Protein AF-0000000068388740 (afdb_homodimer)

Solvent-accessible surface area (backbone atoms only — not comparable to full-atom values): 28288 Å² total; per-residue (Å²): 113,33,34,36,55,26,28,52,68,48,54,61,87,77,36,82,84,41,82,67,51,73,91,46,62,78,59,51,57,69,38,50,70,80,73,47,48,64,58,30,60,75,70,59,42,63,29,29,24,39,40,64,88,53,96,37,62,64,54,31,52,52,52,53,52,47,38,76,74,31,79,42,44,47,26,30,31,24,34,70,60,47,69,45,94,55,24,47,60,51,50,55,58,48,54,69,41,86,42,48,26,30,35,40,61,77,51,52,85,42,87,59,54,50,65,70,54,42,79,67,39,49,58,31,52,52,40,31,44,74,68,71,29,32,37,42,40,39,39,35,62,83,28,42,68,30,49,41,53,35,50,65,73,38,61,78,42,44,32,32,30,39,25,61,25,53,54,46,44,46,68,15,60,40,60,68,56,49,54,49,49,44,61,38,36,71,37,89,37,43,34,34,26,58,19,51,47,69,60,36,21,68,87,41,51,74,35,56,43,37,47,56,55,46,44,50,43,68,54,45,29,50,74,28,28,24,33,21,57,33,37,57,64,32,49,76,58,47,52,71,65,61,51,52,52,53,49,56,69,69,48,54,76,90,32,43,63,30,22,35,14,49,27,44,36,62,70,52,62,47,57,93,112,114,32,34,35,54,27,27,52,69,50,54,60,86,77,37,81,84,42,84,66,52,73,90,45,61,75,59,52,57,68,39,50,68,80,72,49,47,64,57,30,61,75,70,58,42,64,30,30,25,40,38,64,89,53,95,36,61,63,54,31,52,54,52,53,53,47,37,75,74,31,79,40,44,46,27,29,31,24,35,70,61,47,70,44,93,56,23,47,60,51,49,56,58,50,54,68,41,86,41,50,28,31,35,39,62,77,52,51,86,43,88,59,56,50,67,71,54,43,78,66,39,51,58,31,51,52,40,32,43,74,68,73,27,32,38,41,41,38,38,35,62,84,26,41,68,29,48,40,53,35,49,65,74,38,61,79,42,44,33,31,31,38,26,60,26,52,53,46,43,47,68,16,59,40,60,68,56,51,54,49,49,43,60,37,37,70,36,88,35,42,33,33,28,58,20,51,47,68,60,37,21,67,86,42,51,76,35,56,43,38,48,57,54,46,45,50,43,67,54,45,30,49,73,29,28,25,32,21,56,33,34,58,63,33,50,76,59,47,51,71,66,60,52,52,53,52,48,56,70,70,48,55,75,92,31,44,62,29,22,34,13,49,28,45,35,63,70,52,62,48,58,93,112

Foldseek 3Di:
DFEAAEAEFDALVPCVCPPDDVVLVLPNHGDAPVNCVVVCVVQVHQAYEYEFDDQDPVRQVVVLVSCVVPQRHQAYAAHDPLLDPCLLVVLVVQLVRNRYQAYEDQLAPDPPLLVLQDCSNVSNLVSCLVSNHAYEYQAALSNLVNVLNNCVVRLSHQYEYECLNLDQLCVLDDVSSLVSLLSQLVRLSYAYENE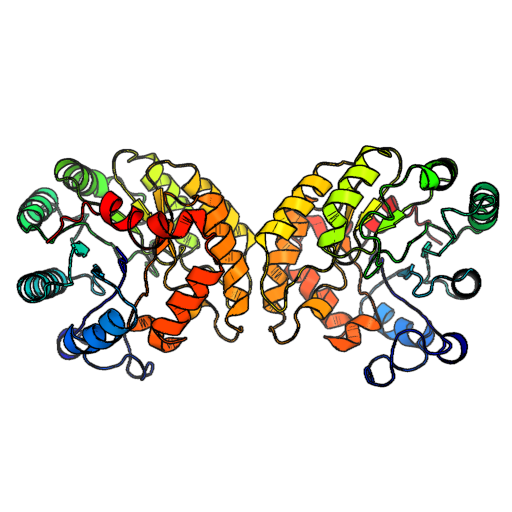DQQVNNVPDDSVSSLVSLLSNCVRNNLQRYAYHYHPPSVSSRDDRVVSVVVNVVNDDPVSCCRHRPVNSCVRRVGDSD/DFEAAEAEFDALVPQVCPPDDVVLVLPNHGDACVNCVVVCVVQVHQAYEYEFDDQDPVRQVVVLVSCVVPQRHQAYAAHDPLLDPCLLVVLVVQLVRNRYQAYEDQLAPDPPLLVLQDCSNVSNLVSCLVSNHAYEYQAALSNLVNVLNNCVVRLSHQYEYECLNLDQLCVLDDVSSLVSLLSQLVRLSYAYENEDQQVNNVPDDSVSSLVSLLSNCVRNNLQRYAYHYHPPSVSSRDDRNVSVVVNVVNDDPVSCCRHRPVNSCVRRVGDSD

InterPro domains:
  IPR006680 Amidohydrolase-related [PF04909] (3-269)
  IPR032466 Metal-dependent hydrolase [SSF51556] (3-270)
  IPR052350 Metallo-dependent Lactonases [PTHR43569] (1-272)

pLDDT: mean 97.32, std 4.22, range [48.12, 98.94]

Secondary structure (DSSP, 8-state):
-EEEEEE--B-GGGSTTPSSPTT-GGG-S-B-HHHHHHHHHHHTEEEEEEE--SSSHHHHHHHHHHHHT-TTEEEEEE---TTSTTHHHHHHHHHTSTTEEEE--B-TT-S-TTTTS-GGGHHHHHHHHHTT-EEEEB--GGGHHHHHHHHHH-TTS-EEEGGGG---TTTT--HHHHHHHHHHHTSTTEEEEE-STGGGGTTS-GGGGHHHHHHHHHHH-TTSEEE---BTGGGGT--HHHHHHHHHHHS-GGGHHIIIIIHHHHHHT----/-EEEEEE--B-GGGSTTPSSPTT-GGG-S-B-HHHHHHHHHHHTEEEEEEE--SSSHHHHHHHHHHHHT-TTEEEEEE---TTSTTHHHHHHHHTTSTTEEEE--B-TT-S-TTTTS-GGGHHHHHHHHHTT-EEEEB--GGGHHHHHHHHHH-TTS-EEEGGGG---TTTT--HHHHHHHHHHHTSTTEEEEE-STGGGGTTS-GGGGHHHHHHHHHHH-TTSEEE---BTGGGGT--HHHHHHHHHHHS-GGGHHIIIIIHHHHHHT----

Organism: Agrobacterium fabrum (strain C58 / ATCC 33970) (NCBI:txid176299)

Nearest PDB structures (foldseek):
  4do7-assembly2_B  TM=9.399E-01  e=1.261E-23  Burkholderia multivorans ATCC 17616
  4dnm-assembly1_A  TM=9.361E-01  e=1.071E-23  Burkholderia multivorans ATCC 17616
  6uvz-assembly3_C  TM=8.032E-01  e=1.734E-14  Bifidobacterium longum subsp. infantis ATCC 15697 = JCM 1222 = DSM 20088
  4i6k-assembly1_A  TM=8.625E-01  e=1.761E-11  Acinetobacter baumannii AB0057
  3nq8-assembly1_A  TM=4.799E-01  e=4.984E-03  Escherichia coli

Radius of gyration: 27.88 Å; Cα contacts (8 Å, |Δi|>4): 1087; chains: 2; bounding box: 43×85×58 Å

Structure (mmCIF, N/CA/C/O backbone):
data_AF-0000000068388740-model_v1
#
loop_
_entity.id
_entity.type
_entity.pdbx_description
1 polymer 'Amidohydrolase-related domain-containing protein'
#
loop_
_atom_site.group_PDB
_atom_site.id
_atom_site.type_symbol
_atom_site.label_atom_id
_atom_site.label_alt_id
_atom_site.label_comp_id
_atom_site.label_asym_id
_atom_site.label_entity_id
_atom_site.label_seq_id
_atom_site.pdbx_PDB_ins_code
_atom_site.Cartn_x
_atom_site.Cartn_y
_atom_site.Cartn_z
_atom_site.occupancy
_atom_site.B_iso_or_equiv
_atom_site.auth_seq_id
_atom_site.auth_comp_id
_atom_site.auth_asym_id
_atom_site.auth_atom_id
_atom_site.pdbx_PDB_model_num
ATOM 1 N N . MET A 1 1 ? 1.721 11.664 27.25 1 90.56 1 MET A N 1
ATOM 2 C CA . MET A 1 1 ? 0.863 12.758 26.812 1 90.56 1 MET A CA 1
ATOM 3 C C . MET A 1 1 ? 0.441 12.586 25.359 1 90.56 1 MET A C 1
ATOM 5 O O . MET A 1 1 ? 1.28 12.344 24.5 1 90.56 1 MET A O 1
ATOM 9 N N . LEU A 1 2 ? -0.846 12.547 25.078 1 97.12 2 LEU A N 1
ATOM 10 C CA . LEU A 1 2 ? -1.393 12.43 23.734 1 97.12 2 LEU A CA 1
ATOM 11 C C . LEU A 1 2 ? -1.67 13.805 23.141 1 97.12 2 LEU A C 1
ATOM 13 O O . LEU A 1 2 ? -2.301 14.648 23.781 1 97.12 2 LEU A O 1
ATOM 17 N N . ILE A 1 3 ? -1.077 14.062 21.953 1 98.56 3 ILE A N 1
ATOM 18 C CA . ILE A 1 3 ? -1.225 15.352 21.281 1 98.56 3 ILE A CA 1
ATOM 19 C C . ILE A 1 3 ? -1.833 15.141 19.906 1 98.56 3 ILE A C 1
ATOM 21 O O . ILE A 1 3 ? -1.372 14.289 19.141 1 98.56 3 ILE A O 1
ATOM 25 N N . ASP A 1 4 ? -2.918 15.773 19.578 1 98.88 4 ASP A N 1
ATOM 26 C CA . ASP A 1 4 ? -3.398 15.914 18.219 1 98.88 4 ASP A CA 1
ATOM 27 C C . ASP A 1 4 ? -2.695 17.062 17.5 1 98.88 4 ASP A C 1
ATOM 29 O O . ASP A 1 4 ? -3.053 18.234 17.688 1 98.88 4 ASP A O 1
ATOM 33 N N . ALA A 1 5 ? -1.795 16.703 16.609 1 98.88 5 ALA A N 1
ATOM 34 C CA . ALA A 1 5 ? -0.875 17.703 16.078 1 98.88 5 ALA A CA 1
ATOM 35 C C . ALA A 1 5 ? -1.463 18.391 14.859 1 98.88 5 ALA A C 1
ATOM 37 O O . ALA A 1 5 ? -0.77 19.156 14.172 1 98.88 5 ALA A O 1
ATOM 38 N N . HIS A 1 6 ? -2.75 18.109 14.555 1 98.94 6 HIS A N 1
ATOM 39 C CA . HIS A 1 6 ? -3.344 18.734 13.383 1 98.94 6 HIS A CA 1
ATOM 40 C C . HIS A 1 6 ? -4.863 18.781 13.492 1 98.94 6 HIS A C 1
ATOM 42 O O . HIS A 1 6 ? -5.539 17.781 13.25 1 98.94 6 HIS A O 1
ATOM 48 N N . GLN A 1 7 ? -5.387 19.875 13.789 1 98.88 7 GLN A N 1
ATOM 49 C CA . GLN A 1 7 ? -6.828 20.109 13.773 1 98.88 7 GLN A CA 1
ATOM 50 C C . GLN A 1 7 ? -7.148 21.547 13.375 1 98.88 7 GLN A C 1
ATOM 52 O O . GLN A 1 7 ? -6.242 22.375 13.242 1 98.88 7 GLN A O 1
ATOM 57 N N . HIS A 1 8 ? -8.438 21.844 13.141 1 98.81 8 HIS A N 1
ATOM 58 C CA . HIS A 1 8 ? -8.852 23.156 12.648 1 98.81 8 HIS A CA 1
ATOM 59 C C . HIS A 1 8 ? -10.047 23.688 13.438 1 98.81 8 HIS A C 1
ATOM 61 O O . HIS A 1 8 ? -10.836 22.906 13.977 1 98.81 8 HIS A O 1
ATOM 67 N N . PHE A 1 9 ? -10.219 25.031 13.492 1 98.69 9 PHE A N 1
ATOM 68 C CA . PHE A 1 9 ? -11.406 25.781 13.875 1 98.69 9 PHE A CA 1
ATOM 69 C C . PHE A 1 9 ? -11.703 26.875 12.852 1 98.69 9 PHE A C 1
ATOM 71 O O . PHE A 1 9 ? -10.773 27.484 12.305 1 98.69 9 PHE A O 1
ATOM 78 N N . TRP A 1 10 ? -12.969 27.047 12.562 1 98.12 10 TRP A N 1
ATOM 79 C CA . TRP A 1 10 ? -13.312 28.141 11.656 1 98.12 10 TRP A CA 1
ATOM 80 C C . TRP A 1 10 ? -14.719 28.656 11.922 1 98.12 10 TRP A C 1
ATOM 82 O O . TRP A 1 10 ? -15.539 27.953 12.516 1 98.12 10 TRP A O 1
ATOM 92 N N . LEU A 1 11 ? -14.93 29.875 11.57 1 97.31 11 LEU A N 1
ATOM 93 C CA . LEU A 1 11 ? -16.234 30.5 11.484 1 97.31 11 LEU A CA 1
ATOM 94 C C . LEU A 1 11 ? -16.672 30.672 10.031 1 97.31 11 LEU A C 1
ATOM 96 O O . LEU A 1 11 ? -15.945 31.281 9.234 1 97.31 11 LEU A O 1
ATOM 100 N N . MET A 1 12 ? -17.844 30.234 9.766 1 96.31 12 MET A N 1
ATOM 101 C CA . MET A 1 12 ? -18.312 30.281 8.383 1 96.31 12 MET A CA 1
ATOM 102 C C . MET A 1 12 ? -18.438 31.719 7.898 1 96.31 12 MET A C 1
ATOM 104 O O . MET A 1 12 ? -18.156 32 6.734 1 96.31 12 MET A O 1
ATOM 108 N N . LYS A 1 13 ? -18.75 32.625 8.68 1 94.75 13 LYS A N 1
ATOM 109 C CA . LYS A 1 13 ? -18.953 34 8.328 1 94.75 13 LYS A CA 1
ATOM 110 C C . LYS A 1 13 ? -17.672 34.625 7.801 1 94.75 13 LYS A C 1
ATOM 112 O O . LYS A 1 13 ? -17.703 35.594 7.012 1 94.75 13 LYS A O 1
ATOM 117 N N . ASP A 1 14 ? -16.578 34.062 8.18 1 93.56 14 ASP A N 1
ATOM 118 C CA . ASP A 1 14 ? -15.289 34.656 7.844 1 93.56 14 ASP A CA 1
ATOM 119 C C . ASP A 1 14 ? -14.703 34.031 6.59 1 93.56 14 ASP A C 1
ATOM 121 O O . ASP A 1 14 ? -13.625 34.438 6.133 1 93.56 14 ASP A O 1
ATOM 125 N N . ARG A 1 15 ? -15.336 33.031 5.949 1 91.81 15 ARG A N 1
ATOM 126 C CA . ARG A 1 15 ? -14.711 32.25 4.891 1 91.81 15 ARG A CA 1
ATOM 127 C C . ARG A 1 15 ? -15.102 32.781 3.514 1 91.81 15 ARG A C 1
ATOM 129 O O . ARG A 1 15 ? -14.484 32.438 2.508 1 91.81 15 ARG A O 1
ATOM 136 N N . ALA A 1 16 ? -15.938 33.812 3.453 1 84.75 16 ALA A N 1
ATOM 137 C CA . ALA A 1 16 ? -16.281 34.531 2.23 1 84.75 16 ALA A CA 1
ATOM 138 C C . ALA A 1 16 ? -16.344 33.594 1.033 1 84.75 16 ALA A C 1
ATOM 140 O O . ALA A 1 16 ? -15.727 33.844 -0.002 1 84.75 16 ALA A O 1
ATOM 141 N N . GLY A 1 17 ? -16.953 32.406 1.166 1 85.12 17 GLY A N 1
ATOM 142 C CA . GLY A 1 17 ? -17.125 31.484 0.046 1 85.12 17 GLY A CA 1
ATOM 143 C C . GLY A 1 17 ? -15.977 30.516 -0.128 1 85.12 17 GLY A C 1
ATOM 144 O O . GLY A 1 17 ? -16.031 29.625 -0.974 1 85.12 17 GLY A O 1
ATOM 145 N N . GLN A 1 18 ? -14.922 30.656 0.645 1 90.38 18 GLN A N 1
ATOM 146 C CA . GLN A 1 18 ? -13.805 29.719 0.614 1 90.38 18 GLN A CA 1
ATOM 147 C C . GLN A 1 18 ? -14.195 28.375 1.237 1 90.38 18 GLN A C 1
ATOM 149 O O . GLN A 1 18 ? -15.258 28.266 1.854 1 90.38 18 GLN A O 1
ATOM 154 N N . TRP A 1 19 ? -13.422 27.469 0.958 1 92 19 TRP A N 1
ATOM 155 C CA . TRP A 1 19 ? -13.633 26.125 1.48 1 92 19 TRP A CA 1
ATOM 156 C C . TRP A 1 19 ? -13.906 26.156 2.98 1 92 19 TRP A C 1
ATOM 158 O O . TRP A 1 19 ? -13.266 26.922 3.715 1 92 19 TRP A O 1
ATOM 168 N N . PRO A 1 20 ? -14.922 25.359 3.352 1 95.88 20 PRO A N 1
ATOM 169 C CA . PRO A 1 20 ? -15.633 24.281 2.662 1 95.88 20 PRO A CA 1
ATOM 170 C C . PRO A 1 20 ? -16.922 24.75 2.004 1 95.88 20 PRO A C 1
ATOM 172 O O . PRO A 1 20 ? -17.594 25.656 2.52 1 95.88 20 PRO A O 1
ATOM 175 N N . PRO A 1 21 ? -17.359 24.125 0.945 1 95.38 21 PRO A N 1
ATOM 176 C CA . PRO A 1 21 ? -18.656 24.422 0.318 1 95.38 21 PRO A CA 1
ATOM 177 C C . PRO A 1 21 ? -19.812 23.75 1.039 1 95.38 21 PRO A C 1
ATOM 179 O O . PRO A 1 21 ? -19.625 22.812 1.809 1 95.38 21 PRO A O 1
ATOM 182 N N . PRO A 1 22 ? -20.953 24.25 0.736 1 95.06 22 PRO A N 1
ATOM 183 C CA . PRO A 1 22 ? -22.141 23.688 1.389 1 95.06 22 PRO A CA 1
ATOM 184 C C . PRO A 1 22 ? -22.312 22.203 1.096 1 95.06 22 PRO A C 1
ATOM 186 O O . PRO A 1 22 ? -22.922 21.484 1.891 1 95.06 22 PRO A O 1
ATOM 189 N N . SER A 1 23 ? -21.812 21.75 0.004 1 95.62 23 SER A N 1
ATOM 190 C CA . SER A 1 23 ? -21.969 20.359 -0.383 1 95.62 23 SER A CA 1
ATOM 191 C C . SER A 1 23 ? -21.266 19.422 0.602 1 95.62 23 SER A C 1
ATOM 193 O O . SER A 1 23 ? -21.531 18.219 0.626 1 95.62 23 SER A O 1
ATOM 195 N N . LEU A 1 24 ? -20.359 19.938 1.37 1 96.62 24 LEU A N 1
ATOM 196 C CA . LEU A 1 24 ? -19.719 19.172 2.422 1 96.62 24 LEU A CA 1
ATOM 197 C C . LEU A 1 24 ? -20.422 19.375 3.76 1 96.62 24 LEU A C 1
ATOM 199 O O . LEU A 1 24 ? -19.828 19.906 4.699 1 96.62 24 LEU A O 1
ATOM 203 N N . ALA A 1 25 ? -21.547 18.859 3.887 1 95.88 25 ALA A N 1
ATOM 204 C CA . ALA A 1 25 ? -22.5 19.125 4.969 1 95.88 25 ALA A CA 1
ATOM 205 C C . ALA A 1 25 ? -21.891 18.781 6.324 1 95.88 25 ALA A C 1
ATOM 207 O O . ALA A 1 25 ? -22.156 19.453 7.32 1 95.88 25 ALA A O 1
ATOM 208 N N . ALA A 1 26 ? -21.078 17.781 6.344 1 96.69 26 ALA A N 1
ATOM 209 C CA . ALA A 1 26 ? -20.516 17.281 7.594 1 96.69 26 ALA A CA 1
ATOM 210 C C . ALA A 1 26 ? -19.578 18.312 8.227 1 96.69 26 ALA A C 1
ATOM 212 O O . ALA A 1 26 ? -19.312 18.266 9.43 1 96.69 26 ALA A O 1
ATOM 213 N N . ILE A 1 27 ? -19.125 19.312 7.328 1 97.88 27 ILE A N 1
ATOM 214 C CA . ILE A 1 27 ? -18.141 20.25 7.875 1 97.88 27 ILE A CA 1
ATOM 215 C C . ILE A 1 27 ? -18.531 21.672 7.5 1 97.88 27 ILE A C 1
ATOM 217 O O . ILE A 1 27 ? -17.703 22.594 7.582 1 97.88 27 ILE A O 1
ATOM 221 N N . TYR A 1 28 ? -19.75 21.859 7.043 1 97.5 28 TYR A N 1
ATOM 222 C CA . TYR A 1 28 ? -20.234 23.172 6.641 1 97.5 28 TYR A CA 1
ATOM 223 C C . TYR A 1 28 ? -20.984 23.859 7.777 1 97.5 28 TYR A C 1
ATOM 225 O O . TYR A 1 28 ? -22.188 24.094 7.68 1 97.5 28 TYR A O 1
ATOM 233 N N . ARG A 1 29 ? -20.328 24.234 8.773 1 97.56 29 ARG A N 1
ATOM 234 C CA . ARG A 1 29 ? -20.766 25 9.945 1 97.56 29 ARG A CA 1
ATOM 235 C C . ARG A 1 29 ? -19.578 25.531 10.727 1 97.56 29 ARG A C 1
ATOM 237 O O . ARG A 1 29 ? -18.422 25.328 10.336 1 97.56 29 ARG A O 1
ATOM 244 N N . ASP A 1 30 ? -19.859 26.266 11.766 1 98.25 30 ASP A N 1
ATOM 245 C CA . ASP A 1 30 ? -18.766 26.703 12.641 1 98.25 30 ASP A CA 1
ATOM 246 C C . ASP A 1 30 ? -18.203 25.547 13.453 1 98.25 30 ASP A C 1
ATOM 248 O O . ASP A 1 30 ? -18.953 24.672 13.891 1 98.25 30 ASP A O 1
ATOM 252 N N . PHE A 1 31 ? -16.984 25.5 13.578 1 98.75 31 PHE A N 1
ATOM 253 C CA . PHE A 1 31 ? -16.297 24.594 14.5 1 98.75 31 PHE A CA 1
ATOM 254 C C . PHE A 1 31 ? -15.375 25.375 15.43 1 98.75 31 PHE A C 1
ATOM 256 O O . PHE A 1 31 ? -14.484 26.078 14.969 1 98.75 31 PHE A O 1
ATOM 263 N N . LEU A 1 32 ? -15.57 25.188 16.672 1 98.69 32 LEU A N 1
ATOM 264 C CA . LEU A 1 32 ? -14.859 25.906 17.719 1 98.69 32 LEU A CA 1
ATOM 265 C C . LEU A 1 32 ? -14.391 24.969 18.812 1 98.69 32 LEU A C 1
ATOM 267 O O . LEU A 1 32 ? -14.734 23.781 18.812 1 98.69 32 LEU A O 1
ATOM 271 N N . PRO A 1 33 ? -13.555 25.438 19.75 1 98.75 33 PRO A N 1
ATOM 272 C CA . PRO A 1 33 ? -12.984 24.562 20.781 1 98.75 33 PRO A CA 1
ATOM 273 C C . PRO A 1 33 ? -14.047 23.766 21.531 1 98.75 33 PRO A C 1
ATOM 275 O O . PRO A 1 33 ? -13.828 22.609 21.891 1 98.75 33 PRO A O 1
ATOM 278 N N . THR A 1 34 ? -15.203 24.312 21.672 1 98.44 34 THR A N 1
ATOM 279 C CA . THR A 1 34 ? -16.266 23.641 22.422 1 98.44 34 THR A CA 1
ATOM 280 C C . THR A 1 34 ? -16.766 22.422 21.672 1 98.44 34 THR A C 1
ATOM 282 O O . THR A 1 34 ? -17.312 21.5 22.266 1 98.44 34 THR A O 1
ATOM 285 N N . ASP A 1 35 ? -16.594 22.406 20.359 1 98.56 35 ASP A N 1
ATOM 286 C CA . ASP A 1 35 ? -17.031 21.281 19.547 1 98.56 35 ASP A CA 1
ATOM 287 C C . ASP A 1 35 ? -16.047 20.125 19.641 1 98.56 35 ASP A C 1
ATOM 289 O O . ASP A 1 35 ? -16.422 18.953 19.469 1 98.56 35 ASP A O 1
ATOM 293 N N . LEU A 1 36 ? -14.766 20.422 19.906 1 98.69 36 LEU A N 1
ATOM 294 C CA . LEU A 1 36 ? -13.711 19.406 19.891 1 98.69 36 LEU A CA 1
ATOM 295 C C . LEU A 1 36 ? -13.414 18.906 21.297 1 98.69 36 LEU A C 1
ATOM 297 O O . LEU A 1 36 ? -13.047 17.75 21.484 1 98.69 36 LEU A O 1
ATOM 301 N N . SER A 1 37 ? -13.602 19.703 22.312 1 98.38 37 SER A N 1
ATOM 302 C CA . SER A 1 37 ? -13.188 19.438 23.688 1 98.38 37 SER A CA 1
ATOM 303 C C . SER A 1 37 ? -13.742 18.109 24.188 1 98.38 37 SER A C 1
ATOM 305 O O . SER A 1 37 ? -13.016 17.328 24.797 1 98.38 37 SER A O 1
ATOM 307 N N . PRO A 1 38 ? -15.055 17.812 23.953 1 98.38 38 PRO A N 1
ATOM 308 C CA . PRO A 1 38 ? -15.562 16.531 24.453 1 98.38 38 PRO A CA 1
ATOM 309 C C . PRO A 1 38 ? -14.867 15.328 23.828 1 98.38 38 PRO A C 1
ATOM 311 O O . PRO A 1 38 ? -14.688 14.305 24.484 1 98.38 38 PRO A O 1
ATOM 314 N N . LEU A 1 39 ? -14.523 15.414 22.578 1 98.56 39 LEU A N 1
ATOM 315 C CA . LEU A 1 39 ? -13.844 14.328 21.891 1 98.56 39 LEU A CA 1
ATOM 316 C C . LEU A 1 39 ? -12.445 14.117 22.453 1 98.56 39 LEU A C 1
ATOM 318 O O . LEU A 1 39 ? -12.008 12.977 22.625 1 98.56 39 LEU A O 1
ATOM 322 N N . LEU A 1 40 ? -11.742 15.242 22.734 1 98.62 40 LEU A N 1
ATOM 323 C CA . LEU A 1 40 ? -10.398 15.172 23.312 1 98.62 40 LEU A CA 1
ATOM 324 C C . LEU A 1 40 ? -10.43 14.508 24.688 1 98.62 40 LEU A C 1
ATOM 326 O O . LEU A 1 40 ? -9.602 13.648 24.984 1 98.62 40 LEU A O 1
ATOM 330 N N . THR A 1 41 ? -11.391 14.969 25.438 1 98.12 41 THR A N 1
ATOM 331 C CA . THR A 1 41 ? -11.547 14.406 26.781 1 98.12 41 THR A CA 1
ATOM 332 C C . THR A 1 41 ? -11.789 12.906 26.719 1 98.12 41 THR A C 1
ATOM 334 O O . THR A 1 41 ? -11.141 12.133 27.422 1 98.12 41 THR A O 1
ATOM 337 N N . ALA A 1 42 ? -12.656 12.516 25.891 1 98.19 42 ALA A N 1
ATOM 338 C CA . ALA A 1 42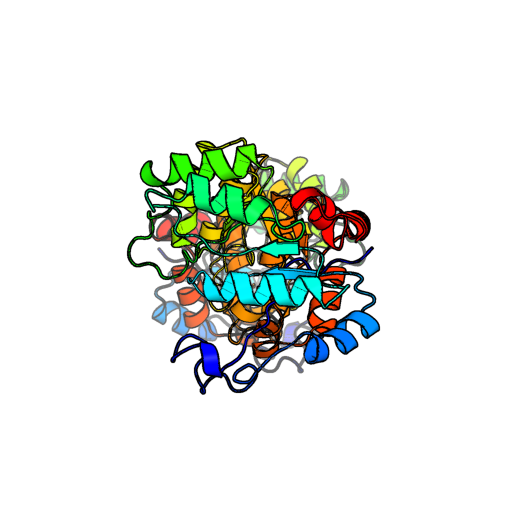 ? -13.008 11.109 25.75 1 98.19 42 ALA A CA 1
ATOM 339 C C . ALA A 1 42 ? -11.805 10.289 25.281 1 98.19 42 ALA A C 1
ATOM 341 O O . ALA A 1 42 ? -11.633 9.141 25.703 1 98.19 42 ALA A O 1
ATOM 342 N N . ALA A 1 43 ? -10.945 10.859 24.484 1 98.31 43 ALA A N 1
ATOM 343 C CA . ALA A 1 43 ? -9.82 10.148 23.891 1 98.31 43 ALA A CA 1
ATOM 344 C C . ALA A 1 43 ? -8.57 10.266 24.75 1 98.31 43 ALA A C 1
ATOM 346 O O . ALA A 1 43 ? -7.559 9.609 24.484 1 98.31 43 ALA A O 1
ATOM 347 N N . GLY A 1 44 ? -8.609 11.125 25.688 1 98 44 GLY A N 1
ATOM 348 C CA . GLY A 1 44 ? -7.453 11.328 26.547 1 98 44 GLY A CA 1
ATOM 349 C C . GLY A 1 44 ? -6.379 12.188 25.891 1 98 44 GLY A C 1
ATOM 350 O O . GLY A 1 44 ? -5.191 12.016 26.188 1 98 44 GLY A O 1
ATOM 351 N N . VAL A 1 45 ? -6.805 13.039 25.016 1 98.25 45 VAL A N 1
ATOM 352 C CA . VAL A 1 45 ? -5.879 13.938 24.328 1 98.25 45 VAL A CA 1
ATOM 353 C C . VAL A 1 45 ? -5.648 15.188 25.188 1 98.25 45 VAL A C 1
ATOM 355 O O . VAL A 1 45 ? -6.602 15.852 25.594 1 98.25 45 VAL A O 1
ATOM 358 N N . SER A 1 46 ? -4.379 15.547 25.375 1 96.31 46 SER A N 1
ATOM 359 C CA . SER A 1 46 ? -4.02 16.594 26.328 1 96.31 46 SER A CA 1
ATOM 360 C C . SER A 1 46 ? -3.852 17.938 25.625 1 96.31 46 SER A C 1
ATOM 362 O O . SER A 1 46 ? -3.908 18.984 26.281 1 96.31 46 SER A O 1
ATOM 364 N N . GLY A 1 47 ? -3.602 17.922 24.375 1 97.94 47 GLY A N 1
ATOM 365 C CA . GLY A 1 47 ? -3.35 19.156 23.656 1 97.94 47 GLY A CA 1
ATOM 366 C C . GLY A 1 47 ? -3.418 18.984 22.141 1 97.94 47 GLY A C 1
ATOM 367 O O . GLY A 1 47 ? -3.41 17.859 21.641 1 97.94 47 GLY A O 1
ATOM 368 N N . THR A 1 48 ? -3.529 20.094 21.531 1 98.69 48 THR A N 1
ATOM 369 C CA . THR A 1 48 ? -3.615 20.062 20.078 1 98.69 48 THR A CA 1
ATOM 370 C C . THR A 1 48 ? -2.73 21.156 19.453 1 98.69 48 THR A C 1
ATOM 372 O O . THR A 1 48 ? -2.285 22.062 20.156 1 98.69 48 THR A O 1
ATOM 375 N N . VAL A 1 49 ? -2.375 20.938 18.234 1 98.94 49 VAL A N 1
ATOM 376 C CA . VAL A 1 49 ? -1.849 22 17.375 1 98.94 49 VAL A CA 1
ATOM 377 C C . VAL A 1 49 ? -2.924 22.453 16.391 1 98.94 49 VAL A C 1
ATOM 379 O O . VAL A 1 49 ? -3.473 21.625 15.648 1 98.94 49 VAL A O 1
ATOM 382 N N . LEU A 1 50 ? -3.277 23.734 16.484 1 98.94 50 LEU A N 1
ATOM 383 C CA . LEU A 1 50 ? -4.277 24.344 15.617 1 98.94 50 LEU A CA 1
ATOM 384 C C . LEU A 1 50 ? -3.639 24.859 14.336 1 98.94 50 LEU A C 1
ATOM 386 O O . LEU A 1 50 ? -2.713 25.672 14.383 1 98.94 50 LEU A O 1
ATOM 390 N N . VAL A 1 51 ? -4.172 24.391 13.156 1 98.88 51 VAL A N 1
ATOM 391 C CA . VAL A 1 51 ? -3.529 24.688 11.875 1 98.88 51 VAL A CA 1
ATOM 392 C C . VAL A 1 51 ? -4.469 25.531 11.016 1 98.88 51 VAL A C 1
ATOM 394 O O . VAL A 1 51 ? -5.668 25.25 10.945 1 98.88 51 VAL A O 1
ATOM 397 N N . GLN A 1 52 ? -3.967 26.438 10.352 1 97.25 52 GLN A N 1
ATOM 398 C CA . GLN A 1 52 ? -4.766 27.391 9.578 1 97.25 52 GLN A CA 1
ATOM 399 C C . GLN A 1 52 ? -5.445 26.703 8.398 1 97.25 52 GLN A C 1
ATOM 401 O O . GLN A 1 52 ? -5.004 25.641 7.953 1 97.25 52 GLN A O 1
ATOM 406 N N . THR A 1 53 ? -6.496 27.312 7.93 1 95.44 53 THR A N 1
ATOM 407 C CA . THR A 1 53 ? -7.188 26.797 6.754 1 95.44 53 THR A CA 1
ATOM 408 C C . THR A 1 53 ? -7.383 27.891 5.711 1 95.44 53 THR A C 1
ATOM 410 O O . THR A 1 53 ? -7.992 27.672 4.664 1 95.44 53 THR A O 1
ATOM 413 N N . MET A 1 54 ? -6.898 29.125 5.984 1 95.19 54 MET A N 1
ATOM 414 C CA . MET A 1 54 ? -6.996 30.25 5.051 1 95.19 54 MET A CA 1
ATOM 415 C C . MET A 1 54 ? -5.641 30.922 4.859 1 95.19 54 MET A C 1
ATOM 417 O O . MET A 1 54 ? -4.785 30.859 5.742 1 95.19 54 MET A O 1
ATOM 421 N N . GLU A 1 55 ? -5.566 31.547 3.74 1 94.88 55 GLU A N 1
ATOM 422 C CA . GLU A 1 55 ? -4.336 32.281 3.428 1 94.88 55 GLU A CA 1
ATOM 423 C C . GLU A 1 55 ? -4.477 33.75 3.738 1 94.88 55 GLU A C 1
ATOM 425 O O . GLU A 1 55 ? -4.203 34.625 2.885 1 94.88 55 GLU A O 1
ATOM 430 N N . THR A 1 56 ? -4.84 34.062 5.004 1 95.19 56 THR A N 1
ATOM 431 C CA . THR A 1 56 ? -4.98 35.438 5.457 1 95.19 56 THR A CA 1
ATOM 432 C C . THR A 1 56 ? -4.387 35.625 6.852 1 95.19 56 THR A C 1
ATOM 434 O O . THR A 1 56 ? -4.438 34.688 7.676 1 95.19 56 THR A O 1
ATOM 437 N N . ALA A 1 57 ? -3.881 36.781 7.117 1 96.19 57 ALA A N 1
ATOM 438 C CA . ALA A 1 57 ? -3.379 37.125 8.445 1 96.19 57 ALA A CA 1
ATOM 439 C C . ALA A 1 57 ? -4.492 37.062 9.484 1 96.19 57 ALA A C 1
ATOM 441 O O . ALA A 1 57 ? -4.25 36.688 10.641 1 96.19 57 ALA A O 1
ATOM 442 N N . ALA A 1 58 ? -5.68 37.375 9.07 1 96.31 58 ALA A N 1
ATOM 443 C CA . ALA A 1 58 ? -6.828 37.406 9.977 1 96.31 58 ALA A CA 1
ATOM 444 C C . ALA A 1 58 ? -7.117 36.031 10.539 1 96.31 58 ALA A C 1
ATOM 446 O O . ALA A 1 58 ? -7.527 35.875 11.688 1 96.31 58 ALA A O 1
ATOM 447 N N . ASP A 1 59 ? -6.984 35.031 9.719 1 97 59 ASP A N 1
ATOM 448 C CA . ASP A 1 59 ? -7.188 33.688 10.188 1 97 59 ASP A CA 1
ATOM 449 C C . ASP A 1 59 ? -6.176 33.312 11.266 1 97 59 ASP A C 1
ATOM 451 O O . ASP A 1 59 ? -6.531 32.688 12.281 1 97 59 ASP A O 1
ATOM 455 N N . THR A 1 60 ? -4.957 33.688 11.094 1 98.31 60 THR A N 1
ATOM 456 C CA . THR A 1 60 ? -3.918 33.438 12.086 1 98.31 60 THR A CA 1
ATOM 457 C C . THR A 1 60 ? -4.23 34.188 13.383 1 98.31 60 THR A C 1
ATOM 459 O O . THR A 1 60 ? -4.113 33.625 14.477 1 98.31 60 THR A O 1
ATOM 462 N N . ASP A 1 61 ? -4.633 35.438 13.258 1 98.31 61 ASP A N 1
ATOM 463 C CA . ASP A 1 61 ? -4.977 36.219 14.438 1 98.31 61 ASP A CA 1
ATOM 464 C C . ASP A 1 61 ? -6.125 35.562 15.211 1 98.31 61 ASP A C 1
ATOM 466 O O . ASP A 1 61 ? -6.07 35.469 16.438 1 98.31 61 ASP A O 1
ATOM 470 N N . PHE A 1 62 ? -7.105 35.125 14.484 1 98.19 62 PHE A N 1
ATOM 471 C CA . PHE A 1 62 ? -8.25 34.438 15.062 1 98.19 62 PHE A CA 1
ATOM 472 C C . PHE A 1 62 ? -7.789 33.219 15.844 1 98.19 62 PHE A C 1
ATOM 474 O O . PHE A 1 62 ? -8.188 33 17 1 98.19 62 PHE A O 1
ATOM 481 N N . MET A 1 63 ? -6.906 32.406 15.289 1 98.75 63 MET A N 1
ATOM 482 C CA . MET A 1 63 ? -6.418 31.172 15.906 1 98.75 63 MET A CA 1
ATOM 483 C C . MET A 1 63 ? -5.574 31.484 17.141 1 98.75 63 MET A C 1
ATOM 485 O O . MET A 1 63 ? -5.664 30.781 18.141 1 98.75 63 MET A O 1
ATOM 489 N N . LEU A 1 64 ? -4.762 32.531 17.047 1 98.62 64 LEU A N 1
ATOM 490 C CA . LEU A 1 64 ? -3.939 32.906 18.188 1 98.62 64 LEU A CA 1
ATOM 491 C C . LEU A 1 64 ? -4.805 33.406 19.344 1 98.62 64 LEU A C 1
ATOM 493 O O . LEU A 1 64 ? -4.504 33.125 20.516 1 98.62 64 LEU A O 1
ATOM 497 N N . GLU A 1 65 ? -5.836 34.094 19.016 1 98.44 65 GLU A N 1
ATOM 498 C CA . GLU A 1 65 ? -6.789 34.5 20.047 1 98.44 65 GLU A CA 1
ATOM 499 C C . GLU A 1 65 ? -7.438 33.312 20.719 1 98.44 65 GLU A C 1
ATOM 501 O O . GLU A 1 65 ? -7.602 33.281 21.938 1 98.44 65 GLU A O 1
ATOM 506 N N . LEU A 1 66 ? -7.832 32.312 19.922 1 98.56 66 LEU A N 1
ATOM 507 C CA . LEU A 1 66 ? -8.383 31.094 20.469 1 98.56 66 LEU A CA 1
ATOM 508 C C . LEU A 1 66 ? -7.391 30.422 21.422 1 98.56 66 LEU A C 1
ATOM 510 O O . LEU A 1 66 ? -7.781 29.906 22.469 1 98.56 66 LEU A O 1
ATOM 514 N N . ALA A 1 67 ? -6.164 30.438 21.016 1 98.12 67 ALA A N 1
ATOM 515 C CA . ALA A 1 67 ? -5.133 29.781 21.812 1 98.12 67 ALA A CA 1
ATOM 516 C C . ALA A 1 67 ? -4.98 30.453 23.172 1 98.12 67 ALA A C 1
ATOM 518 O O . ALA A 1 67 ? -4.68 29.797 24.172 1 98.12 67 ALA A O 1
ATOM 519 N N . GLU A 1 68 ? -5.203 31.75 23.234 1 97.62 68 GLU A N 1
ATOM 520 C CA . GLU A 1 68 ? -5.121 32.5 24.484 1 97.62 68 GLU A CA 1
ATOM 521 C C . GLU A 1 68 ? -6.234 32.094 25.438 1 97.62 68 GLU A C 1
ATOM 523 O O . GLU A 1 68 ? -6.066 32.156 26.656 1 97.62 68 GLU A O 1
ATOM 528 N N . ASN A 1 69 ? -7.293 31.594 24.859 1 97.25 69 ASN A N 1
ATOM 529 C CA . ASN A 1 69 ? -8.484 31.375 25.656 1 97.25 69 ASN A CA 1
ATOM 530 C C . ASN A 1 69 ? -8.82 29.891 25.781 1 97.25 69 ASN A C 1
ATOM 532 O O . ASN A 1 69 ? -9.883 29.531 26.281 1 97.25 69 ASN A O 1
ATOM 536 N N . THR A 1 70 ? -7.965 29.078 25.25 1 98 70 THR A N 1
ATOM 537 C CA . THR A 1 70 ? -8.234 27.641 25.219 1 98 70 THR A CA 1
ATOM 538 C C . THR A 1 70 ? -6.992 26.859 25.609 1 98 70 THR A C 1
ATOM 540 O O . THR A 1 70 ? -6.051 26.734 24.828 1 98 70 THR A O 1
ATOM 543 N N . ASP A 1 71 ? -6.984 26.188 26.688 1 95.88 71 ASP A N 1
ATOM 544 C CA . ASP A 1 71 ? -5.809 25.578 27.312 1 95.88 71 ASP A CA 1
ATOM 545 C C . ASP A 1 71 ? -5.266 24.438 26.453 1 95.88 71 ASP A C 1
ATOM 547 O O . ASP A 1 71 ? -4.055 24.219 26.406 1 95.88 71 ASP A O 1
ATOM 551 N N . PHE A 1 72 ? -6.176 23.703 25.703 1 97.62 72 PHE A N 1
ATOM 552 C CA . PHE A 1 72 ? -5.684 22.531 25.016 1 97.62 72 PHE A CA 1
ATOM 553 C C . PHE A 1 72 ? -5.023 22.906 23.703 1 97.62 72 PHE A C 1
ATOM 555 O O . PHE A 1 72 ? -4.391 22.062 23.047 1 97.62 72 PHE A O 1
ATOM 562 N N . ILE A 1 73 ? -5.164 24.125 23.281 1 98.44 73 ILE A N 1
ATOM 563 C CA . ILE A 1 73 ? -4.41 24.578 22.125 1 98.44 73 ILE A CA 1
ATOM 564 C C . ILE A 1 73 ? -2.975 24.906 22.531 1 98.44 73 ILE A C 1
ATOM 566 O O . ILE A 1 73 ? -2.715 25.953 23.109 1 98.44 73 ILE A O 1
ATOM 570 N N . LYS A 1 74 ? -2.061 24.016 22.156 1 98.19 74 LYS A N 1
ATOM 571 C CA . LYS A 1 74 ? -0.682 24.125 22.625 1 98.19 74 LYS A CA 1
ATOM 572 C C . LYS A 1 74 ? 0.189 24.844 21.594 1 98.19 74 LYS A C 1
ATOM 574 O O . LYS A 1 74 ? 1.283 25.312 21.906 1 98.19 74 LYS A O 1
ATOM 579 N N . GLY A 1 75 ? -0.248 24.906 20.406 1 98.62 75 GLY A N 1
ATOM 580 C C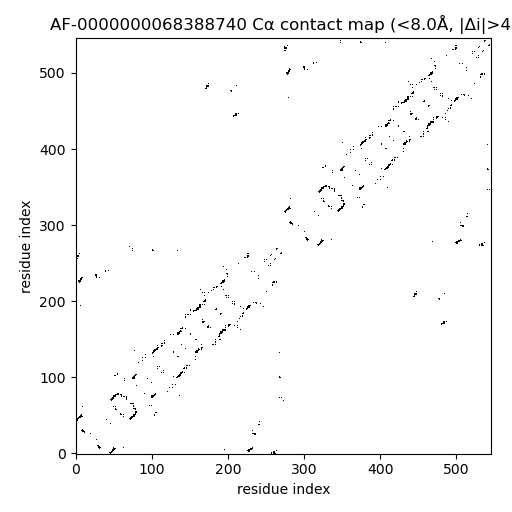A . GLY A 1 75 ? 0.467 25.547 19.312 1 98.62 75 GLY A CA 1
ATOM 581 C C . GLY A 1 75 ? -0.434 25.938 18.156 1 98.62 75 GLY A C 1
ATOM 582 O O . GLY A 1 75 ? -1.497 25.344 17.969 1 98.62 75 GLY A O 1
ATOM 583 N N . VAL A 1 76 ? -0.02 26.953 17.438 1 98.81 76 VAL A N 1
ATOM 584 C CA . VAL A 1 76 ? -0.733 27.438 16.266 1 98.81 76 VAL A CA 1
ATOM 585 C C . VAL A 1 76 ? 0.216 27.484 15.07 1 98.81 76 VAL A C 1
ATOM 587 O O . VAL A 1 76 ? 1.33 28 15.172 1 98.81 76 VAL A O 1
ATOM 590 N N . VAL A 1 77 ? -0.166 26.828 14.047 1 98.94 77 VAL A N 1
ATOM 591 C CA . VAL A 1 77 ? 0.478 26.984 12.75 1 98.94 77 VAL A CA 1
ATOM 592 C C . VAL A 1 77 ? -0.347 27.922 11.875 1 98.94 77 VAL A C 1
ATOM 594 O O . VAL A 1 77 ? -1.469 27.594 11.484 1 98.94 77 VAL A O 1
ATOM 597 N N . GLY A 1 78 ? 0.24 29.062 11.633 1 98.69 78 GLY A N 1
ATOM 598 C CA . GLY A 1 78 ? -0.492 30.094 10.906 1 98.69 78 GLY A CA 1
ATOM 599 C C . GLY A 1 78 ? 0.005 30.281 9.484 1 98.69 78 GLY A C 1
ATOM 600 O O . GLY A 1 78 ? 0.56 29.359 8.883 1 98.69 78 GLY A O 1
ATOM 601 N N . TRP A 1 79 ? -0.436 31.453 8.906 1 98 79 TRP A N 1
ATOM 602 C CA . TRP A 1 79 ? -0.077 31.797 7.535 1 98 79 TRP A CA 1
ATOM 603 C C . TRP A 1 79 ? 0.596 33.156 7.48 1 98 79 TRP A C 1
ATOM 605 O O . TRP A 1 79 ? 0.222 34.062 8.219 1 98 79 TRP A O 1
ATOM 615 N N . VAL A 1 80 ? 1.603 33.281 6.676 1 98.06 80 VAL A N 1
ATOM 616 C CA . VAL A 1 80 ? 2.195 34.562 6.262 1 98.06 80 VAL A CA 1
ATOM 617 C C . VAL A 1 80 ? 2.422 34.562 4.754 1 98.06 80 VAL A C 1
ATOM 619 O O . VAL A 1 80 ? 2.516 33.5 4.133 1 98.06 80 VAL A O 1
ATOM 622 N N . ASP A 1 81 ? 2.414 35.719 4.156 1 97.44 81 ASP A N 1
ATOM 623 C CA . ASP A 1 81 ? 2.896 35.812 2.779 1 97.44 81 ASP A CA 1
ATOM 624 C C . ASP A 1 81 ? 4.414 35.656 2.719 1 97.44 81 ASP A C 1
ATOM 626 O O . ASP A 1 81 ? 5.145 36.656 2.854 1 97.44 81 ASP A O 1
ATOM 630 N N . MET A 1 82 ? 4.832 34.5 2.414 1 97.75 82 MET A N 1
ATOM 631 C CA . MET A 1 82 ? 6.242 34.156 2.557 1 97.75 82 MET A CA 1
ATOM 632 C C . MET A 1 82 ? 7.086 34.875 1.503 1 97.75 82 MET A C 1
ATOM 634 O O . MET A 1 82 ? 8.312 34.906 1.613 1 97.75 82 MET A O 1
ATOM 638 N N . LYS A 1 83 ? 6.457 35.438 0.552 1 96.88 83 LYS A N 1
ATOM 639 C CA . LYS A 1 83 ? 7.211 36.125 -0.498 1 96.88 83 LYS A CA 1
ATOM 640 C C . LYS A 1 83 ? 7.09 37.625 -0.374 1 96.88 83 LYS A C 1
ATOM 642 O O . LYS A 1 83 ? 7.598 38.375 -1.217 1 96.88 83 LYS A O 1
ATOM 647 N N . SER A 1 84 ? 6.398 38.062 0.67 1 97.38 84 SER A N 1
ATOM 648 C CA . SER A 1 84 ? 6.27 39.5 0.924 1 97.38 84 SER A CA 1
ATOM 649 C C . SER A 1 84 ? 7.613 40.125 1.285 1 97.38 84 SER A C 1
ATOM 651 O O . SER A 1 84 ? 8.438 39.5 1.944 1 97.38 84 SER A O 1
ATOM 653 N N . ALA A 1 85 ? 7.734 41.375 0.973 1 97.12 85 ALA A N 1
ATOM 654 C CA . ALA A 1 85 ? 8.938 42.125 1.343 1 97.12 85 ALA A CA 1
ATOM 655 C C . ALA A 1 85 ? 9.023 42.312 2.855 1 97.12 85 ALA A C 1
ATOM 657 O O . ALA A 1 85 ? 10.109 42.531 3.398 1 97.12 85 ALA A O 1
ATOM 658 N N . GLU A 1 86 ? 7.941 42.188 3.539 1 97.62 86 GLU A N 1
ATOM 659 C CA . GLU A 1 86 ? 7.879 42.438 4.977 1 97.62 86 GLU A CA 1
ATOM 660 C C . GLU A 1 86 ? 7.859 41.125 5.762 1 97.62 86 GLU A C 1
ATOM 662 O O . GLU A 1 86 ? 7.578 41.125 6.961 1 97.62 86 GLU A O 1
ATOM 667 N N . VAL A 1 87 ? 8.172 40.062 5.109 1 98.25 87 VAL A N 1
ATOM 668 C CA . VAL A 1 87 ? 7.938 38.719 5.695 1 98.25 87 VAL A CA 1
ATOM 669 C C . VAL A 1 87 ? 8.82 38.562 6.926 1 98.25 87 VAL A C 1
ATOM 671 O O . VAL A 1 87 ? 8.398 37.938 7.914 1 98.25 87 VAL A O 1
ATOM 674 N N . THR A 1 88 ? 10.047 39.062 6.926 1 98.5 88 THR A N 1
ATOM 675 C CA . THR A 1 88 ? 10.961 38.906 8.055 1 98.5 88 THR A CA 1
ATOM 676 C C . THR A 1 88 ? 10.398 39.594 9.305 1 98.5 88 THR A C 1
ATOM 678 O O . THR A 1 88 ? 10.375 39 10.383 1 98.5 88 THR A O 1
ATOM 681 N N . ALA A 1 89 ? 9.906 40.75 9.102 1 98.5 89 ALA A N 1
ATOM 682 C CA . ALA A 1 89 ? 9.312 41.5 10.219 1 98.5 89 ALA A CA 1
ATOM 683 C C . ALA A 1 89 ? 8.031 40.844 10.695 1 98.5 89 ALA A C 1
ATOM 685 O O . ALA A 1 89 ? 7.758 40.812 11.898 1 98.5 89 ALA A O 1
ATOM 686 N N . GLU A 1 90 ? 7.246 40.438 9.758 1 98.38 90 GLU A N 1
ATOM 687 C CA . GLU A 1 90 ? 5.977 39.781 10.102 1 98.38 90 GLU A CA 1
ATOM 688 C C . GLU A 1 90 ? 6.195 38.5 10.906 1 98.38 90 GLU A C 1
ATOM 690 O O . GLU A 1 90 ? 5.516 38.281 11.898 1 98.38 90 GLU A O 1
ATOM 695 N N . ILE A 1 91 ? 7.137 37.688 10.531 1 98.75 91 ILE A N 1
ATOM 696 C CA . ILE A 1 91 ? 7.438 36.438 11.242 1 98.75 91 ILE A CA 1
ATOM 697 C C . ILE A 1 91 ? 7.973 36.75 12.633 1 98.75 91 ILE A C 1
ATOM 699 O O . ILE A 1 91 ? 7.582 36.125 13.617 1 98.75 91 ILE A O 1
ATOM 703 N N . ALA A 1 92 ? 8.836 37.781 12.688 1 98.62 92 ALA A N 1
ATOM 704 C CA . ALA A 1 92 ? 9.359 38.188 13.984 1 98.62 92 ALA A CA 1
ATOM 705 C C . ALA A 1 92 ? 8.227 38.656 14.906 1 98.62 92 ALA A C 1
ATOM 707 O O . ALA A 1 92 ? 8.242 38.344 16.109 1 98.62 92 ALA A O 1
ATOM 708 N N . ARG A 1 93 ? 7.348 39.406 14.352 1 98.5 93 ARG A N 1
ATOM 709 C CA . ARG A 1 93 ? 6.203 39.875 15.125 1 98.5 93 ARG A CA 1
ATOM 710 C C . ARG A 1 93 ? 5.359 38.719 15.625 1 98.5 93 ARG A C 1
ATOM 712 O O . ARG A 1 93 ? 5.012 38.656 16.812 1 98.5 93 ARG A O 1
ATOM 719 N N . ARG A 1 94 ? 5.023 37.781 14.812 1 98.5 94 ARG A N 1
ATOM 720 C CA . ARG A 1 94 ? 4.188 36.656 15.172 1 98.5 94 ARG A CA 1
ATOM 721 C C . ARG A 1 94 ? 4.898 35.75 16.172 1 98.5 94 ARG A C 1
ATOM 723 O O . ARG A 1 94 ? 4.262 35.156 17.047 1 98.5 94 ARG A O 1
ATOM 730 N N . ALA A 1 95 ? 6.199 35.656 16.062 1 98.31 95 ALA A N 1
ATOM 731 C CA . ALA A 1 95 ? 7.008 34.781 16.906 1 98.31 95 ALA A CA 1
ATOM 732 C C . ALA A 1 95 ? 6.957 35.219 18.359 1 98.31 95 ALA A C 1
ATOM 734 O O . ALA A 1 95 ? 7.316 34.438 19.266 1 98.31 95 ALA A O 1
ATOM 735 N N . LYS A 1 96 ? 6.523 36.406 18.594 1 97.94 96 LYS A N 1
ATOM 736 C CA . LYS A 1 96 ? 6.414 36.938 19.953 1 97.94 96 LYS A CA 1
ATOM 737 C C . LYS A 1 96 ? 5.281 36.219 20.703 1 97.94 96 LYS A C 1
ATOM 739 O O . LYS A 1 96 ? 5.277 36.188 21.938 1 97.94 96 LYS A O 1
ATOM 744 N N . HIS A 1 97 ? 4.309 35.812 19.969 1 97.5 97 HIS A N 1
ATOM 745 C CA . HIS A 1 97 ? 3.227 35.062 20.594 1 97.5 97 HIS A CA 1
ATOM 746 C C . HIS A 1 97 ? 3.672 33.656 20.953 1 97.5 97 HIS A C 1
ATOM 748 O O . HIS A 1 97 ? 4.098 32.906 20.078 1 97.5 97 HIS A O 1
ATOM 754 N N . PRO A 1 98 ? 3.559 33.219 22.125 1 96 98 PRO A N 1
ATOM 755 C CA . PRO A 1 98 ? 4.121 31.953 22.562 1 96 98 PRO A CA 1
ATOM 756 C C . PRO A 1 98 ? 3.467 30.75 21.859 1 96 98 PRO A C 1
ATOM 758 O O . PRO A 1 98 ? 4.086 29.703 21.734 1 96 98 PRO A O 1
ATOM 761 N N . ALA A 1 99 ? 2.225 30.906 21.359 1 97.88 99 ALA A N 1
ATOM 762 C CA . ALA A 1 99 ? 1.52 29.797 20.719 1 97.88 99 ALA A CA 1
ATOM 763 C C . ALA A 1 99 ? 1.881 29.688 19.25 1 97.88 99 ALA A C 1
ATOM 765 O O . ALA A 1 99 ? 1.582 28.672 18.594 1 97.88 99 ALA A O 1
ATOM 766 N N . PHE A 1 100 ? 2.459 30.719 18.641 1 98.56 100 PHE A N 1
ATOM 767 C CA . PHE A 1 100 ? 2.818 30.672 17.234 1 98.56 100 PHE A CA 1
ATOM 768 C C . PHE A 1 100 ? 4.02 29.766 17 1 98.56 100 PHE A C 1
ATOM 770 O O . PHE A 1 100 ? 5.117 30.047 17.484 1 98.56 100 PHE A O 1
ATOM 777 N N . LYS A 1 101 ? 3.787 28.688 16.281 1 98.75 101 LYS A N 1
ATOM 778 C CA . LYS A 1 101 ? 4.812 27.641 16.219 1 98.75 101 LYS A CA 1
ATOM 779 C C . LYS A 1 101 ? 5.324 27.453 14.797 1 98.75 101 LYS A C 1
ATOM 781 O O . LYS A 1 101 ? 6.363 26.828 14.578 1 98.75 101 LYS A O 1
ATOM 786 N N . GLY A 1 102 ? 4.648 27.953 13.812 1 98.75 102 GLY A N 1
ATOM 787 C CA . GLY A 1 102 ? 5.082 27.734 12.445 1 98.75 102 GLY A CA 1
ATOM 788 C C . GLY A 1 102 ? 4.121 28.297 11.414 1 98.75 102 GLY A C 1
ATOM 789 O O . GLY A 1 102 ? 3.168 29 11.766 1 98.75 102 GLY A O 1
ATOM 790 N N . VAL A 1 103 ? 4.457 28.062 10.141 1 98.75 103 VAL A N 1
ATOM 791 C CA . VAL A 1 103 ? 3.637 28.562 9.039 1 98.75 103 VAL A CA 1
ATOM 792 C C . VAL A 1 103 ? 3.32 27.422 8.078 1 98.75 103 VAL A C 1
ATOM 794 O O . VAL A 1 103 ? 4.082 26.453 7.977 1 98.75 103 VAL A O 1
ATOM 797 N N . ARG A 1 104 ? 2.207 27.531 7.441 1 98.62 104 ARG A N 1
ATOM 798 C CA . ARG A 1 104 ? 1.785 26.562 6.426 1 98.62 104 ARG A CA 1
ATOM 799 C C . ARG A 1 104 ? 1.274 27.281 5.176 1 98.62 104 ARG A C 1
ATOM 801 O O . ARG A 1 104 ? 0.173 27.828 5.18 1 98.62 104 ARG A O 1
ATOM 808 N N . PRO A 1 105 ? 2.141 27.359 4.141 1 96.38 105 PRO A N 1
ATOM 809 C CA . PRO A 1 105 ? 1.587 27.766 2.848 1 96.38 105 PRO A CA 1
ATOM 810 C C . PRO A 1 105 ? 0.673 26.703 2.234 1 96.38 105 PRO A C 1
ATOM 812 O O . PRO A 1 105 ? 0.931 25.516 2.371 1 96.38 105 PRO A O 1
ATOM 815 N N . MET A 1 106 ? -0.381 27.094 1.603 1 94.31 106 MET A N 1
ATOM 816 C CA . MET A 1 106 ? -1.332 26.172 0.976 1 94.31 106 MET A CA 1
ATOM 817 C C . MET A 1 106 ? -0.883 25.797 -0.434 1 94.31 106 MET A C 1
ATOM 819 O O . MET A 1 106 ? -1.461 26.266 -1.416 1 94.31 106 MET A O 1
ATOM 823 N N . LEU A 1 107 ? 0.007 24.891 -0.537 1 94.44 107 LEU A N 1
ATOM 824 C CA . LEU A 1 107 ? 0.634 24.547 -1.806 1 94.44 107 LEU A CA 1
ATOM 825 C C . LEU A 1 107 ? -0.29 23.672 -2.643 1 94.44 107 LEU A C 1
ATOM 827 O O . LEU A 1 107 ? -0.21 23.672 -3.873 1 94.44 107 LEU A O 1
ATOM 831 N N . GLN A 1 108 ? -1.174 22.984 -1.943 1 92.31 108 GLN A N 1
ATOM 832 C CA . GLN A 1 108 ? -2.057 22.062 -2.648 1 92.31 108 GLN A CA 1
ATOM 833 C C . GLN A 1 108 ? -2.924 22.797 -3.666 1 92.31 108 GLN A C 1
ATOM 835 O O . GLN A 1 108 ? -3.609 23.766 -3.322 1 92.31 108 GLN A O 1
ATOM 840 N N . GLY A 1 109 ? -2.852 22.406 -4.871 1 84.19 109 GLY A N 1
ATOM 841 C CA . GLY A 1 109 ? -3.768 22.906 -5.883 1 84.19 109 GLY A CA 1
ATOM 842 C C . GLY A 1 109 ? -3.287 24.188 -6.535 1 84.19 109 GLY A C 1
ATOM 843 O O . GLY A 1 109 ? -3.969 24.75 -7.402 1 84.19 109 GLY A O 1
ATOM 844 N N . MET A 1 110 ? -2.141 24.688 -6.086 1 90.19 110 MET A N 1
ATOM 845 C CA . MET A 1 110 ? -1.589 25.875 -6.723 1 90.19 110 MET A CA 1
ATOM 846 C C . MET A 1 110 ? -1.276 25.625 -8.195 1 90.19 110 MET A C 1
ATOM 848 O O . MET A 1 110 ? -0.84 24.516 -8.555 1 90.19 110 MET A O 1
ATOM 852 N N . GLU A 1 111 ? -1.532 26.578 -8.969 1 90.44 111 GLU A N 1
ATOM 853 C CA . GLU A 1 111 ? -1.201 26.484 -10.391 1 90.44 111 GLU A CA 1
ATOM 854 C C . GLU A 1 111 ? 0.292 26.234 -10.594 1 90.44 111 GLU A C 1
ATOM 856 O O . GLU A 1 111 ? 0.685 25.391 -11.391 1 90.44 111 GLU A O 1
ATOM 861 N N . ASP A 1 112 ? 1.043 26.984 -9.836 1 93.69 112 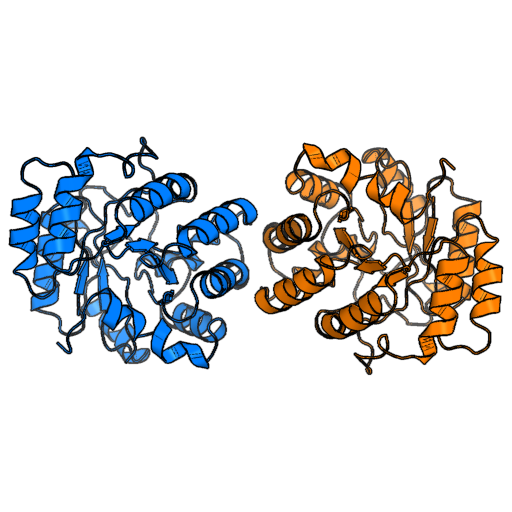ASP A N 1
ATOM 862 C CA . ASP A 1 112 ? 2.49 26.812 -9.898 1 93.69 112 ASP A CA 1
ATOM 863 C C . ASP A 1 112 ? 2.953 25.719 -8.93 1 93.69 112 ASP A C 1
ATOM 865 O O . ASP A 1 112 ? 3.277 26 -7.777 1 93.69 112 ASP A O 1
ATOM 869 N N . VAL A 1 113 ? 3.143 24.562 -9.367 1 93.56 113 VAL A N 1
ATOM 870 C CA . VAL A 1 113 ? 3.49 23.406 -8.555 1 93.56 113 VAL A CA 1
ATOM 871 C C . VAL A 1 113 ? 4.887 23.578 -7.965 1 93.56 113 VAL A C 1
ATOM 873 O O . VAL A 1 113 ? 5.23 22.953 -6.965 1 93.56 113 VAL A O 1
ATOM 876 N N . ALA A 1 114 ? 5.691 24.469 -8.539 1 94 114 ALA A N 1
ATOM 877 C CA . ALA A 1 114 ? 7.07 24.688 -8.117 1 94 114 ALA A CA 1
ATOM 878 C C . ALA A 1 114 ? 7.172 25.906 -7.199 1 94 114 ALA A C 1
ATOM 880 O O . ALA A 1 114 ? 8.273 26.391 -6.902 1 94 114 ALA A O 1
ATOM 881 N N . TRP A 1 115 ? 6.059 26.422 -6.711 1 96.06 115 TRP A N 1
ATOM 882 C CA . TRP A 1 115 ? 5.996 27.641 -5.918 1 96.06 115 TRP A CA 1
ATOM 883 C C . TRP A 1 115 ? 7 27.594 -4.77 1 96.06 115 TRP A C 1
ATOM 885 O O . TRP A 1 115 ? 7.652 28.594 -4.469 1 96.06 115 TRP A O 1
ATOM 895 N N . ILE A 1 116 ? 7.223 26.484 -4.184 1 95.62 116 ILE A N 1
ATOM 896 C CA . ILE A 1 116 ? 8 26.312 -2.959 1 95.62 116 ILE A CA 1
ATOM 897 C C . ILE A 1 116 ? 9.492 26.266 -3.295 1 95.62 116 ILE A C 1
ATOM 899 O O . ILE A 1 116 ? 10.336 26.469 -2.422 1 95.62 116 ILE A O 1
ATOM 903 N N . ASP A 1 117 ? 9.781 25.922 -4.52 1 94.56 117 ASP A N 1
ATOM 904 C CA . ASP A 1 117 ? 11.164 25.859 -4.984 1 94.56 117 ASP A CA 1
ATOM 905 C C . ASP A 1 117 ? 11.586 27.188 -5.625 1 94.56 117 ASP A C 1
ATOM 907 O O . ASP A 1 117 ? 11.859 27.234 -6.828 1 94.56 117 ASP A O 1
ATOM 911 N N . ASP A 1 118 ? 11.602 28.188 -4.863 1 95.5 118 ASP A N 1
ATOM 912 C CA . ASP A 1 118 ? 11.828 29.562 -5.301 1 95.5 118 ASP A CA 1
ATOM 913 C C . ASP A 1 118 ? 12.711 30.328 -4.309 1 95.5 118 ASP A C 1
ATOM 915 O O . ASP A 1 118 ? 12.422 30.344 -3.111 1 95.5 118 ASP A O 1
ATOM 919 N N . ALA A 1 119 ? 13.734 31.031 -4.75 1 95.56 119 ALA A N 1
ATOM 920 C CA . ALA A 1 119 ? 14.688 31.766 -3.922 1 95.56 119 ALA A CA 1
ATOM 921 C C . ALA A 1 119 ? 14.008 32.938 -3.211 1 95.56 119 ALA A C 1
ATOM 923 O O . ALA A 1 119 ? 14.516 33.438 -2.209 1 95.56 119 ALA A O 1
ATOM 924 N N . ALA A 1 120 ? 12.859 33.312 -3.654 1 96.62 120 ALA A N 1
ATOM 925 C CA . ALA A 1 120 ? 12.102 34.406 -3.023 1 96.62 120 ALA A CA 1
ATOM 926 C C . ALA A 1 120 ? 11.656 34 -1.618 1 96.62 120 ALA A C 1
ATOM 928 O O . ALA A 1 120 ? 11.289 34.844 -0.812 1 96.62 120 ALA A O 1
ATOM 929 N N . LEU A 1 121 ? 11.719 32.719 -1.306 1 97.75 121 LEU A N 1
ATOM 930 C CA . LEU A 1 121 ? 11.273 32.219 -0.009 1 97.75 121 LEU A CA 1
ATOM 931 C C . LEU A 1 121 ? 12.406 32.25 1.01 1 97.75 121 LEU A C 1
ATOM 933 O O . LEU A 1 121 ? 12.18 32.062 2.205 1 97.75 121 LEU A O 1
ATOM 937 N N . ASN A 1 122 ? 13.648 32.562 0.597 1 97.94 122 ASN A N 1
ATOM 938 C CA . ASN A 1 122 ? 14.828 32.469 1.45 1 97.94 122 ASN A CA 1
ATOM 939 C C . ASN A 1 122 ? 14.703 33.344 2.693 1 97.94 122 ASN A C 1
ATOM 941 O O . ASN A 1 122 ? 15.023 32.906 3.799 1 97.94 122 ASN A O 1
ATOM 945 N N . ALA A 1 123 ? 14.234 34.531 2.539 1 98.19 123 ALA A N 1
ATOM 946 C CA . ALA A 1 123 ? 14.109 35.438 3.67 1 98.19 123 ALA A CA 1
ATOM 947 C C . ALA A 1 123 ? 13.133 34.906 4.711 1 98.19 123 ALA A C 1
ATOM 949 O O . ALA A 1 123 ? 13.391 35 5.914 1 98.19 123 ALA A O 1
ATOM 950 N N . ALA A 1 124 ? 12.008 34.438 4.215 1 98.62 124 ALA A N 1
ATOM 951 C CA . ALA A 1 124 ? 11.016 33.844 5.105 1 98.62 124 ALA A CA 1
ATOM 952 C C . ALA A 1 124 ? 11.602 32.625 5.852 1 98.62 124 ALA A C 1
ATOM 954 O O . ALA A 1 124 ? 11.398 32.5 7.062 1 98.62 124 ALA A O 1
ATOM 955 N N . VAL A 1 125 ? 12.328 31.781 5.16 1 98.75 125 VAL A N 1
ATOM 956 C CA . VAL A 1 125 ? 12.898 30.562 5.742 1 98.75 125 VAL A CA 1
ATOM 957 C C . VAL A 1 125 ? 13.93 30.938 6.805 1 98.75 125 VAL A C 1
ATOM 959 O O . VAL A 1 125 ? 13.938 30.359 7.898 1 98.75 125 VAL A O 1
ATOM 962 N N . GLU A 1 126 ? 14.766 31.891 6.488 1 98.5 126 GLU A N 1
ATOM 963 C CA . GLU A 1 126 ? 15.758 32.344 7.449 1 98.5 126 GLU A CA 1
ATOM 964 C C . GLU A 1 126 ? 15.094 32.875 8.719 1 98.5 126 GLU A C 1
ATOM 966 O O . GLU A 1 126 ? 15.57 32.625 9.828 1 98.5 126 GLU A O 1
ATOM 971 N N . ALA A 1 127 ? 14.023 33.625 8.562 1 98.81 127 ALA A N 1
ATOM 972 C CA . ALA A 1 127 ? 13.289 34.156 9.711 1 98.81 127 ALA A CA 1
ATOM 973 C C . ALA A 1 127 ? 12.688 33.031 10.539 1 98.81 127 ALA A C 1
ATOM 975 O O . ALA A 1 127 ? 12.719 33.094 11.773 1 98.81 127 ALA A O 1
ATOM 976 N N . LEU A 1 128 ? 12.094 32.031 9.906 1 98.88 128 LEU A N 1
ATOM 977 C CA . LEU A 1 128 ? 11.531 30.875 10.617 1 98.88 128 LEU A CA 1
ATOM 978 C C . LEU A 1 128 ? 12.594 30.172 11.453 1 98.88 128 LEU A C 1
ATOM 980 O O . LEU A 1 128 ? 12.391 29.906 12.633 1 98.88 128 LEU A O 1
ATOM 984 N N . VAL A 1 129 ? 13.75 29.953 10.844 1 98.81 129 VAL A N 1
ATOM 985 C CA . VAL A 1 129 ? 14.852 29.266 11.516 1 98.81 129 VAL A CA 1
ATOM 986 C C . VAL A 1 129 ? 15.336 30.094 12.695 1 98.81 129 VAL A C 1
ATOM 988 O O . VAL A 1 129 ? 15.508 29.562 13.797 1 98.81 129 VAL A O 1
ATOM 991 N N . LYS A 1 130 ? 15.516 31.344 12.445 1 98.62 130 LYS A N 1
ATOM 992 C CA . LYS A 1 130 ? 16 32.25 13.469 1 98.62 130 LYS A CA 1
ATOM 993 C C . LYS A 1 130 ? 15.109 32.219 14.703 1 98.62 130 LYS A C 1
ATOM 995 O O . LYS A 1 130 ? 15.602 32.344 15.828 1 98.62 130 LYS A O 1
ATOM 1000 N N . HIS A 1 131 ? 13.844 32.094 14.523 1 98.62 131 HIS A N 1
ATOM 1001 C CA . HIS A 1 131 ? 12.898 32.188 15.625 1 98.62 131 HIS A CA 1
ATOM 1002 C C . HIS A 1 131 ? 12.438 30.812 16.094 1 98.62 131 HIS A C 1
ATOM 1004 O O . HIS A 1 131 ? 11.492 30.719 16.891 1 98.62 131 HIS A O 1
ATOM 1010 N N . GLY A 1 132 ? 13.039 29.75 15.602 1 98.25 132 GLY A N 1
ATOM 1011 C CA . GLY A 1 132 ? 12.734 28.391 16.047 1 98.25 132 GLY A CA 1
ATOM 1012 C C . GLY A 1 132 ? 11.352 27.922 15.625 1 98.25 132 GLY A C 1
ATOM 1013 O O . GLY A 1 132 ? 10.68 27.203 16.359 1 98.25 132 GLY A O 1
ATOM 1014 N N . LEU A 1 133 ? 10.852 28.422 14.469 1 98.81 133 LEU A N 1
ATOM 1015 C CA . LEU A 1 133 ? 9.539 28.078 13.938 1 98.81 133 LEU A CA 1
ATOM 1016 C C . LEU A 1 133 ? 9.648 26.969 12.883 1 98.81 133 LEU A C 1
ATOM 1018 O O . LEU A 1 133 ? 10.719 26.75 12.328 1 98.81 133 LEU A O 1
ATOM 1022 N N . VAL A 1 134 ? 8.492 26.312 12.672 1 98.88 134 VAL A N 1
ATOM 1023 C CA . VAL A 1 134 ? 8.516 25.141 11.789 1 98.88 134 VAL A CA 1
ATOM 1024 C C . VAL A 1 134 ? 7.695 25.438 10.539 1 98.88 134 VAL A C 1
ATOM 1026 O O . VAL A 1 134 ? 7.023 26.469 10.445 1 98.88 134 VAL A O 1
ATOM 1029 N N . PHE A 1 135 ? 7.871 24.547 9.555 1 98.81 135 PHE A N 1
ATOM 1030 C CA . PHE A 1 135 ? 7.195 24.625 8.266 1 98.81 135 PHE A CA 1
ATOM 1031 C C . PHE A 1 135 ? 6.289 23.422 8.047 1 98.81 135 PHE A C 1
ATOM 1033 O O . PHE A 1 135 ? 6.758 22.297 7.992 1 98.81 135 PHE A O 1
ATOM 1040 N N . ASP A 1 136 ? 4.973 23.641 7.996 1 98.88 136 ASP A N 1
ATOM 1041 C CA . ASP A 1 136 ? 4.008 22.625 7.617 1 98.88 136 ASP A CA 1
ATOM 1042 C C . ASP A 1 136 ? 3.775 22.609 6.105 1 98.88 136 ASP A C 1
ATOM 1044 O O . ASP A 1 136 ? 3.312 23.609 5.543 1 98.88 136 ASP A O 1
ATOM 1048 N N . ALA A 1 137 ? 4.047 21.484 5.488 1 98.69 137 ALA A N 1
ATOM 1049 C CA . ALA A 1 137 ? 3.957 21.391 4.035 1 98.69 137 ALA A CA 1
ATOM 1050 C C . ALA A 1 137 ? 2.639 20.75 3.611 1 98.69 137 ALA A C 1
ATOM 1052 O O . ALA A 1 137 ? 2.508 19.516 3.623 1 98.69 137 ALA A O 1
ATOM 1053 N N . LEU A 1 138 ? 1.707 21.594 3.275 1 98.5 138 LEU A N 1
ATOM 1054 C CA . LEU A 1 138 ? 0.469 21.109 2.678 1 98.5 138 LEU A CA 1
ATOM 1055 C C . LEU A 1 138 ? 0.634 20.906 1.175 1 98.5 138 LEU A C 1
ATOM 1057 O O . LEU A 1 138 ? 0.497 21.859 0.399 1 98.5 138 LEU A O 1
ATOM 1061 N N . VAL A 1 139 ? 0.864 19.672 0.776 1 98.12 139 VAL A N 1
ATOM 1062 C CA . VAL A 1 139 ? 1.256 19.375 -0.599 1 98.12 139 VAL A CA 1
ATOM 1063 C C . VAL A 1 139 ? 0.433 18.203 -1.135 1 98.12 139 VAL A C 1
ATOM 1065 O O . VAL A 1 139 ? -0.221 17.5 -0.367 1 98.12 139 VAL A O 1
ATOM 1068 N N . LEU A 1 140 ? 0.391 18.094 -2.439 1 97.81 140 LEU A N 1
ATOM 1069 C CA . LEU A 1 140 ? -0.045 16.922 -3.189 1 97.81 140 LEU A CA 1
ATOM 1070 C C . LEU A 1 140 ? 1.142 16.219 -3.84 1 97.81 140 LEU A C 1
ATOM 1072 O O . LEU A 1 140 ? 2.246 16.766 -3.879 1 97.81 140 LEU A O 1
ATOM 1076 N N . PRO A 1 141 ? 0.895 15.062 -4.32 1 97.19 141 PRO A N 1
ATOM 1077 C CA . PRO A 1 141 ? 2.004 14.281 -4.879 1 97.19 141 PRO A CA 1
ATOM 1078 C C . PRO A 1 141 ? 2.789 15.055 -5.941 1 97.19 141 PRO A C 1
ATOM 1080 O O . PRO A 1 141 ? 4.023 15.023 -5.941 1 97.19 141 PRO A O 1
ATOM 1083 N N . PRO A 1 142 ? 2.238 15.898 -6.773 1 96.19 142 PRO A N 1
ATOM 1084 C CA . PRO A 1 142 ? 3.025 16.625 -7.777 1 96.19 142 PRO A CA 1
ATOM 1085 C C . PRO A 1 142 ? 3.98 17.641 -7.164 1 96.19 142 PRO A C 1
ATOM 1087 O O . PRO A 1 142 ? 4.926 18.078 -7.82 1 96.19 142 PRO A O 1
ATOM 1090 N N . ASN A 1 143 ? 3.746 18.047 -5.926 1 97.81 143 ASN A N 1
ATOM 1091 C CA . ASN A 1 143 ? 4.582 19.031 -5.258 1 97.81 143 ASN A CA 1
ATOM 1092 C C . ASN A 1 143 ? 5.852 18.406 -4.684 1 97.81 143 ASN A C 1
ATOM 1094 O O . ASN A 1 143 ? 6.789 19.109 -4.32 1 97.81 143 ASN A O 1
ATOM 1098 N N . LEU A 1 144 ? 5.895 17.078 -4.562 1 98.19 144 LEU A N 1
ATOM 1099 C CA . LEU A 1 144 ? 6.863 16.391 -3.715 1 98.19 144 LEU A CA 1
ATOM 1100 C C . LEU A 1 144 ? 8.281 16.609 -4.227 1 98.19 144 LEU A C 1
ATOM 1102 O O . LEU A 1 144 ? 9.203 16.859 -3.443 1 98.19 144 LEU A O 1
ATOM 1106 N N . PRO A 1 145 ? 8.578 16.562 -5.566 1 97.88 145 PRO A N 1
ATOM 1107 C CA . PRO A 1 145 ? 9.945 16.844 -6.02 1 97.88 145 PRO A CA 1
ATOM 1108 C C . PRO A 1 145 ? 10.398 18.25 -5.66 1 97.88 145 PRO A C 1
ATOM 1110 O O . PRO A 1 145 ? 11.57 18.469 -5.32 1 97.88 145 PRO A O 1
ATOM 1113 N N . HIS A 1 146 ? 9.508 19.172 -5.707 1 98.12 146 HIS A N 1
ATOM 1114 C CA . HIS A 1 146 ? 9.836 20.562 -5.367 1 98.12 146 HIS A CA 1
ATOM 1115 C C . HIS A 1 146 ? 10.031 20.719 -3.863 1 98.12 146 HIS A C 1
ATOM 1117 O O . HIS A 1 146 ? 10.875 21.5 -3.426 1 98.12 146 HIS A O 1
ATOM 1123 N N . LEU A 1 147 ? 9.203 20.016 -3.094 1 98.44 147 LEU A N 1
ATOM 1124 C CA . LEU A 1 147 ? 9.406 20.016 -1.65 1 98.44 147 LEU A CA 1
ATOM 1125 C C . LEU A 1 147 ? 10.781 19.438 -1.295 1 98.44 147 LEU A C 1
ATOM 1127 O O . LEU A 1 147 ? 11.438 19.922 -0.368 1 98.44 147 LEU A O 1
ATOM 1131 N N . LEU A 1 148 ? 11.188 18.359 -2.023 1 98.75 148 LEU A N 1
ATOM 1132 C CA . LEU A 1 148 ? 12.508 17.766 -1.801 1 98.75 148 LEU A CA 1
ATOM 1133 C C . LEU A 1 148 ? 13.602 18.812 -2.035 1 98.75 148 LEU A C 1
ATOM 1135 O O . LEU A 1 148 ? 14.531 18.922 -1.23 1 98.75 148 LEU A O 1
ATOM 1139 N N . SER A 1 149 ? 13.477 19.5 -3.145 1 98.44 149 SER A N 1
ATOM 1140 C CA . SER A 1 149 ? 14.438 20.562 -3.441 1 98.44 149 SER A CA 1
ATOM 1141 C C . SER A 1 149 ? 14.477 21.609 -2.324 1 98.44 149 SER A C 1
ATOM 1143 O O . SER A 1 149 ? 15.555 21.984 -1.856 1 98.44 149 SER A O 1
ATOM 1145 N N . PHE A 1 150 ? 13.352 22.031 -1.88 1 98.25 150 PHE A N 1
ATOM 1146 C CA . PHE A 1 150 ? 13.195 23.016 -0.823 1 98.25 150 PHE A CA 1
ATOM 1147 C C . PHE A 1 150 ? 13.828 22.531 0.474 1 98.25 150 PHE A C 1
ATOM 1149 O O . PHE A 1 150 ? 14.641 23.234 1.079 1 98.25 150 PHE A O 1
ATOM 1156 N N . ALA A 1 151 ? 13.461 21.328 0.913 1 98.44 151 ALA A N 1
ATOM 1157 C CA . ALA A 1 151 ? 13.945 20.766 2.17 1 98.44 151 ALA A CA 1
ATOM 1158 C C . ALA A 1 151 ? 15.453 20.547 2.129 1 98.44 151 ALA A C 1
ATOM 1160 O O . ALA A 1 151 ? 16.125 20.672 3.152 1 98.44 151 ALA A O 1
ATOM 1161 N N . SER A 1 152 ? 15.992 20.234 0.948 1 98.19 152 SER A N 1
ATOM 1162 C CA . SER A 1 152 ? 17.422 20.031 0.772 1 98.19 152 SER A CA 1
ATOM 1163 C C . SER A 1 152 ? 18.188 21.344 0.856 1 98.19 152 SER A C 1
ATOM 1165 O O . SER A 1 152 ? 19.297 21.391 1.399 1 98.19 152 SER A O 1
ATOM 1167 N N . LYS A 1 153 ? 17.609 22.328 0.351 1 97.81 153 LYS A N 1
ATOM 1168 C CA . LYS A 1 153 ? 18.219 23.656 0.342 1 97.81 153 LYS A CA 1
ATOM 1169 C C . LYS A 1 153 ? 18.219 24.266 1.737 1 97.81 153 LYS A C 1
ATOM 1171 O O . LYS A 1 153 ? 19.062 25.109 2.053 1 97.81 153 LYS A O 1
ATOM 1176 N N . HIS A 1 154 ? 17.297 23.906 2.547 1 98.38 154 HIS A N 1
ATOM 1177 C CA . HIS A 1 154 ? 17.125 24.516 3.867 1 98.38 154 HIS A CA 1
ATOM 1178 C C . HIS A 1 154 ? 17.141 23.438 4.961 1 98.38 154 HIS A C 1
ATOM 1180 O O . HIS A 1 154 ? 16.172 23.281 5.688 1 98.38 154 HIS A O 1
ATOM 1186 N N . PRO A 1 155 ? 18.281 22.828 5.184 1 98.19 155 PRO A N 1
ATOM 1187 C CA . PRO A 1 155 ? 18.375 21.703 6.113 1 98.19 155 PRO A CA 1
ATOM 1188 C C . PRO A 1 155 ? 18.156 22.109 7.566 1 98.19 155 PRO A C 1
ATOM 1190 O O . PRO A 1 155 ? 17.906 21.266 8.422 1 98.19 155 PRO A O 1
ATOM 1193 N N . GLU A 1 156 ? 18.203 23.359 7.816 1 98.38 156 GLU A N 1
ATOM 1194 C CA . GLU A 1 156 ? 18.047 23.828 9.188 1 98.38 156 GLU A CA 1
ATOM 1195 C C . GLU A 1 156 ? 16.578 24.047 9.531 1 98.38 156 GLU A C 1
ATOM 1197 O O . GLU A 1 156 ? 16.219 24.203 10.703 1 98.38 156 GLU A O 1
ATOM 1202 N N . LEU A 1 157 ? 15.703 24.109 8.57 1 98.81 157 LEU A N 1
ATOM 1203 C CA . LEU A 1 157 ? 14.273 24.312 8.781 1 98.81 157 LEU A CA 1
ATOM 1204 C C . LEU A 1 157 ? 13.555 23 9.039 1 98.81 157 LEU A C 1
ATOM 1206 O O . LEU A 1 157 ? 13.547 22.109 8.18 1 98.81 157 LEU A O 1
ATOM 1210 N N . PRO A 1 158 ? 12.961 22.828 10.234 1 98.88 158 PRO A N 1
ATOM 1211 C CA . PRO A 1 158 ? 12.109 21.641 10.414 1 98.88 158 PRO A CA 1
ATOM 1212 C C . PRO A 1 158 ? 10.867 21.672 9.531 1 98.88 158 PRO A C 1
ATOM 1214 O O . PRO A 1 158 ? 10.148 22.672 9.5 1 98.88 158 PRO A O 1
ATOM 1217 N N . VAL A 1 159 ? 10.664 20.625 8.781 1 98.94 159 VAL A N 1
ATOM 1218 C CA . VAL A 1 159 ? 9.547 20.5 7.855 1 98.94 159 VAL A CA 1
ATOM 1219 C C . VAL A 1 159 ? 8.695 19.281 8.227 1 98.94 159 VAL A C 1
ATOM 1221 O O . VAL A 1 159 ? 9.227 18.219 8.547 1 98.94 159 VAL A O 1
ATOM 1224 N N . VAL A 1 160 ? 7.406 19.438 8.25 1 98.94 160 VAL A N 1
ATOM 1225 C CA . VAL A 1 160 ? 6.527 18.281 8.406 1 98.94 160 VAL A CA 1
ATOM 1226 C C . VAL A 1 160 ? 5.543 18.234 7.238 1 98.94 160 VAL A C 1
ATOM 1228 O O . VAL A 1 160 ? 4.918 19.234 6.891 1 98.94 160 VAL A O 1
ATOM 1231 N N . ILE A 1 161 ? 5.52 17.109 6.539 1 98.94 161 ILE A N 1
ATOM 1232 C CA . ILE A 1 161 ? 4.566 16.875 5.461 1 98.94 161 ILE A CA 1
ATOM 1233 C C . ILE A 1 161 ? 3.178 16.625 6.043 1 98.94 161 ILE A C 1
ATOM 1235 O O . ILE A 1 161 ? 2.996 15.711 6.848 1 98.94 161 ILE A O 1
ATOM 1239 N N . ASP A 1 162 ? 2.244 17.438 5.656 1 98.88 162 ASP A N 1
ATOM 1240 C CA . ASP A 1 162 ? 0.873 17.266 6.125 1 98.88 162 ASP A CA 1
ATOM 1241 C C . ASP A 1 162 ? 0.192 16.109 5.395 1 98.88 162 ASP A C 1
ATOM 1243 O O . ASP A 1 162 ? 0.331 15.961 4.176 1 98.88 162 ASP A O 1
ATOM 1247 N N . HIS A 1 163 ? -0.512 15.219 6.125 1 98.81 163 HIS A N 1
ATOM 1248 C CA . HIS A 1 16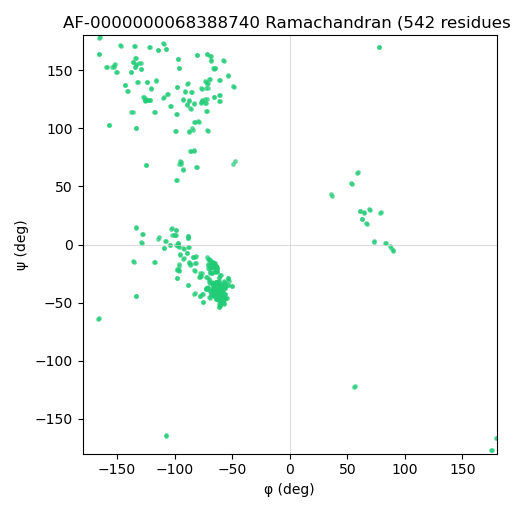3 ? -1.444 14.219 5.617 1 98.81 163 HIS A CA 1
ATOM 1249 C C . HIS A 1 163 ? -0.744 13.234 4.684 1 98.81 163 HIS A C 1
ATOM 1251 O O . HIS A 1 163 ? -1.319 12.812 3.68 1 98.81 163 HIS A O 1
ATOM 1257 N N . GLY A 1 164 ? 0.542 13.039 4.926 1 98.62 164 GLY A N 1
ATOM 1258 C CA . GLY A 1 164 ? 1.277 12.133 4.066 1 98.62 164 GLY A CA 1
ATOM 1259 C C . GLY A 1 164 ? 1.344 12.594 2.623 1 98.62 164 GLY A C 1
ATOM 1260 O O . GLY A 1 164 ? 1.404 11.773 1.703 1 98.62 164 GLY A O 1
ATOM 1261 N N . ALA A 1 165 ? 1.159 13.836 2.416 1 98.69 165 ALA A N 1
ATOM 1262 C CA . ALA A 1 165 ? 1.142 14.445 1.09 1 98.69 165 ALA A CA 1
ATOM 1263 C C . ALA A 1 165 ? -0.061 13.969 0.281 1 98.69 165 ALA A C 1
ATOM 1265 O O . ALA A 1 165 ? -0.001 13.898 -0.949 1 98.69 165 ALA A O 1
ATOM 1266 N N . LYS A 1 166 ? -1.057 13.422 0.936 1 98.5 166 LYS A N 1
ATOM 1267 C CA . LYS A 1 166 ? -2.355 13.078 0.361 1 98.5 166 LYS A CA 1
ATOM 1268 C C . LYS A 1 166 ? -2.205 12.102 -0.798 1 98.5 166 LYS A C 1
ATOM 1270 O O . LYS A 1 166 ? -2.613 12.391 -1.924 1 98.5 166 LYS A O 1
ATOM 1275 N N . PRO A 1 167 ? -1.688 10.945 -0.526 1 98.75 167 PRO A N 1
ATOM 1276 C CA . PRO A 1 167 ? -1.571 9.953 -1.6 1 98.75 167 PRO A CA 1
ATOM 1277 C C . PRO A 1 167 ? -2.914 9.625 -2.248 1 98.75 167 PRO A C 1
ATOM 1279 O O . PRO A 1 167 ? -3.965 9.797 -1.623 1 98.75 167 PRO A O 1
ATOM 1282 N N . LEU A 1 168 ? -2.91 9.109 -3.477 1 98.5 168 LEU A N 1
ATOM 1283 C CA . LEU A 1 168 ? -4.105 8.758 -4.238 1 98.5 168 LEU A CA 1
ATOM 1284 C C . LEU A 1 168 ? -4.648 7.402 -3.799 1 98.5 168 LEU A C 1
ATOM 1286 O O . LEU A 1 168 ? -4.73 6.473 -4.602 1 98.5 168 LEU A O 1
ATOM 1290 N N . ILE A 1 169 ? -5.129 7.316 -2.576 1 98.75 169 ILE A N 1
ATOM 1291 C CA . ILE A 1 169 ? -5.605 6.082 -1.968 1 98.75 169 ILE A CA 1
ATOM 1292 C C . ILE A 1 169 ? -6.863 5.602 -2.688 1 98.75 169 ILE A C 1
ATOM 1294 O O . ILE A 1 169 ? -7.051 4.398 -2.896 1 98.75 169 ILE A O 1
ATOM 1298 N N . ALA A 1 170 ? -7.707 6.523 -3.143 1 98.5 170 ALA A N 1
ATOM 1299 C CA . ALA A 1 170 ? -8.969 6.203 -3.812 1 98.5 170 ALA A CA 1
ATOM 1300 C C . ALA A 1 170 ? -8.727 5.355 -5.059 1 98.5 170 ALA A C 1
ATOM 1302 O O . ALA A 1 170 ? -9.5 4.441 -5.352 1 98.5 170 ALA A O 1
ATOM 1303 N N . THR A 1 171 ? -7.598 5.641 -5.754 1 98.19 171 THR A N 1
ATOM 1304 C CA . THR A 1 171 ? -7.316 4.953 -7.008 1 98.19 171 THR A CA 1
ATOM 1305 C C . THR A 1 171 ? -6.152 3.979 -6.844 1 98.19 171 THR A C 1
ATOM 1307 O O . THR A 1 171 ? -5.75 3.314 -7.801 1 98.19 171 THR A O 1
ATOM 1310 N N . GLY A 1 172 ? -5.57 3.967 -5.668 1 98.5 172 GLY A N 1
ATOM 1311 C CA . GLY A 1 172 ? -4.586 2.965 -5.285 1 98.5 172 GLY A CA 1
ATOM 1312 C C . GLY A 1 172 ? -3.188 3.287 -5.773 1 98.5 172 GLY A C 1
ATOM 1313 O O . GLY A 1 172 ? -2.256 2.51 -5.562 1 98.5 172 GLY A O 1
ATOM 1314 N N . HIS A 1 173 ? -3.014 4.438 -6.449 1 98.25 173 HIS A N 1
ATOM 1315 C CA . HIS A 1 173 ? -1.677 4.777 -6.922 1 98.25 173 HIS A CA 1
ATOM 1316 C C . HIS A 1 173 ? -0.701 4.922 -5.758 1 98.25 173 HIS A C 1
ATOM 1318 O O . HIS A 1 173 ? -0.958 5.676 -4.816 1 98.25 173 HIS A O 1
ATOM 1324 N N . TYR A 1 174 ? 0.472 4.184 -5.883 1 98.44 174 TYR A N 1
ATOM 1325 C CA . TYR A 1 174 ? 1.315 3.986 -4.711 1 98.44 174 TYR A CA 1
ATOM 1326 C C . TYR A 1 174 ? 2.779 4.25 -5.039 1 98.44 174 TYR A C 1
ATOM 1328 O O . TYR A 1 174 ? 3.473 4.953 -4.301 1 98.44 174 TYR A O 1
ATOM 1336 N N . ARG A 1 175 ? 3.295 3.791 -6.109 1 97.25 175 ARG A N 1
ATOM 1337 C CA . ARG A 1 175 ? 4.711 3.682 -6.438 1 97.25 175 ARG A CA 1
ATOM 1338 C C . ARG A 1 175 ? 5.375 5.055 -6.469 1 97.25 175 ARG A C 1
ATOM 1340 O O . ARG A 1 175 ? 6.395 5.273 -5.812 1 97.25 175 ARG A O 1
ATOM 1347 N N . ASP A 1 176 ? 4.848 5.969 -7.227 1 97.38 176 ASP A N 1
ATOM 1348 C CA . ASP A 1 176 ? 5.465 7.285 -7.375 1 97.38 176 ASP A CA 1
ATOM 1349 C C . ASP A 1 176 ? 5.449 8.047 -6.055 1 97.38 176 ASP A C 1
ATOM 1351 O O . ASP A 1 176 ? 6.43 8.703 -5.695 1 97.38 176 ASP A O 1
ATOM 1355 N N . TRP A 1 177 ? 4.328 7.977 -5.402 1 98.62 177 TRP A N 1
ATOM 1356 C CA . TRP A 1 177 ? 4.219 8.594 -4.082 1 98.62 177 TRP A CA 1
ATOM 1357 C C . TRP A 1 177 ? 5.277 8.039 -3.135 1 98.62 177 TRP A C 1
ATOM 1359 O O . TRP A 1 177 ? 6.012 8.805 -2.5 1 98.62 177 TRP A O 1
ATOM 1369 N N . ARG A 1 178 ? 5.387 6.738 -3.035 1 98.44 178 ARG A N 1
ATOM 1370 C CA . ARG A 1 178 ? 6.348 6.113 -2.133 1 98.44 178 ARG A CA 1
ATOM 1371 C C . ARG A 1 178 ? 7.773 6.547 -2.465 1 98.44 178 ARG A C 1
ATOM 1373 O O . ARG A 1 178 ? 8.562 6.852 -1.567 1 98.44 178 ARG A O 1
ATOM 1380 N N . ARG A 1 179 ? 8.086 6.523 -3.734 1 98 179 ARG A N 1
ATOM 1381 C CA . ARG A 1 179 ? 9.422 6.91 -4.168 1 98 179 ARG A CA 1
ATOM 1382 C C . ARG A 1 179 ? 9.758 8.328 -3.721 1 98 179 ARG A C 1
ATOM 1384 O O . ARG A 1 179 ? 10.828 8.578 -3.164 1 98 179 ARG A O 1
ATOM 1391 N N . ASN A 1 180 ? 8.867 9.242 -3.971 1 98.75 180 ASN A N 1
ATOM 1392 C CA . ASN A 1 180 ? 9.094 10.641 -3.6 1 98.75 180 ASN A CA 1
ATOM 1393 C C . ASN A 1 180 ? 9.141 10.812 -2.086 1 98.75 180 ASN A C 1
ATOM 1395 O O . ASN A 1 180 ? 9.961 11.57 -1.57 1 98.75 180 ASN A O 1
ATOM 1399 N N . MET A 1 181 ? 8.297 10.125 -1.38 1 98.88 181 MET A N 1
ATOM 1400 C CA . MET A 1 181 ? 8.289 10.188 0.079 1 98.88 181 MET A CA 1
ATOM 1401 C C . MET A 1 181 ? 9.594 9.633 0.649 1 98.88 181 MET A C 1
ATOM 1403 O O . MET A 1 181 ? 10.109 10.141 1.645 1 98.88 181 MET A O 1
ATOM 1407 N N . ALA A 1 182 ? 10.078 8.562 0.037 1 98.75 182 ALA A N 1
ATOM 1408 C CA . ALA A 1 182 ? 11.344 7.996 0.477 1 98.75 182 ALA A CA 1
ATOM 1409 C C . ALA A 1 182 ? 12.477 9.016 0.348 1 98.75 182 ALA A C 1
ATOM 1411 O O . ALA A 1 182 ? 13.312 9.133 1.244 1 98.75 182 ALA A O 1
ATOM 1412 N N . ALA A 1 183 ? 12.516 9.688 -0.774 1 98.81 183 ALA A N 1
ATOM 1413 C CA . ALA A 1 183 ? 13.539 10.711 -0.987 1 98.81 183 ALA A CA 1
ATOM 1414 C C . ALA A 1 183 ? 13.445 11.805 0.075 1 98.81 183 ALA A C 1
ATOM 1416 O O . ALA A 1 183 ? 14.461 12.258 0.598 1 98.81 183 ALA A O 1
ATOM 1417 N N . LEU A 1 184 ? 12.273 12.203 0.402 1 98.88 184 LEU A N 1
ATOM 1418 C CA . LEU A 1 184 ? 12.055 13.227 1.417 1 98.88 184 LEU A CA 1
ATOM 1419 C C . LEU A 1 184 ? 12.422 12.703 2.801 1 98.88 184 LEU A C 1
ATOM 1421 O O . LEU A 1 184 ? 13.016 13.43 3.604 1 98.88 184 LEU A O 1
ATOM 1425 N N . ALA A 1 185 ? 12.086 11.453 3.086 1 98.88 185 ALA A N 1
ATOM 1426 C CA . ALA A 1 185 ? 12.359 10.844 4.383 1 98.88 185 ALA A CA 1
ATOM 1427 C C . ALA A 1 185 ? 13.867 10.742 4.633 1 98.88 185 ALA A C 1
ATOM 1429 O O . ALA A 1 185 ? 14.305 10.641 5.781 1 98.88 185 ALA A O 1
ATOM 1430 N N . ALA A 1 186 ? 14.648 10.742 3.566 1 98.62 186 ALA A N 1
ATOM 1431 C CA . ALA A 1 186 ? 16.109 10.695 3.688 1 98.62 186 ALA A CA 1
ATOM 1432 C C . ALA A 1 186 ? 16.656 12.008 4.227 1 98.62 186 ALA A C 1
ATOM 1434 O O . ALA A 1 186 ? 17.812 12.078 4.641 1 98.62 186 ALA A O 1
ATOM 1435 N N . ARG A 1 187 ? 15.875 13.078 4.176 1 98.62 187 ARG A N 1
ATOM 1436 C CA . ARG A 1 187 ? 16.266 14.352 4.766 1 98.62 187 ARG A CA 1
ATOM 1437 C C . ARG A 1 187 ? 15.969 14.383 6.262 1 98.62 187 ARG A C 1
ATOM 1439 O O . ARG A 1 187 ? 14.812 14.273 6.672 1 98.62 187 ARG A O 1
ATOM 1446 N N . PRO A 1 188 ? 16.953 14.586 7.078 1 98.25 188 PRO A N 1
ATOM 1447 C CA . PRO A 1 188 ? 16.75 14.477 8.523 1 98.25 188 PRO A CA 1
ATOM 1448 C C . PRO A 1 188 ? 15.789 15.539 9.062 1 98.25 188 PRO A C 1
ATOM 1450 O O . PRO A 1 188 ? 15.203 15.359 10.133 1 98.25 188 PRO A O 1
ATOM 1453 N N . ASN A 1 189 ? 15.625 16.625 8.367 1 98.62 189 ASN A N 1
ATOM 1454 C CA . ASN A 1 189 ? 14.797 17.719 8.859 1 98.62 189 ASN A CA 1
ATOM 1455 C C . ASN A 1 189 ? 13.336 17.547 8.453 1 98.62 189 ASN A C 1
ATOM 1457 O O . ASN A 1 189 ? 12.5 18.406 8.742 1 98.62 189 ASN A O 1
ATOM 1461 N N . VAL A 1 190 ? 13 16.422 7.848 1 98.94 190 VAL A N 1
ATOM 1462 C CA . VAL A 1 190 ? 11.648 16.25 7.332 1 98.94 190 VAL A CA 1
ATOM 1463 C C . VAL A 1 190 ? 10.898 15.219 8.18 1 98.94 190 VAL A C 1
ATOM 1465 O O . VAL A 1 190 ? 11.422 14.133 8.453 1 98.94 190 VAL A O 1
ATOM 1468 N N . HIS A 1 191 ? 9.734 15.555 8.695 1 98.94 191 HIS A N 1
ATOM 1469 C CA . HIS A 1 191 ? 8.766 14.734 9.406 1 98.94 191 HIS A CA 1
ATOM 1470 C C . HIS A 1 191 ? 7.512 14.5 8.57 1 98.94 191 HIS A C 1
ATOM 1472 O O . HIS A 1 191 ? 7.379 15.055 7.477 1 98.94 191 HIS A O 1
ATOM 1478 N N . CYS A 1 192 ? 6.637 13.656 9.047 1 98.94 192 CYS A N 1
ATOM 1479 C CA . CYS A 1 192 ? 5.391 13.406 8.32 1 98.94 192 CYS A CA 1
ATOM 1480 C C . CYS A 1 192 ? 4.23 13.219 9.289 1 98.94 192 CYS A C 1
ATOM 1482 O O . CYS A 1 192 ? 4.367 12.531 10.305 1 98.94 192 CYS A O 1
ATOM 1484 N N . LYS A 1 193 ? 3.16 13.789 8.984 1 98.81 193 LYS A N 1
ATOM 1485 C CA . LYS A 1 193 ? 1.973 13.609 9.82 1 98.81 193 LYS A CA 1
ATOM 1486 C C . LYS A 1 193 ? 1.136 12.43 9.336 1 98.81 193 LYS A C 1
ATOM 1488 O O . LYS A 1 193 ? 0.898 12.273 8.141 1 98.81 193 LYS A O 1
ATOM 1493 N N . LEU A 1 194 ? 0.807 11.641 10.273 1 98.5 194 LEU A N 1
ATOM 1494 C CA . LEU A 1 194 ? -0.243 10.641 10.102 1 98.5 194 LEU A CA 1
ATOM 1495 C C . LEU A 1 194 ? -1.62 11.258 10.32 1 98.5 194 LEU A C 1
ATOM 1497 O O . LEU A 1 194 ? -2.227 11.086 11.375 1 98.5 194 LEU A O 1
ATOM 1501 N N . SER A 1 195 ? -2.139 11.906 9.328 1 98.69 195 SER A N 1
ATOM 1502 C CA . SER A 1 195 ? -3.402 12.633 9.336 1 98.69 195 SER A CA 1
ATOM 1503 C C . SER A 1 195 ? -3.996 12.719 7.934 1 98.69 195 SER A C 1
ATOM 1505 O O . SER A 1 195 ? -3.285 12.562 6.941 1 98.69 195 SER A O 1
ATOM 1507 N N . GLY A 1 196 ? -5.246 12.828 7.871 1 98.56 196 GLY A N 1
ATOM 1508 C CA . GLY A 1 196 ? -5.93 13.172 6.633 1 98.56 196 GLY A CA 1
ATOM 1509 C C . GLY A 1 196 ? -5.961 12.039 5.629 1 98.56 196 GLY A C 1
ATOM 1510 O O . GLY A 1 196 ? -6.488 12.188 4.527 1 98.56 196 GLY A O 1
ATOM 1511 N N . LEU A 1 197 ? -5.438 10.875 5.957 1 98.75 197 LEU A N 1
ATOM 1512 C CA . LEU A 1 197 ? -5.348 9.758 5.023 1 98.75 197 LEU A CA 1
ATOM 1513 C C . LEU A 1 197 ? -6.723 9.133 4.785 1 98.75 197 LEU A C 1
ATOM 1515 O O . LEU A 1 197 ? -7.039 8.734 3.666 1 98.75 197 LEU A O 1
ATOM 1519 N N . LEU A 1 198 ? -7.543 9.047 5.844 1 98.38 198 LEU A N 1
ATOM 1520 C CA . LEU A 1 198 ? -8.883 8.477 5.723 1 98.38 198 LEU A CA 1
ATOM 1521 C C . LEU A 1 198 ? -9.719 9.258 4.715 1 98.38 198 LEU A C 1
ATOM 1523 O O . LEU A 1 198 ? -10.516 8.664 3.977 1 98.38 198 LEU A O 1
ATOM 1527 N N . THR A 1 199 ? -9.523 10.523 4.699 1 98.06 199 THR A N 1
ATOM 1528 C CA . THR A 1 199 ? -10.297 11.391 3.82 1 98.06 199 THR A CA 1
ATOM 1529 C C . THR A 1 199 ? -9.898 11.18 2.363 1 98.06 199 THR A C 1
ATOM 1531 O O . THR A 1 199 ? -10.68 11.461 1.452 1 98.06 199 THR A O 1
ATOM 1534 N N . GLU A 1 200 ? -8.719 10.641 2.123 1 98.38 200 GLU A N 1
ATOM 1535 C CA . GLU A 1 200 ? -8.195 10.453 0.773 1 98.38 200 GLU A CA 1
ATOM 1536 C C . GLU A 1 200 ? -8.648 9.117 0.187 1 98.38 200 GLU A C 1
ATOM 1538 O O . GLU A 1 200 ? -8.422 8.844 -0.993 1 98.38 200 GLU A O 1
ATOM 1543 N N . ARG A 1 201 ? -9.375 8.281 0.897 1 98.06 201 ARG A N 1
ATOM 1544 C CA . ARG A 1 201 ? -9.594 6.898 0.485 1 98.06 201 ARG A CA 1
ATOM 1545 C C . ARG A 1 201 ? -10.75 6.801 -0.51 1 98.06 201 ARG A C 1
ATOM 1547 O O . ARG A 1 201 ? -10.969 5.746 -1.108 1 98.06 201 ARG A O 1
ATOM 1554 N N . GLY A 1 202 ? -11.539 7.914 -0.7 1 96.25 202 GLY A N 1
ATOM 1555 C CA . GLY A 1 202 ? -12.703 7.836 -1.567 1 96.25 202 GLY A CA 1
ATOM 1556 C C . GLY A 1 202 ? -13.68 6.75 -1.159 1 96.25 202 GLY A C 1
ATOM 1557 O O . GLY A 1 202 ? -14.094 6.684 -0.001 1 96.25 202 GLY A O 1
ATOM 1558 N N . GLU A 1 203 ? -13.938 5.84 -2.062 1 96.44 203 GLU A N 1
ATOM 1559 C CA . GLU A 1 203 ? -14.938 4.805 -1.821 1 96.44 203 GLU A CA 1
ATOM 1560 C C . GLU A 1 203 ? -14.305 3.551 -1.227 1 96.44 203 GLU A C 1
ATOM 1562 O O . GLU A 1 203 ? -15 2.586 -0.905 1 96.44 203 GLU A O 1
ATOM 1567 N N . GLN A 1 204 ? -13.023 3.547 -1.086 1 97.88 204 GLN A N 1
ATOM 1568 C CA . GLN A 1 204 ? -12.352 2.398 -0.486 1 97.88 204 GLN A CA 1
ATOM 1569 C C . GLN A 1 204 ? -12.75 2.229 0.977 1 97.88 204 GLN A C 1
ATOM 1571 O O . GLN A 1 204 ? -13.117 3.201 1.642 1 97.88 204 GLN A O 1
ATOM 1576 N N . ARG A 1 205 ? -12.719 1.041 1.476 1 97.62 205 ARG A N 1
ATOM 1577 C CA . ARG A 1 205 ? -12.852 0.805 2.91 1 97.62 205 ARG A CA 1
ATOM 1578 C C . ARG A 1 205 ? -11.617 1.314 3.658 1 97.62 205 ARG A C 1
ATOM 1580 O O . ARG A 1 205 ? -10.547 1.467 3.07 1 97.62 205 ARG A O 1
ATOM 1587 N N . PRO A 1 206 ? -11.695 1.507 4.918 1 97.5 206 PRO A N 1
ATOM 1588 C CA . PRO A 1 206 ? -10.625 2.15 5.68 1 97.5 206 PRO A CA 1
ATOM 1589 C C . PRO A 1 206 ? -9.312 1.375 5.617 1 97.5 206 PRO A C 1
ATOM 1591 O O . PRO A 1 206 ? -8.234 1.976 5.652 1 97.5 206 PRO A O 1
ATOM 1594 N N . GLU A 1 207 ? -9.414 0.059 5.453 1 97.88 207 GLU A N 1
ATOM 1595 C CA . GLU A 1 207 ? -8.219 -0.779 5.465 1 97.88 207 GLU A CA 1
ATOM 1596 C C . GLU A 1 207 ? -7.289 -0.439 4.305 1 97.88 207 GLU A C 1
ATOM 1598 O O . GLU A 1 207 ? -6.086 -0.708 4.363 1 97.88 207 GLU A O 1
ATOM 1603 N N . ALA A 1 208 ? -7.84 0.22 3.285 1 98.44 208 ALA A N 1
ATOM 1604 C CA . ALA A 1 208 ? -7.043 0.598 2.121 1 98.44 208 ALA A CA 1
ATOM 1605 C C . ALA A 1 208 ? -6.043 1.695 2.475 1 98.44 208 ALA A C 1
ATOM 1607 O O . ALA A 1 208 ? -5.113 1.966 1.711 1 98.44 208 ALA A O 1
ATOM 1608 N N . VAL A 1 209 ? -6.172 2.332 3.615 1 98.69 209 VAL A N 1
ATOM 1609 C CA . VAL A 1 209 ? -5.297 3.402 4.09 1 98.69 209 VAL A CA 1
ATOM 1610 C C . VAL A 1 209 ? -3.994 2.811 4.621 1 98.69 209 VAL A C 1
ATOM 1612 O O . VAL A 1 209 ? -2.945 3.457 4.566 1 98.69 209 VAL A O 1
ATOM 1615 N N . ARG A 1 210 ? -4.016 1.617 5.074 1 98.5 210 ARG A N 1
ATOM 1616 C CA . ARG A 1 210 ? -2.973 1.023 5.902 1 98.5 210 ARG A CA 1
ATOM 1617 C C . ARG A 1 210 ? -1.66 0.916 5.133 1 98.5 210 ARG A C 1
ATOM 1619 O O . ARG A 1 210 ? -0.592 1.213 5.676 1 98.5 210 ARG A O 1
ATOM 1626 N N . PRO A 1 211 ? -1.659 0.484 3.789 1 98.81 211 PRO A N 1
ATOM 1627 C CA . PRO A 1 211 ? -0.381 0.427 3.076 1 98.81 211 PRO A CA 1
ATOM 1628 C C . PRO A 1 211 ? 0.354 1.767 3.076 1 98.81 211 PRO A C 1
ATOM 1630 O O . PRO A 1 211 ? 1.579 1.803 3.215 1 98.81 211 PRO A O 1
ATOM 1633 N N . TYR A 1 212 ? -0.339 2.838 3.043 1 98.88 212 TYR A N 1
ATOM 1634 C CA . TYR A 1 212 ? 0.255 4.168 3.014 1 98.88 212 TYR A CA 1
ATOM 1635 C C . TYR A 1 212 ? 0.734 4.586 4.398 1 98.88 212 TYR A C 1
ATOM 1637 O O . TYR A 1 212 ? 1.849 5.09 4.555 1 98.88 212 TYR A O 1
ATOM 1645 N N . ALA A 1 213 ? -0.089 4.336 5.359 1 98.88 213 ALA A N 1
ATOM 1646 C CA . ALA A 1 213 ? 0.282 4.672 6.734 1 98.88 213 ALA A CA 1
ATOM 1647 C C . ALA A 1 213 ? 1.501 3.869 7.184 1 98.88 213 ALA A C 1
ATOM 1649 O O . ALA A 1 213 ? 2.432 4.422 7.773 1 98.88 213 ALA A O 1
ATOM 1650 N N . GLU A 1 214 ? 1.496 2.557 6.855 1 98.75 214 GLU A N 1
ATOM 1651 C CA . GLU A 1 214 ? 2.633 1.714 7.215 1 98.75 214 GLU A CA 1
ATOM 1652 C C . GLU A 1 214 ? 3.895 2.141 6.469 1 98.75 214 GLU A C 1
ATOM 1654 O O . GLU A 1 214 ? 5 2.057 7.012 1 98.75 214 GLU A O 1
ATOM 1659 N N . THR A 1 215 ? 3.719 2.584 5.281 1 98.75 215 THR A N 1
ATOM 1660 C CA . THR A 1 215 ? 4.852 3.084 4.508 1 98.75 215 THR A CA 1
ATOM 1661 C C . THR A 1 215 ? 5.434 4.336 5.152 1 98.75 215 THR A C 1
ATOM 1663 O O . THR A 1 215 ? 6.656 4.473 5.262 1 98.75 215 THR A O 1
ATOM 1666 N N . ILE A 1 216 ? 4.594 5.223 5.574 1 98.88 216 ILE A N 1
ATOM 1667 C CA . ILE A 1 216 ? 5.047 6.434 6.25 1 98.88 216 ILE A CA 1
ATOM 1668 C C . ILE A 1 216 ? 5.883 6.059 7.473 1 98.88 216 ILE A C 1
ATOM 1670 O O . ILE A 1 216 ? 6.973 6.602 7.676 1 98.88 216 ILE A O 1
ATOM 1674 N N . LEU A 1 217 ? 5.414 5.121 8.25 1 98.75 217 LEU A N 1
ATOM 1675 C CA . LEU A 1 217 ? 6.125 4.68 9.445 1 98.75 217 LEU A CA 1
ATOM 1676 C C . LEU A 1 217 ? 7.461 4.039 9.078 1 98.75 217 LEU A C 1
ATOM 1678 O O . LEU A 1 217 ? 8.469 4.262 9.758 1 98.75 217 LEU A O 1
ATOM 1682 N N . GLU A 1 218 ? 7.402 3.277 8.031 1 98.06 218 GLU A N 1
ATOM 1683 C CA . GLU A 1 218 ? 8.617 2.613 7.574 1 98.06 218 GLU A CA 1
ATOM 1684 C C . GLU A 1 218 ? 9.672 3.627 7.145 1 98.06 218 GLU A C 1
ATOM 1686 O O . GLU A 1 218 ? 10.852 3.496 7.492 1 98.06 218 GLU A O 1
ATOM 1691 N N . LEU A 1 219 ? 9.297 4.625 6.395 1 98.5 219 LEU A N 1
ATOM 1692 C CA . LEU A 1 219 ? 10.219 5.566 5.777 1 98.5 219 LEU A CA 1
ATOM 1693 C C . LEU A 1 219 ? 10.75 6.559 6.805 1 98.5 219 LEU A C 1
ATOM 1695 O O . LEU A 1 219 ? 11.953 6.832 6.848 1 98.5 219 LEU A O 1
ATOM 1699 N N . PHE A 1 220 ? 9.922 7.074 7.668 1 98.81 220 PHE A N 1
ATOM 1700 C CA . PHE A 1 220 ? 10.305 8.172 8.547 1 98.81 220 PHE A CA 1
ATOM 1701 C C . PHE A 1 220 ? 10.711 7.652 9.922 1 98.81 220 PHE A C 1
ATOM 1703 O O . PHE A 1 220 ? 11.406 8.344 10.672 1 98.81 220 PHE A O 1
ATOM 1710 N N . GLY A 1 221 ? 10.227 6.398 10.242 1 98.12 221 GLY A N 1
ATOM 1711 C CA . GLY A 1 221 ? 10.484 5.852 11.57 1 98.12 221 GLY A CA 1
ATOM 1712 C C . GLY A 1 221 ? 9.586 6.441 12.641 1 98.12 221 GLY A C 1
ATOM 1713 O O . GLY A 1 221 ? 8.906 7.441 12.406 1 98.12 221 GLY A O 1
ATOM 1714 N N . GLY A 1 222 ? 9.617 5.875 13.766 1 98.25 222 GLY A N 1
ATOM 1715 C CA . GLY A 1 222 ? 8.75 6.25 14.867 1 98.25 222 GLY A CA 1
ATOM 1716 C C . GLY A 1 222 ? 9.055 7.625 15.43 1 98.25 222 GLY A C 1
ATOM 1717 O O . GLY A 1 222 ? 8.203 8.242 16.062 1 98.25 222 GLY A O 1
ATOM 1718 N N . ASP A 1 223 ? 10.203 8.148 15.117 1 98.5 223 ASP A N 1
ATOM 1719 C CA . ASP A 1 223 ? 10.625 9.391 15.758 1 98.5 223 ASP A CA 1
ATOM 1720 C C . ASP A 1 223 ? 10.273 10.602 14.906 1 98.5 223 ASP A C 1
ATOM 1722 O O . ASP A 1 223 ? 10.383 11.742 15.359 1 98.5 223 ASP A O 1
ATOM 1726 N N . ARG A 1 224 ? 9.82 10.352 13.688 1 98.88 224 ARG A N 1
ATOM 1727 C CA . ARG A 1 224 ? 9.547 11.492 12.82 1 98.88 224 ARG A CA 1
ATOM 1728 C C . ARG A 1 224 ? 8.141 11.422 12.242 1 98.88 224 ARG A C 1
ATOM 1730 O O . ARG A 1 224 ? 7.809 12.156 11.305 1 98.88 224 ARG A O 1
ATOM 1737 N N . VAL A 1 225 ? 7.336 10.484 12.734 1 98.94 225 VAL A N 1
ATOM 1738 C CA . VAL A 1 225 ? 5.914 10.438 12.406 1 98.94 225 VAL A CA 1
ATOM 1739 C C . VAL A 1 225 ? 5.105 11.094 13.523 1 98.94 225 VAL A C 1
ATOM 1741 O O . VAL A 1 225 ? 5.367 10.859 14.711 1 98.94 225 VAL A O 1
ATOM 1744 N N . ILE A 1 226 ? 4.145 11.93 13.133 1 98.94 226 ILE A N 1
ATOM 1745 C CA . ILE A 1 226 ? 3.367 12.703 14.094 1 98.94 226 ILE A CA 1
ATOM 1746 C C . ILE A 1 226 ? 1.876 12.484 13.852 1 98.94 226 ILE A C 1
ATOM 1748 O O . ILE A 1 226 ? 1.394 12.641 12.727 1 98.94 226 ILE A O 1
ATOM 1752 N N . PHE A 1 227 ? 1.182 12.117 14.859 1 98.94 227 PHE A N 1
ATOM 1753 C CA . PHE A 1 227 ? -0.256 11.898 14.766 1 98.94 227 PHE A CA 1
ATOM 1754 C C . PHE A 1 227 ? -1.002 13.227 14.656 1 98.94 227 PHE A C 1
ATOM 1756 O O . PHE A 1 227 ? -0.648 14.195 15.328 1 98.94 227 PHE A O 1
ATOM 1763 N N . GLY A 1 228 ? -2.002 13.242 13.828 1 98.88 228 GLY A N 1
ATOM 1764 C CA . GLY A 1 228 ? -2.975 14.312 13.734 1 98.88 228 GLY A CA 1
ATOM 1765 C C . GLY A 1 228 ? -4.344 13.844 13.289 1 98.88 228 GLY A C 1
ATOM 1766 O O . GLY A 1 228 ? -4.453 12.953 12.445 1 98.88 228 GLY A O 1
ATOM 1767 N N . SER A 1 229 ? -5.367 14.508 13.758 1 98.81 229 SER A N 1
ATOM 1768 C CA . SER A 1 229 ? -6.715 14.047 13.43 1 98.81 229 SER A CA 1
ATOM 1769 C C . SER A 1 229 ? -7.207 14.664 12.125 1 98.81 229 SER A C 1
ATOM 1771 O O . SER A 1 229 ? -7.961 14.039 11.383 1 98.81 229 SER A O 1
ATOM 1773 N N . ASP A 1 230 ? -6.816 15.898 11.883 1 98.81 230 ASP A N 1
ATOM 1774 C CA . ASP A 1 230 ? -7.363 16.703 10.797 1 98.81 230 ASP A CA 1
ATOM 1775 C C . ASP A 1 230 ? -8.852 16.984 11.016 1 98.81 230 ASP A C 1
ATOM 1777 O O . ASP A 1 230 ? -9.602 17.141 10.055 1 98.81 230 ASP A O 1
ATOM 1781 N N . TRP A 1 231 ? -9.32 17 12.273 1 98.69 231 TRP A N 1
ATOM 1782 C CA . TRP A 1 231 ? -10.68 17.375 12.633 1 98.69 231 TRP A CA 1
ATOM 1783 C C . TRP A 1 231 ? -10.906 18.875 12.461 1 98.69 231 TRP A C 1
ATOM 1785 O O . TRP A 1 231 ? -10.023 19.688 12.766 1 98.69 231 TRP A O 1
ATOM 1795 N N . PRO A 1 232 ? -11.992 19.25 11.867 1 98.62 232 PRO A N 1
ATOM 1796 C CA . PRO A 1 232 ? -13.211 18.469 11.609 1 98.62 232 PRO A CA 1
ATOM 1797 C C . PRO A 1 232 ? -13.242 17.875 10.203 1 98.62 232 PRO A C 1
ATOM 1799 O O . PRO A 1 232 ? -14.188 17.172 9.844 1 98.62 232 PRO A O 1
ATOM 1802 N N . VAL A 1 233 ? -12.219 18.078 9.391 1 98.69 233 VAL A N 1
ATOM 1803 C CA . VAL A 1 233 ? -12.195 17.531 8.039 1 98.69 233 VAL A CA 1
ATOM 1804 C C . VAL A 1 233 ? -12.367 16.016 8.094 1 98.69 233 VAL A C 1
ATOM 1806 O O . VAL A 1 233 ? -13.008 15.422 7.227 1 98.69 233 VAL A O 1
ATOM 1809 N N . LEU A 1 234 ? -11.906 15.383 9.086 1 98.56 234 LEU A N 1
ATOM 1810 C CA . LEU A 1 234 ? -11.992 13.953 9.344 1 98.56 234 LEU A CA 1
ATOM 1811 C C . LEU A 1 234 ? -13.445 13.477 9.289 1 98.56 234 LEU A C 1
ATOM 1813 O O . LEU A 1 234 ? -13.711 12.336 8.922 1 98.56 234 LEU A O 1
ATOM 1817 N N . ARG A 1 235 ? -14.359 14.344 9.609 1 98.38 235 ARG A N 1
ATOM 1818 C CA . ARG A 1 235 ? -15.773 13.984 9.68 1 98.38 235 ARG A CA 1
ATOM 1819 C C . ARG A 1 235 ? -16.312 13.617 8.305 1 98.38 235 ARG A C 1
ATOM 1821 O O . ARG A 1 235 ? -17.391 13.023 8.195 1 98.38 235 ARG A O 1
ATOM 1828 N N . LEU A 1 236 ? -15.625 13.977 7.281 1 98.19 236 LEU A N 1
ATOM 1829 C CA . LEU A 1 236 ? -16.016 13.594 5.926 1 98.19 236 LEU A CA 1
ATOM 1830 C C . LEU A 1 236 ? -15.828 12.094 5.707 1 98.19 236 LEU A C 1
ATOM 1832 O O . LEU A 1 236 ? -16.391 11.531 4.77 1 98.19 236 LEU A O 1
ATOM 1836 N N . ALA A 1 237 ? -15.023 11.438 6.574 1 98 237 ALA A N 1
ATOM 1837 C CA . ALA A 1 237 ? -14.633 10.062 6.277 1 98 237 ALA A CA 1
ATOM 1838 C C . ALA A 1 237 ? -14.734 9.188 7.523 1 98 237 ALA A C 1
ATOM 1840 O O . ALA A 1 237 ? -14.672 7.957 7.43 1 98 237 ALA A O 1
ATOM 1841 N N . GLY A 1 238 ? -14.852 9.773 8.68 1 97.44 238 GLY A N 1
ATOM 1842 C CA . GLY A 1 238 ? -14.875 9.039 9.93 1 97.44 238 GLY A CA 1
ATOM 1843 C C . GLY A 1 238 ? -15 9.938 11.148 1 97.44 238 GLY A C 1
ATOM 1844 O O . GLY A 1 238 ? -15.383 11.102 11.031 1 97.44 238 GLY A O 1
ATOM 1845 N N . ASP A 1 239 ? -14.742 9.383 12.352 1 97.88 239 ASP A N 1
ATOM 1846 C CA . ASP A 1 239 ? -14.82 10.156 13.586 1 97.88 239 ASP A CA 1
ATOM 1847 C C . ASP A 1 239 ? -13.492 10.125 14.336 1 97.88 239 ASP A C 1
ATOM 1849 O O . ASP A 1 239 ? -12.57 9.398 13.953 1 97.88 239 ASP A O 1
ATOM 1853 N N . PHE A 1 240 ? -13.406 10.93 15.305 1 98.5 240 PHE A N 1
ATOM 1854 C CA . PHE A 1 240 ? -12.156 11.172 16.016 1 98.5 240 PHE A CA 1
ATOM 1855 C C . PHE A 1 240 ? -11.633 9.891 16.641 1 98.5 240 PHE A C 1
ATOM 1857 O O . PHE A 1 240 ? -10.5 9.477 16.375 1 98.5 240 PHE A O 1
ATOM 1864 N N . GLN A 1 241 ? -12.445 9.203 17.391 1 98.56 241 GLN A N 1
ATOM 1865 C CA . GLN A 1 241 ? -12 8.008 18.109 1 98.56 241 GLN A CA 1
ATOM 1866 C C . GLN A 1 241 ? -11.641 6.891 17.141 1 98.56 241 GLN A C 1
ATOM 1868 O O . GLN A 1 241 ? -10.656 6.18 17.344 1 98.56 241 GLN A O 1
ATOM 1873 N N . GLY A 1 242 ? -12.492 6.719 16.109 1 98.38 242 GLY A N 1
ATOM 1874 C CA . GLY A 1 242 ? -12.219 5.703 15.109 1 98.38 242 GLY A CA 1
ATOM 1875 C C . GLY A 1 242 ? -10.867 5.875 14.438 1 98.38 242 GLY A C 1
ATOM 1876 O O . GLY A 1 242 ? -10.133 4.902 14.258 1 98.38 242 GLY A O 1
ATOM 1877 N N . TRP A 1 243 ? -10.539 7.094 14.062 1 98.56 243 TRP A N 1
ATOM 1878 C CA . TRP A 1 243 ? -9.258 7.363 13.43 1 98.56 243 TRP A CA 1
ATOM 1879 C C . TRP A 1 243 ? -8.109 7.117 14.398 1 98.56 243 TRP A C 1
ATOM 1881 O O . TRP A 1 243 ? -7.094 6.516 14.031 1 98.56 243 TRP A O 1
ATOM 1891 N N . LEU A 1 244 ? -8.242 7.59 15.656 1 98.75 244 LEU A N 1
ATOM 1892 C CA . LEU A 1 244 ? -7.223 7.355 16.672 1 98.75 244 LEU A CA 1
ATOM 1893 C C . LEU A 1 244 ? -6.969 5.863 16.859 1 98.75 244 LEU A C 1
ATOM 1895 O O . LEU A 1 244 ? -5.816 5.422 16.859 1 98.75 244 LEU A O 1
ATOM 1899 N N . ASP A 1 245 ? -8.039 5.082 16.969 1 98.56 245 ASP A N 1
ATOM 1900 C CA . ASP A 1 245 ? -7.918 3.641 17.156 1 98.56 245 ASP A CA 1
ATOM 1901 C C . ASP A 1 245 ? -7.25 2.986 15.945 1 98.56 245 ASP A C 1
ATOM 1903 O O . ASP A 1 245 ? -6.43 2.078 16.094 1 98.56 245 ASP A O 1
ATOM 1907 N N . PHE A 1 246 ? -7.641 3.445 14.828 1 98.31 246 PHE A N 1
ATOM 1908 C CA . PHE A 1 246 ? -7.066 2.932 13.586 1 98.31 246 PHE A CA 1
ATOM 1909 C C . PHE A 1 246 ? -5.562 3.156 13.547 1 98.31 246 PHE A C 1
ATOM 1911 O O . PHE A 1 246 ? -4.797 2.238 13.25 1 98.31 246 PHE A O 1
ATOM 1918 N N . CYS A 1 247 ? -5.133 4.367 13.867 1 98.69 247 CYS A N 1
ATOM 1919 C CA . CYS A 1 247 ? -3.711 4.691 13.891 1 98.69 247 CYS A CA 1
ATOM 1920 C C . CYS A 1 247 ? -2.984 3.893 14.961 1 98.69 247 CYS A C 1
ATOM 1922 O O . CYS A 1 247 ? -1.863 3.43 14.75 1 98.69 247 CYS A O 1
ATOM 1924 N N . ARG A 1 248 ? -3.59 3.723 16.109 1 98.56 248 ARG A N 1
ATOM 1925 C CA . ARG A 1 248 ? -2.984 2.959 17.188 1 98.56 248 ARG A CA 1
ATOM 1926 C C . ARG A 1 248 ? -2.764 1.507 16.781 1 98.56 248 ARG A C 1
ATOM 1928 O O . ARG A 1 248 ? -1.785 0.883 17.203 1 98.56 248 ARG A O 1
ATOM 1935 N N . ASP A 1 249 ? -3.654 1.027 16.016 1 98.12 249 ASP A N 1
ATOM 1936 C CA . ASP A 1 249 ? -3.527 -0.346 15.539 1 98.12 249 ASP A CA 1
ATOM 1937 C C . ASP A 1 249 ? -2.369 -0.481 14.555 1 98.12 249 ASP A C 1
ATOM 1939 O O . ASP A 1 249 ? -1.716 -1.525 14.492 1 98.12 249 ASP A O 1
ATOM 1943 N N . ILE A 1 250 ? -2.084 0.5 13.781 1 98.12 250 ILE A N 1
ATOM 1944 C CA . ILE A 1 250 ? -1.081 0.471 12.727 1 98.12 250 ILE A CA 1
ATOM 1945 C C . ILE A 1 250 ? 0.303 0.727 13.312 1 98.12 250 ILE A C 1
ATOM 1947 O O . ILE A 1 250 ? 1.281 0.086 12.922 1 98.12 250 ILE A O 1
ATOM 1951 N N . VAL A 1 251 ? 0.418 1.686 14.242 1 98.69 251 VAL A N 1
ATOM 1952 C CA . VAL A 1 251 ? 1.692 2.09 14.828 1 98.69 251 VAL A CA 1
ATOM 1953 C C . VAL A 1 251 ? 2.15 1.045 15.844 1 98.69 251 VAL A C 1
ATOM 1955 O O . VAL A 1 251 ? 1.402 0.683 16.75 1 98.69 251 VAL A O 1
ATOM 1958 N N . PRO A 1 252 ? 3.312 0.529 15.68 1 97.81 252 PRO A N 1
ATOM 1959 C CA . PRO A 1 252 ? 3.814 -0.408 16.688 1 97.81 252 PRO A CA 1
ATOM 1960 C C . PRO A 1 252 ? 3.777 0.169 18.109 1 97.81 252 PRO A C 1
ATOM 1962 O O . PRO A 1 252 ? 4.059 1.354 18.297 1 97.81 252 PRO A O 1
ATOM 1965 N N . ALA A 1 253 ? 3.527 -0.634 19.047 1 98.12 253 ALA A N 1
ATOM 1966 C CA . ALA A 1 253 ? 3.369 -0.214 20.438 1 98.12 253 ALA A CA 1
ATOM 1967 C C . ALA A 1 253 ? 4.605 0.533 20.938 1 98.12 253 ALA A C 1
ATOM 1969 O O . ALA A 1 253 ? 4.492 1.515 21.672 1 98.12 253 ALA A O 1
ATOM 1970 N N . LYS A 1 254 ? 5.727 0.073 20.5 1 98.19 254 LYS A N 1
ATOM 1971 C CA . LYS A 1 254 ? 6.984 0.664 20.953 1 98.19 254 LYS A CA 1
ATOM 1972 C C . LYS A 1 254 ? 7.09 2.125 20.531 1 98.19 254 LYS A C 1
ATOM 1974 O O . LYS A 1 254 ? 7.844 2.896 21.125 1 98.19 254 LYS A O 1
ATOM 1979 N N . ASP A 1 255 ? 6.348 2.525 19.531 1 98.69 255 ASP A N 1
ATOM 1980 C CA . ASP A 1 255 ? 6.449 3.869 18.969 1 98.69 255 ASP A CA 1
ATOM 1981 C C . ASP A 1 255 ? 5.285 4.746 19.422 1 98.69 255 ASP A C 1
ATOM 1983 O O . ASP A 1 255 ? 5.211 5.922 19.062 1 98.69 255 ASP A O 1
ATOM 1987 N N . HIS A 1 256 ? 4.328 4.305 20.219 1 98.69 256 HIS A N 1
ATOM 1988 C CA . HIS A 1 256 ? 3.113 5.027 20.578 1 98.69 256 HIS A CA 1
ATOM 1989 C C . HIS A 1 256 ? 3.443 6.348 21.266 1 98.69 256 HIS A C 1
ATOM 1991 O O . HIS A 1 256 ? 2.932 7.402 20.875 1 98.69 256 HIS A O 1
ATOM 1997 N N . ALA A 1 257 ? 4.316 6.312 22.25 1 98.31 257 ALA A N 1
ATOM 1998 C CA . ALA A 1 257 ? 4.633 7.516 23.016 1 98.31 257 ALA A CA 1
ATOM 1999 C C . ALA A 1 257 ? 5.195 8.609 22.109 1 98.31 257 ALA A C 1
ATOM 2001 O O . ALA A 1 257 ? 4.867 9.789 22.266 1 98.31 257 ALA A O 1
ATOM 2002 N N . ALA A 1 258 ? 6.004 8.203 21.172 1 98.69 258 ALA A N 1
ATOM 2003 C CA . ALA A 1 258 ? 6.625 9.164 20.266 1 98.69 258 ALA A CA 1
ATOM 2004 C C . ALA A 1 258 ? 5.617 9.672 19.234 1 98.69 258 ALA A C 1
ATOM 2006 O O . ALA A 1 258 ? 5.402 10.883 19.109 1 98.69 258 ALA A O 1
ATOM 2007 N N . VAL A 1 259 ? 4.902 8.82 18.578 1 98.94 259 VAL A N 1
ATOM 2008 C CA . VAL A 1 259 ? 4.051 9.148 17.438 1 98.94 259 VAL A CA 1
ATOM 2009 C C . VAL A 1 259 ? 2.832 9.938 17.922 1 98.94 259 VAL A C 1
ATOM 2011 O O . VAL A 1 259 ? 2.395 10.883 17.25 1 98.94 259 VAL A O 1
ATOM 2014 N N . PHE A 1 260 ? 2.316 9.578 19.078 1 98.81 260 PHE A N 1
ATOM 2015 C CA . PHE A 1 260 ? 1.049 10.156 19.5 1 98.81 260 PHE A CA 1
ATOM 2016 C C . PHE A 1 260 ? 1.281 11.297 20.484 1 98.81 260 PHE A C 1
ATOM 2018 O O . PHE A 1 260 ? 0.331 11.836 21.062 1 98.81 260 PHE A O 1
ATOM 2025 N N . GLY A 1 261 ? 2.523 11.734 20.703 1 98.12 261 GLY A N 1
ATOM 2026 C CA . GLY A 1 261 ? 2.777 12.836 21.625 1 98.12 261 GLY A CA 1
ATOM 2027 C C . GLY A 1 261 ? 4.176 13.414 21.5 1 98.12 261 GLY A C 1
ATOM 2028 O O . GLY A 1 261 ? 4.352 14.523 20.984 1 98.12 261 GLY A O 1
ATOM 2029 N N . GLY A 1 262 ? 5.164 12.586 21.797 1 98.25 262 GLY A N 1
ATOM 2030 C CA . GLY A 1 262 ? 6.543 13.023 21.938 1 98.25 262 GLY A CA 1
ATOM 2031 C C . GLY A 1 262 ? 7.066 13.742 20.703 1 98.25 262 GLY A C 1
ATOM 2032 O O . GLY A 1 262 ? 7.73 14.773 20.812 1 98.25 262 GLY A O 1
ATOM 2033 N N . ASN A 1 263 ? 6.773 13.258 19.578 1 98.75 263 ASN A N 1
ATOM 2034 C CA . ASN A 1 263 ? 7.266 13.867 18.344 1 98.75 263 ASN A CA 1
ATOM 2035 C C . ASN A 1 263 ? 6.656 15.25 18.125 1 98.75 263 ASN A C 1
ATOM 2037 O O . ASN A 1 263 ? 7.352 16.188 17.703 1 98.75 263 ASN A O 1
ATOM 2041 N N . ALA A 1 264 ? 5.367 15.383 18.406 1 98.81 264 ALA A N 1
ATOM 2042 C CA . ALA A 1 264 ? 4.719 16.688 18.266 1 98.81 264 ALA A CA 1
ATOM 2043 C C . ALA A 1 264 ? 5.316 17.703 19.219 1 98.81 264 ALA A C 1
ATOM 2045 O O . ALA A 1 264 ? 5.59 18.844 18.828 1 98.81 264 ALA A O 1
ATOM 2046 N N . ILE A 1 265 ? 5.527 17.297 20.438 1 98.44 265 ILE A N 1
ATOM 2047 C CA . ILE A 1 265 ? 6.082 18.172 21.469 1 98.44 265 ILE A CA 1
ATOM 2048 C C . ILE A 1 265 ? 7.461 18.656 21.031 1 98.44 265 ILE A C 1
ATOM 2050 O O . ILE A 1 265 ? 7.746 19.859 21.094 1 98.44 265 ILE A O 1
ATOM 2054 N N . ARG A 1 266 ? 8.25 17.766 20.578 1 98.19 266 ARG A N 1
ATOM 2055 C CA . ARG A 1 266 ? 9.609 18.125 20.156 1 98.19 266 ARG A CA 1
ATOM 2056 C C . ARG A 1 266 ? 9.602 18.953 18.891 1 98.19 266 ARG A C 1
ATOM 2058 O O . ARG A 1 266 ? 10.281 19.984 18.812 1 98.19 266 ARG A O 1
ATOM 2065 N N . PHE A 1 267 ? 8.859 18.578 17.938 1 98.75 267 PHE A N 1
ATOM 2066 C CA . PHE A 1 267 ? 8.859 19.234 16.625 1 98.75 267 PHE A CA 1
ATOM 2067 C C . PHE A 1 267 ? 8.367 20.672 16.734 1 98.75 267 PHE A C 1
ATOM 2069 O O . PHE A 1 267 ? 8.969 21.578 16.156 1 98.75 267 PHE A O 1
ATOM 2076 N N . TYR A 1 268 ? 7.309 20.875 17.484 1 98.75 268 TYR A N 1
ATOM 2077 C CA . TYR A 1 268 ? 6.676 22.188 17.562 1 98.75 268 TYR A CA 1
ATOM 2078 C C . TYR A 1 268 ? 7.16 22.938 18.797 1 98.75 268 TYR A C 1
ATOM 2080 O O . TYR A 1 268 ? 6.715 24.062 19.062 1 98.75 268 TYR A O 1
ATOM 2088 N N . SER A 1 269 ? 8.047 22.344 19.609 1 97.81 269 SER A N 1
ATOM 2089 C CA . SER A 1 269 ? 8.516 22.953 20.844 1 97.81 269 SER A CA 1
ATOM 2090 C C . SER A 1 269 ? 7.348 23.344 21.75 1 97.81 269 SER A C 1
ATOM 2092 O O . SER A 1 269 ? 7.266 24.5 22.188 1 97.81 269 SER A O 1
ATOM 2094 N N . LEU A 1 270 ? 6.508 22.312 21.938 1 97 270 LEU A N 1
ATOM 2095 C CA . LEU A 1 270 ? 5.32 22.578 22.75 1 97 270 LEU A CA 1
ATOM 2096 C C . LEU A 1 270 ? 5.672 22.625 24.234 1 97 270 LEU A C 1
ATOM 2098 O O . LEU A 1 270 ? 6.492 21.844 24.703 1 97 270 LEU A O 1
ATOM 2102 N N . THR A 1 271 ? 5.414 23.641 24.812 1 80.38 271 THR A N 1
ATOM 2103 C CA . THR A 1 271 ? 5.664 23.812 26.25 1 80.38 271 THR A CA 1
ATOM 2104 C C . THR A 1 271 ? 4.457 23.344 27.062 1 80.38 271 THR A C 1
ATOM 2106 O O . THR A 1 271 ? 3.334 23.328 26.562 1 80.38 271 THR A O 1
ATOM 2109 N N . ASP A 1 272 ? 4.703 22.672 28.156 1 66.94 272 ASP A N 1
ATOM 2110 C CA . ASP A 1 272 ? 3.611 22.359 29.078 1 66.94 272 ASP A CA 1
ATOM 2111 C C . ASP A 1 272 ? 2.781 23.594 29.391 1 66.94 272 ASP A C 1
ATOM 2113 O O . ASP A 1 272 ? 3.297 24.562 29.953 1 66.94 272 ASP A O 1
ATOM 2117 N N . ARG A 1 273 ? 2.07 24.016 28.375 1 48.12 273 ARG A N 1
ATOM 2118 C CA . ARG A 1 273 ? 1.257 25.172 28.75 1 48.12 273 ARG A CA 1
ATOM 2119 C C . ARG A 1 273 ? 0.171 24.781 29.75 1 48.12 273 ARG A C 1
ATOM 2121 O O . ARG A 1 273 ? -0.304 23.641 29.734 1 48.12 273 ARG A O 1
ATOM 2128 N N . MET B 1 1 ? 3.988 -11.969 -27.719 1 90.5 1 MET B N 1
ATOM 2129 C CA . MET B 1 1 ? 3.197 -13.133 -27.328 1 90.5 1 MET B CA 1
ATOM 2130 C C . MET B 1 1 ? 2.693 -13 -25.906 1 90.5 1 MET B C 1
ATOM 2132 O O . MET B 1 1 ? 3.469 -12.703 -24.984 1 90.5 1 MET B O 1
ATOM 2136 N N . LEU B 1 2 ? 1.396 -13.055 -25.703 1 97.12 2 LEU B N 1
ATOM 2137 C CA . LEU B 1 2 ? 0.775 -12.984 -24.375 1 97.12 2 LEU B CA 1
ATOM 2138 C C . LEU B 1 2 ? 0.57 -14.375 -23.797 1 97.12 2 LEU B C 1
ATOM 2140 O O . LEU B 1 2 ? 0.035 -15.266 -24.469 1 97.12 2 LEU B O 1
ATOM 2144 N N . ILE B 1 3 ? 1.115 -14.586 -22.578 1 98.56 3 ILE B N 1
ATOM 2145 C CA . ILE B 1 3 ? 1.026 -15.883 -21.906 1 98.56 3 ILE B CA 1
ATOM 2146 C C . ILE B 1 3 ? 0.333 -15.719 -20.562 1 98.56 3 ILE B C 1
ATOM 2148 O O . ILE B 1 3 ? 0.696 -14.836 -19.781 1 98.56 3 ILE B O 1
ATOM 2152 N N . ASP B 1 4 ? -0.713 -16.438 -20.312 1 98.88 4 ASP B N 1
ATOM 2153 C CA . ASP B 1 4 ? -1.254 -16.609 -18.969 1 98.88 4 ASP B CA 1
ATOM 2154 C C . ASP B 1 4 ? -0.509 -17.703 -18.203 1 98.88 4 ASP B C 1
ATOM 2156 O O . ASP B 1 4 ? -0.771 -18.891 -18.406 1 98.88 4 ASP B O 1
ATOM 2160 N N . ALA B 1 5 ? 0.307 -17.281 -17.281 1 98.88 5 ALA B N 1
ATOM 2161 C CA . ALA B 1 5 ? 1.266 -18.219 -16.703 1 98.88 5 ALA B CA 1
ATOM 2162 C C . ALA B 1 5 ? 0.664 -18.953 -15.5 1 98.88 5 ALA B C 1
ATOM 2164 O O . ALA B 1 5 ? 1.37 -19.656 -14.781 1 98.88 5 ALA B O 1
ATOM 2165 N N . HIS B 1 6 ? -0.655 -18.75 -15.273 1 98.94 6 HIS B N 1
ATOM 2166 C CA . HIS B 1 6 ? -1.263 -19.422 -14.125 1 98.94 6 HIS B CA 1
ATOM 2167 C C . HIS B 1 6 ? -2.768 -19.578 -14.312 1 98.94 6 HIS B C 1
ATOM 2169 O O . HIS B 1 6 ? -3.525 -18.625 -14.109 1 98.94 6 HIS B O 1
ATOM 2175 N N . GLN B 1 7 ? -3.189 -20.703 -14.641 1 98.88 7 GLN B N 1
ATOM 2176 C CA . GLN B 1 7 ? -4.605 -21.031 -14.695 1 98.88 7 GLN B CA 1
ATOM 2177 C C . GLN B 1 7 ? -4.84 -22.5 -14.32 1 98.88 7 GLN B C 1
ATOM 2179 O O . GLN B 1 7 ? -3.887 -23.25 -14.133 1 98.88 7 GLN B O 1
ATOM 2184 N N . HIS B 1 8 ? -6.117 -22.891 -14.156 1 98.75 8 HIS B N 1
ATOM 2185 C CA . HIS B 1 8 ? -6.461 -24.234 -13.688 1 98.75 8 HIS B CA 1
ATOM 2186 C C . HIS B 1 8 ? -7.566 -24.844 -14.539 1 98.75 8 HIS B C 1
ATOM 2188 O O . HIS B 1 8 ? -8.383 -24.125 -15.125 1 98.75 8 HIS B O 1
ATOM 2194 N N . PHE B 1 9 ? -7.648 -26.203 -14.594 1 98.69 9 PHE B N 1
ATOM 2195 C CA . PHE B 1 9 ? -8.758 -27.047 -15.031 1 98.69 9 PHE B CA 1
ATOM 2196 C C . PHE B 1 9 ? -9.016 -28.156 -14.031 1 98.69 9 PHE B C 1
ATOM 2198 O O . PHE B 1 9 ? -8.078 -28.703 -13.445 1 98.69 9 PHE B O 1
ATOM 2205 N N . TRP B 1 10 ? -10.281 -28.422 -13.805 1 98.12 10 TRP B N 1
ATOM 2206 C CA . TRP B 1 10 ? -10.586 -29.531 -12.914 1 98.12 10 TRP B CA 1
ATOM 2207 C C . TRP B 1 10 ? -11.938 -30.156 -13.25 1 98.12 10 TRP B C 1
ATOM 2209 O O . TRP B 1 10 ? -12.773 -29.516 -13.891 1 98.12 10 TRP B O 1
ATOM 2219 N N . LEU B 1 11 ? -12.078 -31.375 -12.898 1 97.38 11 LEU B N 1
ATOM 2220 C CA . LEU B 1 11 ? -13.344 -32.094 -12.875 1 97.38 11 LEU B CA 1
ATOM 2221 C C . LEU B 1 11 ? -13.828 -32.312 -11.445 1 97.38 11 LEU B C 1
ATOM 2223 O O . LEU B 1 11 ? -13.102 -32.844 -10.609 1 97.38 11 LEU B O 1
ATOM 2227 N N . MET B 1 12 ? -15.039 -31.953 -11.242 1 96.31 12 MET B N 1
ATOM 2228 C CA . MET B 1 12 ? -15.586 -32.031 -9.891 1 96.31 12 MET B CA 1
ATOM 2229 C C . MET B 1 12 ? -15.617 -33.469 -9.406 1 96.31 12 MET B C 1
ATOM 2231 O O . MET B 1 12 ? -15.383 -33.75 -8.234 1 96.31 12 MET B O 1
ATOM 2235 N N . LYS B 1 13 ? -15.828 -34.406 -10.203 1 94.81 13 LYS B N 1
ATOM 2236 C CA . LYS B 1 13 ? -15.945 -35.812 -9.852 1 94.81 13 LYS B CA 1
ATOM 2237 C C . LYS B 1 13 ? -14.641 -36.344 -9.258 1 94.81 13 LYS B C 1
ATOM 2239 O O . LYS B 1 13 ? -14.656 -37.281 -8.469 1 94.81 13 LYS B O 1
ATOM 2244 N N . ASP B 1 14 ? -13.586 -35.688 -9.57 1 93.69 14 ASP B N 1
ATOM 2245 C CA . ASP B 1 14 ? -12.281 -36.188 -9.172 1 93.69 14 ASP B CA 1
ATOM 2246 C C . ASP B 1 14 ? -11.805 -35.5 -7.883 1 93.69 14 ASP B C 1
ATOM 2248 O O . ASP B 1 14 ? -10.727 -35.812 -7.375 1 93.69 14 ASP B O 1
ATOM 2252 N N . ARG B 1 15 ? -12.555 -34.562 -7.27 1 91.81 15 ARG B N 1
ATOM 2253 C CA . ARG B 1 15 ? -12.039 -33.75 -6.18 1 91.81 15 ARG B CA 1
ATOM 2254 C C . ARG B 1 15 ? -12.477 -34.312 -4.824 1 91.81 15 ARG B C 1
ATOM 2256 O O . ARG B 1 15 ? -11.961 -33.906 -3.785 1 91.81 15 ARG B O 1
ATOM 2263 N N . ALA B 1 16 ? -13.227 -35.375 -4.801 1 85 16 ALA B N 1
ATOM 2264 C CA . ALA B 1 16 ? -13.578 -36.125 -3.602 1 85 16 ALA B CA 1
ATOM 2265 C C . ALA B 1 16 ? -13.781 -35.219 -2.408 1 85 16 ALA B C 1
ATOM 2267 O O . ALA B 1 16 ? -13.211 -35.438 -1.338 1 85 16 ALA B O 1
ATOM 2268 N N . GLY B 1 17 ? -14.461 -34.062 -2.596 1 85.12 17 GLY B N 1
ATOM 2269 C CA . GLY B 1 17 ? -14.766 -33.156 -1.486 1 85.12 17 GLY B CA 1
ATOM 2270 C C . GLY B 1 17 ? -13.695 -32.125 -1.251 1 85.12 17 GLY B C 1
ATOM 2271 O O . GLY B 1 17 ? -13.852 -31.234 -0.405 1 85.12 17 GLY B O 1
ATOM 2272 N N . GLN B 1 18 ? -12.594 -32.188 -1.968 1 90.44 18 GLN B N 1
ATOM 2273 C CA . GLN B 1 18 ? -11.547 -31.172 -1.88 1 90.44 18 GLN B CA 1
ATOM 2274 C C . GLN B 1 18 ? -12 -29.859 -2.525 1 90.44 18 GLN B C 1
ATOM 2276 O O . GLN B 1 18 ? -13.039 -29.812 -3.191 1 90.44 18 GLN B O 1
ATOM 2281 N N . TRP B 1 19 ? -11.305 -28.891 -2.223 1 92 19 TRP B N 1
ATOM 2282 C CA . TRP B 1 19 ? -11.586 -27.562 -2.762 1 92 19 TRP B CA 1
ATOM 2283 C C . TRP B 1 19 ? -11.766 -27.625 -4.273 1 92 19 TRP B C 1
ATOM 2285 O O . TRP B 1 19 ? -11.039 -28.328 -4.969 1 92 19 TRP B O 1
ATOM 2295 N N . P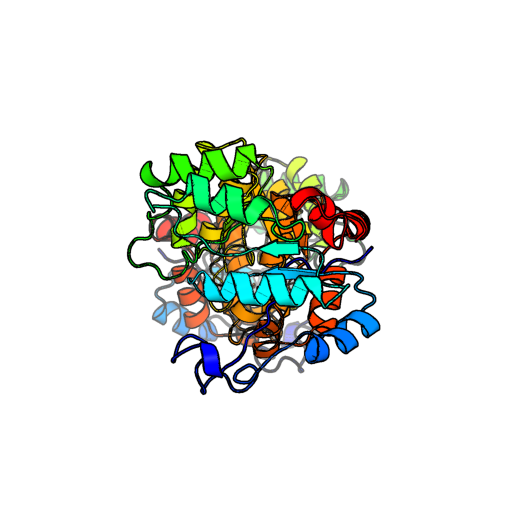RO B 1 20 ? -12.828 -26.891 -4.688 1 95.88 20 PRO B N 1
ATOM 2296 C CA . PRO B 1 20 ? -13.648 -25.875 -4.043 1 95.88 20 PRO B CA 1
ATOM 2297 C C . PRO B 1 20 ? -14.938 -26.438 -3.453 1 95.88 20 PRO B C 1
ATOM 2299 O O . PRO B 1 20 ? -15.508 -27.391 -3.994 1 95.88 20 PRO B O 1
ATOM 2302 N N . PRO B 1 21 ? -15.469 -25.828 -2.418 1 95.31 21 PRO B N 1
ATOM 2303 C CA . PRO B 1 21 ? -16.766 -26.219 -1.857 1 95.31 21 PRO B CA 1
ATOM 2304 C C . PRO B 1 21 ? -17.938 -25.641 -2.641 1 95.31 21 PRO B C 1
ATOM 2306 O O . PRO B 1 21 ? -17.766 -24.688 -3.404 1 95.31 21 PRO B O 1
ATOM 2309 N N . PRO B 1 22 ? -19.047 -26.219 -2.393 1 94.94 22 PRO B N 1
ATOM 2310 C CA . PRO B 1 22 ? -20.234 -25.75 -3.104 1 94.94 22 PRO B CA 1
ATOM 2311 C C . PRO B 1 22 ? -20.531 -24.281 -2.822 1 94.94 22 PRO B C 1
ATOM 2313 O O . PRO B 1 22 ? -21.156 -23.609 -3.646 1 94.94 22 PRO B O 1
ATOM 2316 N N . SER B 1 23 ? -20.125 -23.797 -1.711 1 95.5 23 SER B N 1
ATOM 2317 C CA . SER B 1 23 ? -20.391 -22.406 -1.334 1 95.5 23 SER B CA 1
ATOM 2318 C C . SER B 1 23 ? -19.703 -21.438 -2.285 1 95.5 23 SER B C 1
ATOM 2320 O O . SER B 1 23 ? -20.047 -20.25 -2.32 1 95.5 23 SER B O 1
ATOM 2322 N N . LEU B 1 24 ? -18.734 -21.891 -3.006 1 96.56 24 LEU B N 1
ATOM 2323 C CA . LEU B 1 24 ? -18.094 -21.062 -4.027 1 96.56 24 LEU B CA 1
ATOM 2324 C C . LEU B 1 24 ? -18.719 -21.328 -5.398 1 96.56 24 LEU B C 1
ATOM 2326 O O . LEU B 1 24 ? -18.047 -21.828 -6.305 1 96.56 24 LEU B O 1
ATOM 2330 N N . ALA B 1 25 ? -19.891 -20.891 -5.586 1 95.81 25 ALA B N 1
ATOM 2331 C CA . ALA B 1 25 ? -20.75 -21.219 -6.711 1 95.81 25 ALA B CA 1
ATOM 2332 C C . ALA B 1 25 ? -20.094 -20.844 -8.039 1 95.81 25 ALA B C 1
ATOM 2334 O O . ALA B 1 25 ? -20.25 -21.547 -9.039 1 95.81 25 ALA B O 1
ATOM 2335 N N . ALA B 1 26 ? -19.359 -19.781 -8.023 1 96.69 26 ALA B N 1
ATOM 2336 C CA . ALA B 1 26 ? -18.766 -19.25 -9.25 1 96.69 26 ALA B CA 1
ATOM 2337 C C . ALA B 1 26 ? -17.734 -20.203 -9.828 1 96.69 26 ALA B C 1
ATOM 2339 O O . ALA B 1 26 ? -17.422 -20.141 -11.016 1 96.69 26 ALA B O 1
ATOM 2340 N N . ILE B 1 27 ? -17.25 -21.156 -8.906 1 97.81 27 ILE B N 1
ATOM 2341 C CA . ILE B 1 27 ? -16.188 -22.016 -9.406 1 97.81 27 ILE B CA 1
ATOM 2342 C C . ILE B 1 27 ? -16.484 -23.469 -9.047 1 97.81 27 ILE B C 1
ATOM 2344 O O . ILE B 1 27 ? -15.586 -24.328 -9.078 1 97.81 27 ILE B O 1
ATOM 2348 N N . TYR B 1 28 ? -17.719 -23.75 -8.656 1 97.5 28 TYR B N 1
ATOM 2349 C CA . TYR B 1 28 ? -18.109 -25.109 -8.273 1 97.5 28 TYR B CA 1
ATOM 2350 C C . TYR B 1 28 ? -18.75 -25.844 -9.445 1 97.5 28 TYR B C 1
ATOM 2352 O O . TYR B 1 28 ? -19.938 -26.156 -9.406 1 97.5 28 TYR B O 1
ATOM 2360 N N . ARG B 1 29 ? -18.016 -26.156 -10.398 1 97.62 29 ARG B N 1
ATOM 2361 C CA . ARG B 1 29 ? -18.344 -26.953 -11.594 1 97.62 29 ARG B CA 1
ATOM 2362 C C . ARG B 1 29 ? -17.078 -27.406 -12.305 1 97.62 29 ARG B C 1
ATOM 2364 O O . ARG B 1 29 ? -15.961 -27.109 -11.852 1 97.62 29 ARG B O 1
ATOM 2371 N N . ASP B 1 30 ? -17.234 -28.141 -13.367 1 98.25 30 ASP B N 1
ATOM 2372 C CA . ASP B 1 30 ? -16.078 -28.5 -14.18 1 98.25 30 ASP B CA 1
ATOM 2373 C C . ASP B 1 30 ? -15.555 -27.297 -14.961 1 98.25 30 ASP B C 1
ATOM 2375 O O . ASP B 1 30 ? -16.344 -26.469 -15.438 1 98.25 30 ASP B O 1
ATOM 2379 N N . PHE B 1 31 ? -14.352 -27.156 -15.023 1 98.75 31 PHE B N 1
ATOM 2380 C CA . PHE B 1 31 ? -13.688 -26.203 -15.906 1 98.75 31 PHE B CA 1
ATOM 2381 C C . PHE B 1 31 ? -12.656 -26.906 -16.781 1 98.75 31 PHE B C 1
ATOM 2383 O O . PHE B 1 31 ? -11.742 -27.547 -16.281 1 98.75 31 PHE B O 1
ATOM 2390 N N . LEU B 1 32 ? -12.805 -26.734 -18.047 1 98.75 32 LEU B N 1
ATOM 2391 C CA . LEU B 1 32 ? -11.984 -27.406 -19.047 1 98.75 32 LEU B CA 1
ATOM 2392 C C . LEU B 1 32 ? -11.523 -26.422 -20.125 1 98.75 32 LEU B C 1
ATOM 2394 O O . LEU B 1 32 ? -11.953 -25.266 -20.125 1 98.75 32 LEU B O 1
ATOM 2398 N N . PRO B 1 33 ? -10.609 -26.828 -21.016 1 98.75 33 PRO B N 1
ATOM 2399 C CA . PRO B 1 33 ? -10.055 -25.906 -22 1 98.75 33 PRO B CA 1
ATOM 2400 C C . PRO B 1 33 ? -11.133 -25.203 -22.812 1 98.75 33 PRO B C 1
ATOM 2402 O O . PRO B 1 33 ? -10.977 -24.016 -23.156 1 98.75 33 PRO B O 1
ATOM 2405 N N . THR B 1 34 ? -12.234 -25.828 -23.016 1 98.44 34 THR B N 1
ATOM 2406 C CA . THR B 1 34 ? -13.289 -25.234 -23.812 1 98.44 34 THR B CA 1
ATOM 2407 C C . THR B 1 34 ? -13.922 -24.047 -23.094 1 98.44 34 THR B C 1
ATOM 2409 O O . THR B 1 34 ? -14.508 -23.172 -23.734 1 98.44 34 THR B O 1
ATOM 2412 N N . ASP B 1 35 ? -13.828 -24.016 -21.797 1 98.56 35 ASP B N 1
ATOM 2413 C CA . ASP B 1 35 ? -14.383 -22.922 -21 1 98.56 35 ASP B CA 1
ATOM 2414 C C . ASP B 1 35 ? -13.477 -21.703 -21.047 1 98.56 35 ASP B C 1
ATOM 2416 O O . ASP B 1 35 ? -13.945 -20.562 -20.906 1 98.56 35 ASP B O 1
ATOM 2420 N N . LEU B 1 36 ? -12.164 -21.906 -21.25 1 98.69 36 LEU B N 1
ATOM 2421 C CA . LEU B 1 36 ? -11.188 -20.828 -21.172 1 98.69 36 LEU B CA 1
ATOM 2422 C C . LEU B 1 36 ? -10.859 -20.297 -22.562 1 98.69 36 LEU B C 1
ATOM 2424 O O . LEU B 1 36 ? -10.57 -19.109 -22.734 1 98.69 36 LEU B O 1
ATOM 2428 N N . SER B 1 37 ? -10.945 -21.094 -23.578 1 98.38 37 SER B N 1
ATOM 2429 C CA . SER B 1 37 ? -10.477 -20.812 -24.938 1 98.38 37 SER B CA 1
ATOM 2430 C C . SER B 1 37 ? -11.094 -19.516 -25.469 1 98.38 37 SER B C 1
ATOM 2432 O O . SER B 1 37 ? -10.398 -18.688 -26.031 1 98.38 37 SER B O 1
ATOM 2434 N N . PRO B 1 38 ? -12.438 -19.312 -25.297 1 98.38 38 PRO B N 1
ATOM 2435 C CA . PRO B 1 38 ? -13.008 -18.078 -25.828 1 98.38 38 PRO B CA 1
ATOM 2436 C C . PRO B 1 38 ? -12.438 -16.828 -25.172 1 98.38 38 PRO B C 1
ATOM 2438 O O . PRO B 1 38 ? -12.289 -15.789 -25.828 1 98.38 38 PRO B O 1
ATOM 2441 N N . LEU B 1 39 ? -12.148 -16.891 -23.891 1 98.56 39 LEU B N 1
ATOM 2442 C CA . LEU B 1 39 ? -11.578 -15.758 -23.172 1 98.56 39 LEU B CA 1
ATOM 2443 C C . LEU B 1 39 ? -10.172 -15.445 -23.672 1 98.56 39 LEU B C 1
ATOM 2445 O O . LEU B 1 39 ? -9.805 -14.281 -23.828 1 98.56 39 LEU B O 1
ATOM 2449 N N . LEU B 1 40 ? -9.383 -16.516 -23.922 1 98.62 40 LEU B N 1
ATOM 2450 C CA . LEU B 1 40 ? -8.023 -16.359 -24.422 1 98.62 40 LEU B CA 1
ATOM 2451 C C . LEU B 1 40 ? -8.031 -15.688 -25.797 1 98.62 40 LEU B C 1
ATOM 2453 O O . LEU B 1 40 ? -7.25 -14.773 -26.047 1 98.62 40 LEU B O 1
ATOM 2457 N N . THR B 1 41 ? -8.906 -16.219 -26.609 1 98.12 41 THR B N 1
ATOM 2458 C CA . THR B 1 41 ? -9.031 -15.664 -27.953 1 98.12 41 THR B CA 1
ATOM 2459 C C . THR B 1 41 ? -9.391 -14.18 -27.891 1 98.12 41 THR B C 1
ATOM 2461 O O . THR B 1 41 ? -8.766 -13.359 -28.578 1 98.12 41 THR B O 1
ATOM 2464 N N . ALA B 1 42 ? -10.336 -13.867 -27.125 1 98.19 42 ALA B N 1
ATOM 2465 C CA . ALA B 1 42 ? -10.789 -12.484 -27 1 98.19 42 ALA B CA 1
ATOM 2466 C C . ALA B 1 42 ? -9.68 -11.578 -26.484 1 98.19 42 ALA B C 1
ATOM 2468 O O . ALA B 1 42 ? -9.562 -10.422 -26.891 1 98.19 42 ALA B O 1
ATOM 2469 N N . ALA B 1 43 ? -8.812 -12.086 -25.641 1 98.31 43 ALA B N 1
ATOM 2470 C CA . ALA B 1 43 ? -7.777 -11.297 -24.984 1 98.31 43 ALA B CA 1
ATOM 2471 C C . ALA B 1 43 ? -6.477 -11.32 -25.781 1 98.31 43 ALA B C 1
ATOM 2473 O O . ALA B 1 43 ? -5.531 -10.594 -25.469 1 98.31 43 ALA B O 1
ATOM 2474 N N . GLY B 1 44 ? -6.41 -12.18 -26.719 1 98.06 44 GLY B N 1
ATOM 2475 C CA . GLY B 1 44 ? -5.199 -12.305 -27.5 1 98.06 44 GLY B CA 1
ATOM 2476 C C . GLY B 1 44 ? -4.102 -13.078 -26.812 1 98.06 44 GLY B C 1
ATOM 2477 O O . GLY B 1 44 ? -2.916 -12.828 -27.031 1 98.06 44 GLY B O 1
ATOM 2478 N N . VAL B 1 45 ? -4.504 -13.969 -25.938 1 98.25 45 VAL B N 1
ATOM 2479 C CA . VAL B 1 45 ? -3.551 -14.797 -25.203 1 98.25 45 VAL B CA 1
ATOM 2480 C C . VAL B 1 45 ? -3.188 -16.031 -26.047 1 98.25 45 VAL B C 1
ATOM 2482 O O . VAL B 1 45 ? -4.07 -16.75 -26.5 1 98.25 45 VAL B O 1
ATOM 2485 N N . SER B 1 46 ? -1.894 -16.297 -26.172 1 96.25 46 SER B N 1
ATOM 2486 C CA . SER B 1 46 ? -1.412 -17.312 -27.094 1 96.25 46 SER B CA 1
ATOM 2487 C C . SER B 1 46 ? -1.187 -18.656 -26.391 1 96.25 46 SER B C 1
ATOM 2489 O O . SER B 1 46 ? -1.135 -19.703 -27.031 1 96.25 46 SER B O 1
ATOM 2491 N N . GLY B 1 47 ? -1.006 -18.609 -25.125 1 97.94 47 GLY B N 1
ATOM 2492 C CA . GLY B 1 47 ? -0.703 -19.828 -24.391 1 97.94 47 GLY B CA 1
ATOM 2493 C C . GLY B 1 47 ? -0.86 -19.656 -22.891 1 97.94 47 GLY B C 1
ATOM 2494 O O . GLY B 1 47 ? -0.966 -18.547 -22.391 1 97.94 47 GLY B O 1
ATOM 2495 N N . THR B 1 48 ? -0.918 -20.781 -22.281 1 98.69 48 THR B N 1
ATOM 2496 C CA . THR B 1 48 ? -1.079 -20.766 -20.828 1 98.69 48 THR B CA 1
ATOM 2497 C C . THR B 1 48 ? -0.154 -21.781 -20.172 1 98.69 48 THR B C 1
ATOM 2499 O O . THR B 1 48 ? 0.386 -22.656 -20.844 1 98.69 48 THR B O 1
ATOM 2502 N N . VAL B 1 49 ? 0.121 -21.547 -18.938 1 98.94 49 VAL B N 1
ATOM 2503 C CA . VAL B 1 49 ? 0.677 -22.562 -18.047 1 98.94 49 VAL B CA 1
ATOM 2504 C C . VAL B 1 49 ? -0.413 -23.094 -17.109 1 98.94 49 VAL B C 1
ATOM 2506 O O . VAL B 1 49 ? -1.055 -22.312 -16.406 1 98.94 49 VAL B O 1
ATOM 2509 N N . LEU B 1 50 ? -0.663 -24.406 -17.219 1 98.88 50 LEU B N 1
ATOM 2510 C CA . LEU B 1 50 ? -1.661 -25.094 -16.406 1 98.88 50 LEU B CA 1
ATOM 2511 C C . LEU B 1 50 ? -1.056 -25.562 -15.094 1 98.88 50 LEU B C 1
ATOM 2513 O O . LEU B 1 50 ? -0.078 -26.312 -15.094 1 98.88 50 LEU B O 1
ATOM 2517 N N . VAL B 1 51 ? -1.675 -25.125 -13.945 1 98.88 51 VAL B N 1
ATOM 2518 C CA . VAL B 1 51 ? -1.083 -25.391 -12.633 1 98.88 51 VAL B CA 1
ATOM 2519 C C . VAL B 1 51 ? -2.002 -26.297 -11.82 1 98.88 51 VAL B C 1
ATOM 2521 O O . VAL B 1 51 ? -3.221 -26.109 -11.812 1 98.88 51 VAL B O 1
ATOM 2524 N N . GLN B 1 52 ? -1.479 -27.156 -11.133 1 97.25 52 GLN B N 1
ATOM 2525 C CA . GLN B 1 52 ? -2.248 -28.156 -10.406 1 97.25 52 GLN B CA 1
ATOM 2526 C C . GLN B 1 52 ? -3.037 -27.531 -9.266 1 97.25 52 GLN B C 1
ATOM 2528 O O . GLN B 1 52 ? -2.709 -26.422 -8.812 1 97.25 52 GLN B O 1
ATOM 2533 N N . THR B 1 53 ? -4.062 -28.219 -8.836 1 95.31 53 THR B N 1
ATOM 2534 C CA . THR B 1 53 ? -4.852 -27.75 -7.703 1 95.31 53 THR B CA 1
ATOM 2535 C C . THR B 1 53 ? -5.016 -28.875 -6.672 1 95.31 53 THR B C 1
ATOM 2537 O O . THR B 1 53 ? -5.703 -28.688 -5.664 1 95.31 53 THR B O 1
ATOM 2540 N N . MET B 1 54 ? -4.422 -30.047 -6.91 1 95.12 54 MET B N 1
ATOM 2541 C CA . MET B 1 54 ? -4.488 -31.172 -5.984 1 95.12 54 MET B CA 1
ATOM 2542 C C . MET B 1 54 ? -3.1 -31.75 -5.723 1 95.12 54 MET B C 1
ATOM 2544 O O . MET B 1 54 ? -2.205 -31.625 -6.562 1 95.12 54 MET B O 1
ATOM 2548 N N . GLU B 1 55 ? -3.033 -32.375 -4.605 1 94.81 55 GLU B N 1
ATOM 2549 C CA . GLU B 1 55 ? -1.771 -33 -4.23 1 94.81 55 GLU B CA 1
ATOM 2550 C C . GLU B 1 55 ? -1.784 -34.5 -4.543 1 94.81 55 GLU B C 1
ATOM 2552 O O . GLU B 1 55 ? -1.488 -35.344 -3.676 1 94.81 55 GLU B O 1
ATOM 2557 N N . THR B 1 56 ? -2.068 -34.812 -5.82 1 95.19 56 THR B N 1
ATOM 2558 C CA . THR B 1 56 ? -2.086 -36.219 -6.281 1 95.19 56 THR B CA 1
ATOM 2559 C C . THR B 1 56 ? -1.41 -36.344 -7.641 1 95.19 56 THR B C 1
ATOM 2561 O O . THR B 1 56 ? -1.492 -35.438 -8.469 1 95.19 56 THR B O 1
ATOM 2564 N N . ALA B 1 57 ? -0.803 -37.469 -7.871 1 96.12 57 ALA B N 1
ATOM 2565 C CA . ALA B 1 57 ? -0.209 -37.781 -9.172 1 96.12 57 ALA B CA 1
ATOM 2566 C C . ALA B 1 57 ? -1.268 -37.812 -10.273 1 96.12 57 ALA B C 1
ATOM 2568 O O . ALA B 1 57 ? -0.993 -37.406 -11.406 1 96.12 57 ALA B O 1
ATOM 2569 N N . ALA B 1 58 ? -2.453 -38.188 -9.922 1 96.25 58 ALA B N 1
ATOM 2570 C CA . ALA B 1 58 ? -3.549 -38.312 -10.883 1 96.25 58 ALA B CA 1
ATOM 2571 C C . ALA B 1 58 ? -3.91 -36.938 -11.461 1 96.25 58 ALA B C 1
ATOM 2573 O O . ALA B 1 58 ? -4.273 -36.844 -12.633 1 96.25 58 ALA B O 1
ATOM 2574 N N . ASP B 1 59 ? -3.891 -35.969 -10.641 1 96.94 59 ASP B N 1
ATOM 2575 C CA . ASP B 1 59 ? -4.172 -34.625 -11.125 1 96.94 59 ASP B CA 1
ATOM 2576 C C . ASP B 1 59 ? -3.133 -34.156 -12.156 1 96.94 59 ASP B C 1
ATOM 2578 O O . ASP B 1 59 ? -3.482 -33.594 -13.18 1 96.94 59 ASP B O 1
ATOM 2582 N N . THR B 1 60 ? -1.902 -34.469 -11.914 1 98.31 60 THR B N 1
ATOM 2583 C CA . THR B 1 60 ? -0.835 -34.125 -12.859 1 98.31 60 THR B CA 1
ATOM 2584 C C . THR B 1 60 ? -1.029 -34.906 -14.164 1 98.31 60 THR B C 1
ATOM 2586 O O . THR B 1 60 ? -0.896 -34.312 -15.25 1 98.31 60 THR B O 1
ATOM 2589 N N . ASP B 1 61 ? -1.348 -36.156 -14.055 1 98.25 61 ASP B N 1
ATOM 2590 C CA . ASP B 1 61 ? -1.576 -36.969 -15.25 1 98.25 61 ASP B CA 1
ATOM 2591 C C . ASP B 1 61 ? -2.723 -36.406 -16.078 1 98.25 61 ASP B C 1
ATOM 2593 O O . ASP B 1 61 ? -2.615 -36.312 -17.312 1 98.25 61 ASP B O 1
ATOM 2597 N N . PHE B 1 62 ? -3.771 -36.062 -15.406 1 98.19 62 PHE B N 1
ATOM 2598 C CA . PHE B 1 62 ? -4.926 -35.438 -16.047 1 98.19 62 PHE B CA 1
ATOM 2599 C C . PHE B 1 62 ? -4.516 -34.188 -16.797 1 98.19 62 PHE B C 1
ATOM 2601 O O . PHE B 1 62 ? -4.875 -34 -17.969 1 98.19 62 PHE B O 1
ATOM 2608 N N . MET B 1 63 ? -3.719 -33.312 -16.203 1 98.75 63 MET B N 1
ATOM 2609 C CA . MET B 1 63 ? -3.293 -32.062 -16.797 1 98.75 63 MET B CA 1
ATOM 2610 C C . MET B 1 63 ? -2.365 -32.281 -17.984 1 98.75 63 MET B C 1
ATOM 2612 O O . MET B 1 63 ? -2.451 -31.594 -19 1 98.75 63 MET B O 1
ATOM 2616 N N . LEU B 1 64 ? -1.486 -33.281 -17.859 1 98.62 64 LEU B N 1
ATOM 2617 C CA . LEU B 1 64 ? -0.581 -33.594 -18.953 1 98.62 64 LEU B CA 1
ATOM 2618 C C . LEU B 1 64 ? -1.348 -34.125 -20.156 1 98.62 64 LEU B C 1
ATOM 2620 O O . LEU B 1 64 ? -1.006 -33.844 -21.297 1 98.62 64 LEU B O 1
ATOM 2624 N N . GLU B 1 65 ? -2.344 -34.906 -19.875 1 98.5 65 GLU B N 1
ATOM 2625 C CA . GLU B 1 65 ? -3.209 -35.375 -20.953 1 98.5 65 GLU B CA 1
ATOM 2626 C C . GLU B 1 65 ? -3.91 -34.219 -21.641 1 98.5 65 GLU B C 1
ATOM 2628 O O . GLU B 1 65 ? -4.016 -34.188 -22.875 1 98.5 65 GLU B O 1
ATOM 2633 N N . LEU B 1 66 ? -4.414 -33.281 -20.875 1 98.56 66 LEU B N 1
ATOM 2634 C CA . LEU B 1 66 ? -5.027 -32.094 -21.453 1 98.56 66 LEU B CA 1
ATOM 2635 C C . LEU B 1 66 ? -4.039 -31.359 -22.344 1 98.56 66 LEU B C 1
ATOM 2637 O O . LEU B 1 66 ? -4.41 -30.859 -23.422 1 98.56 66 LEU B O 1
ATOM 2641 N N . ALA B 1 67 ? -2.838 -31.281 -21.891 1 98.12 67 ALA B N 1
ATOM 2642 C CA . ALA B 1 67 ? -1.815 -30.547 -22.641 1 98.12 67 ALA B CA 1
ATOM 2643 C C . ALA B 1 67 ? -1.55 -31.219 -23.984 1 98.12 67 ALA B C 1
ATOM 2645 O O . ALA B 1 67 ? -1.249 -30.531 -24.969 1 98.12 67 ALA B O 1
ATOM 2646 N N . GLU B 1 68 ? -1.664 -32.531 -24.047 1 97.62 68 GLU B N 1
ATOM 2647 C CA . GLU B 1 68 ? -1.466 -33.25 -25.281 1 97.62 68 GLU B CA 1
ATOM 2648 C C . GLU B 1 68 ? -2.557 -32.938 -26.297 1 97.62 68 GLU B C 1
ATOM 2650 O O . GLU B 1 68 ? -2.322 -33 -27.516 1 97.62 68 GLU B O 1
ATOM 2655 N N . ASN B 1 69 ? -3.674 -32.531 -25.766 1 97.25 69 ASN B N 1
ATOM 2656 C CA . ASN B 1 69 ? -4.84 -32.375 -26.641 1 97.25 69 ASN B CA 1
ATOM 2657 C C . ASN B 1 69 ? -5.273 -30.938 -26.766 1 97.25 69 ASN B C 1
ATOM 2659 O O . ASN B 1 69 ? -6.34 -30.641 -27.312 1 97.25 69 ASN B O 1
ATOM 2663 N N . THR B 1 70 ? -4.5 -30.047 -26.219 1 98 70 THR B N 1
ATOM 2664 C CA . THR B 1 70 ? -4.875 -28.641 -26.203 1 98 70 THR B CA 1
ATOM 2665 C C . THR B 1 70 ? -3.674 -27.766 -26.531 1 98 70 THR B C 1
ATOM 2667 O O . THR B 1 70 ? -2.785 -27.578 -25.703 1 98 70 THR B O 1
ATOM 2670 N N . ASP B 1 71 ? -3.654 -27.094 -27.594 1 95.81 71 ASP B N 1
ATOM 2671 C CA . ASP B 1 71 ? -2.496 -26.406 -28.156 1 95.81 71 ASP B CA 1
ATOM 2672 C C . ASP B 1 71 ? -2.08 -25.234 -27.266 1 95.81 71 ASP B C 1
ATOM 2674 O O . ASP B 1 71 ? -0.893 -24.922 -27.172 1 95.81 71 ASP B O 1
ATOM 2678 N N . PHE B 1 72 ? -3.074 -24.562 -26.594 1 97.56 72 PHE B N 1
ATOM 2679 C CA . PHE B 1 72 ? -2.705 -23.344 -25.875 1 97.56 72 PHE B CA 1
ATOM 2680 C C . PHE B 1 72 ? -2.09 -23.672 -24.516 1 97.56 72 PHE B C 1
ATOM 2682 O O . PHE B 1 72 ? -1.548 -22.797 -23.844 1 97.56 72 PHE B O 1
ATOM 2689 N N . ILE B 1 73 ? -2.168 -24.906 -24.109 1 98.44 73 ILE B N 1
ATOM 2690 C CA . ILE B 1 73 ? -1.442 -25.297 -22.906 1 98.44 73 ILE B CA 1
ATOM 2691 C C . ILE B 1 73 ? 0.031 -25.531 -23.25 1 98.44 73 ILE B C 1
ATOM 2693 O O . ILE B 1 73 ? 0.394 -26.547 -23.828 1 98.44 73 ILE B O 1
ATOM 2697 N N . LYS B 1 74 ? 0.861 -24.562 -22.828 1 98.19 74 LYS B N 1
ATOM 2698 C CA . LYS B 1 74 ? 2.266 -24.594 -23.219 1 98.19 74 LYS B CA 1
ATOM 2699 C C . LYS B 1 74 ? 3.131 -25.234 -22.141 1 98.19 74 LYS B C 1
ATOM 2701 O O . LYS B 1 74 ? 4.27 -25.625 -22.406 1 98.19 74 LYS B O 1
ATOM 2706 N N . GLY B 1 75 ? 2.637 -25.344 -20.984 1 98.62 75 GLY B N 1
ATOM 2707 C CA . GLY B 1 75 ? 3.338 -25.938 -19.859 1 98.62 75 GLY B CA 1
ATOM 2708 C C . GLY B 1 75 ? 2.41 -26.391 -18.75 1 98.62 75 GLY B C 1
ATOM 2709 O O . GLY B 1 75 ? 1.299 -25.875 -18.609 1 98.62 75 GLY B O 1
ATOM 2710 N N . VAL B 1 76 ? 2.855 -27.375 -18.016 1 98.81 76 VAL B N 1
ATOM 2711 C CA . VAL B 1 76 ? 2.117 -27.906 -16.875 1 98.81 76 VAL B CA 1
ATOM 2712 C C . VAL B 1 76 ? 3.004 -27.891 -15.625 1 98.81 76 VAL B C 1
ATOM 2714 O O . VAL B 1 76 ? 4.156 -28.328 -15.672 1 98.81 76 VAL B O 1
ATOM 2717 N N . VAL B 1 77 ? 2.525 -27.25 -14.625 1 98.94 77 VAL B N 1
ATOM 2718 C CA . VAL B 1 77 ? 3.109 -27.375 -13.289 1 98.94 77 VAL B CA 1
ATOM 2719 C C . VAL B 1 77 ? 2.307 -28.375 -12.469 1 98.94 77 VAL B C 1
ATOM 2721 O O . VAL B 1 77 ? 1.146 -28.125 -12.133 1 98.94 77 VAL B O 1
ATOM 2724 N N . GLY B 1 78 ? 2.959 -29.469 -12.188 1 98.69 78 GLY B N 1
ATOM 2725 C CA . GLY B 1 78 ? 2.264 -30.547 -11.492 1 98.69 78 GLY B CA 1
ATOM 2726 C C . GLY B 1 78 ? 2.703 -30.703 -10.047 1 98.69 78 GLY B C 1
ATOM 2727 O O . GLY B 1 78 ? 3.162 -29.75 -9.422 1 98.69 78 GLY B O 1
ATOM 2728 N N . TRP B 1 79 ? 2.318 -31.906 -9.5 1 98 79 TRP B N 1
ATOM 2729 C CA . TRP B 1 79 ? 2.635 -32.25 -8.109 1 98 79 TRP B CA 1
ATOM 2730 C C . TRP B 1 79 ? 3.4 -33.562 -8.023 1 98 79 TRP B C 1
ATOM 2732 O O . TRP B 1 79 ? 3.127 -34.5 -8.781 1 98 79 TRP B O 1
ATOM 2742 N N . VAL B 1 80 ? 4.375 -33.625 -7.172 1 98 80 VAL B N 1
ATOM 2743 C CA . VAL B 1 80 ? 5.035 -34.844 -6.727 1 98 80 VAL B CA 1
ATOM 2744 C C . VAL B 1 80 ? 5.191 -34.812 -5.211 1 98 80 VAL B C 1
ATOM 2746 O O . VAL B 1 80 ? 5.18 -33.75 -4.59 1 98 80 VAL B O 1
ATOM 2749 N N . ASP B 1 81 ? 5.23 -36 -4.609 1 97.38 81 ASP B N 1
ATOM 2750 C CA . ASP B 1 81 ? 5.645 -36.062 -3.213 1 97.38 81 ASP B CA 1
ATOM 2751 C C . ASP B 1 81 ? 7.145 -35.781 -3.074 1 97.38 81 ASP B C 1
ATOM 2753 O O . ASP B 1 81 ? 7.953 -36.719 -3.174 1 97.38 81 ASP B O 1
ATOM 2757 N N . MET B 1 82 ? 7.465 -34.594 -2.756 1 97.69 82 MET B N 1
ATOM 2758 C CA . MET B 1 82 ? 8.852 -34.156 -2.826 1 97.69 82 MET B CA 1
ATOM 2759 C C . MET B 1 82 ? 9.688 -34.781 -1.729 1 97.69 82 MET B C 1
ATOM 2761 O O . MET B 1 82 ? 10.922 -34.75 -1.776 1 97.69 82 MET B O 1
ATOM 2765 N N . LYS B 1 83 ? 9.055 -35.406 -0.812 1 96.81 83 LYS B N 1
ATOM 2766 C CA . LYS B 1 83 ? 9.805 -36.031 0.276 1 96.81 83 LYS B CA 1
ATOM 2767 C C . LYS B 1 83 ? 9.797 -37.562 0.148 1 96.81 83 LYS B C 1
ATOM 2769 O O . LYS B 1 83 ? 10.32 -38.25 1.016 1 96.81 83 LYS B O 1
ATOM 2774 N N . SER B 1 84 ? 9.195 -38.031 -0.924 1 97.31 84 SER B N 1
ATOM 2775 C CA . SER B 1 84 ? 9.18 -39.469 -1.183 1 97.31 84 SER B CA 1
ATOM 2776 C C . SER B 1 84 ? 10.586 -40 -1.471 1 97.31 84 SER B C 1
ATOM 2778 O O . SER B 1 84 ? 11.398 -39.281 -2.088 1 97.31 84 SER B O 1
ATOM 2780 N N . ALA B 1 85 ? 10.789 -41.25 -1.146 1 97.12 85 ALA B N 1
ATOM 2781 C CA . ALA B 1 85 ? 12.055 -41.906 -1.451 1 97.12 85 ALA B CA 1
ATOM 2782 C C . ALA B 1 85 ? 12.234 -42.094 -2.957 1 97.12 85 ALA B C 1
ATOM 2784 O O . ALA B 1 85 ? 13.359 -42.219 -3.443 1 97.12 85 ALA B O 1
ATOM 2785 N N . GLU B 1 86 ? 11.188 -42.031 -3.697 1 97.62 86 GLU B N 1
ATOM 2786 C CA . GLU B 1 86 ? 11.211 -42.281 -5.137 1 97.62 86 GLU B CA 1
ATOM 2787 C C . GLU B 1 86 ? 11.141 -40.969 -5.926 1 97.62 86 GLU B C 1
ATOM 2789 O O . GLU B 1 86 ? 10.914 -40.969 -7.137 1 97.62 86 GLU B O 1
ATOM 2794 N N . VAL B 1 87 ? 11.336 -39.875 -5.262 1 98.25 87 VAL B N 1
ATOM 2795 C CA . VAL B 1 87 ? 11.031 -38.594 -5.863 1 98.25 87 VAL B CA 1
ATOM 2796 C C . VAL B 1 87 ? 11.961 -38.344 -7.047 1 98.25 87 VAL B C 1
ATOM 2798 O O . VAL B 1 87 ? 11.547 -37.75 -8.055 1 98.25 87 VAL B O 1
ATOM 2801 N N . THR B 1 88 ? 13.227 -38.75 -6.98 1 98.5 88 THR B N 1
ATOM 2802 C CA . THR B 1 88 ? 14.18 -38.531 -8.055 1 98.5 88 THR B CA 1
ATOM 2803 C C . THR B 1 88 ? 13.734 -39.25 -9.336 1 98.5 88 THR B C 1
ATOM 2805 O O . THR B 1 88 ? 13.719 -38.625 -10.414 1 98.5 88 THR B O 1
ATOM 2808 N N . ALA B 1 89 ? 13.32 -40.438 -9.156 1 98.5 89 ALA B N 1
ATOM 2809 C CA . ALA B 1 89 ? 12.844 -41.219 -10.297 1 98.5 89 ALA B CA 1
ATOM 2810 C C . ALA B 1 89 ? 11.539 -40.656 -10.852 1 98.5 89 ALA B C 1
ATOM 2812 O O . ALA B 1 89 ? 11.328 -40.625 -12.062 1 98.5 89 ALA B O 1
ATOM 2813 N N . GLU B 1 90 ? 10.672 -40.312 -9.953 1 98.38 90 GLU B N 1
ATOM 2814 C CA . GLU B 1 90 ? 9.383 -39.781 -10.359 1 98.38 90 GLU B CA 1
ATOM 2815 C C . GLU B 1 90 ? 9.547 -38.469 -11.148 1 98.38 90 GLU B C 1
ATOM 2817 O O . GLU B 1 90 ? 8.906 -38.281 -12.188 1 98.38 90 GLU B O 1
ATOM 2822 N N . ILE B 1 91 ? 10.406 -37.594 -10.719 1 98.75 91 ILE B N 1
ATOM 2823 C CA . ILE B 1 91 ? 10.648 -36.312 -11.414 1 98.75 91 ILE B CA 1
ATOM 2824 C C . ILE B 1 91 ? 11.281 -36.594 -12.781 1 98.75 91 ILE B C 1
ATOM 2826 O O . ILE B 1 91 ? 10.891 -36 -13.781 1 98.75 91 ILE B O 1
ATOM 2830 N N . ALA B 1 92 ? 12.211 -37.531 -12.789 1 98.62 92 ALA B N 1
ATOM 2831 C CA . ALA B 1 92 ? 12.836 -37.906 -14.055 1 98.62 92 ALA B CA 1
ATOM 2832 C C . ALA B 1 92 ? 11.789 -38.438 -15.039 1 98.62 92 ALA B C 1
ATOM 2834 O O . ALA B 1 92 ? 11.836 -38.125 -16.234 1 98.62 92 ALA B O 1
ATOM 2835 N N . ARG B 1 93 ? 10.945 -39.25 -14.539 1 98.44 93 ARG B N 1
ATOM 2836 C CA . ARG B 1 93 ? 9.883 -39.812 -15.367 1 98.44 93 ARG B CA 1
ATOM 2837 C C . ARG B 1 93 ? 8.977 -38.719 -15.914 1 98.44 93 ARG B C 1
ATOM 2839 O O . ARG B 1 93 ? 8.688 -38.656 -17.109 1 98.44 93 ARG B O 1
ATOM 2846 N N . ARG B 1 94 ? 8.531 -37.844 -15.125 1 98.44 94 ARG B N 1
ATOM 2847 C CA . ARG B 1 94 ? 7.633 -36.75 -15.523 1 98.44 94 ARG B CA 1
ATOM 2848 C C . ARG B 1 94 ? 8.32 -35.781 -16.484 1 98.44 94 ARG B C 1
ATOM 2850 O O . ARG B 1 94 ? 7.691 -35.25 -17.391 1 98.44 94 ARG B O 1
ATOM 2857 N N . ALA B 1 95 ? 9.609 -35.594 -16.312 1 98.25 95 ALA B N 1
ATOM 2858 C CA . ALA B 1 95 ? 10.391 -34.656 -17.109 1 98.25 95 ALA B CA 1
ATOM 2859 C C . ALA B 1 95 ? 10.445 -35.094 -18.562 1 98.25 95 ALA B C 1
ATOM 2861 O O . ALA B 1 95 ? 10.797 -34.312 -19.453 1 98.25 95 ALA B O 1
ATOM 2862 N N . LYS B 1 96 ? 10.109 -36.344 -18.812 1 97.94 96 LYS B N 1
ATOM 2863 C CA . LYS B 1 96 ? 10.109 -36.844 -20.172 1 97.94 96 LYS B CA 1
ATOM 2864 C C . LYS B 1 96 ? 8.969 -36.219 -20.984 1 97.94 96 LYS B C 1
ATOM 2866 O O . LYS B 1 96 ? 9.023 -36.188 -22.219 1 97.94 96 LYS B O 1
ATOM 2871 N N . HIS B 1 97 ? 7.93 -35.906 -20.297 1 97.5 97 HIS B N 1
ATOM 2872 C CA . HIS B 1 97 ? 6.832 -35.219 -20.984 1 97.5 97 HIS B CA 1
ATOM 2873 C C . HIS B 1 97 ? 7.195 -33.781 -21.312 1 97.5 97 HIS B C 1
ATOM 2875 O O . HIS B 1 97 ? 7.52 -33 -20.422 1 97.5 97 HIS B O 1
ATOM 2881 N N . PRO B 1 98 ? 7.113 -33.375 -22.5 1 96 98 PRO B N 1
ATOM 2882 C CA . PRO B 1 98 ? 7.605 -32.031 -22.906 1 96 98 PRO B CA 1
ATOM 2883 C C . PRO B 1 98 ? 6.832 -30.906 -22.25 1 96 98 PRO B C 1
ATOM 2885 O O . PRO B 1 98 ? 7.367 -29.797 -22.078 1 96 98 PRO B O 1
ATOM 2888 N N . ALA B 1 99 ? 5.578 -31.141 -21.797 1 97.88 99 ALA B N 1
ATOM 2889 C CA . ALA B 1 99 ? 4.762 -30.094 -21.203 1 97.88 99 ALA B CA 1
ATOM 2890 C C . ALA B 1 99 ? 5.035 -29.953 -19.703 1 97.88 99 ALA B C 1
ATOM 2892 O O . ALA B 1 99 ? 4.633 -28.969 -19.078 1 97.88 99 ALA B O 1
ATOM 2893 N N . PHE B 1 100 ? 5.648 -30.953 -19.078 1 98.56 100 PHE B N 1
ATOM 2894 C CA . PHE B 1 100 ? 5.93 -30.891 -17.656 1 98.56 100 PHE B CA 1
ATOM 2895 C C . PHE B 1 100 ? 7.047 -29.906 -17.359 1 98.56 100 PHE B C 1
ATOM 2897 O O . PHE B 1 100 ? 8.188 -30.094 -17.781 1 98.56 100 PHE B O 1
ATOM 2904 N N . LYS B 1 101 ? 6.707 -28.828 -16.641 1 98.75 101 LYS B N 1
ATOM 2905 C CA . LYS B 1 101 ? 7.648 -27.719 -16.531 1 98.75 101 LYS B CA 1
ATOM 2906 C C . LYS B 1 101 ? 8.07 -27.5 -15.086 1 98.75 101 LYS B C 1
ATOM 2908 O O . LYS B 1 101 ? 9.047 -26.797 -14.82 1 98.75 101 LYS B O 1
ATOM 2913 N N . GLY B 1 102 ? 7.383 -28.062 -14.141 1 98.75 102 GLY B N 1
ATOM 2914 C CA . GLY B 1 102 ? 7.727 -27.812 -12.75 1 98.75 102 GLY B CA 1
ATOM 2915 C C . GLY B 1 102 ? 6.754 -28.438 -11.773 1 98.75 102 GLY B C 1
ATOM 2916 O O . GLY B 1 102 ? 5.875 -29.203 -12.172 1 98.75 102 GLY B O 1
ATOM 2917 N N . VAL B 1 103 ? 7.012 -28.172 -10.492 1 98.75 103 VAL B N 1
ATOM 2918 C CA . VAL B 1 103 ? 6.176 -28.734 -9.43 1 98.75 103 VAL B CA 1
ATOM 2919 C C . VAL B 1 103 ? 5.73 -27.625 -8.484 1 98.75 103 VAL B C 1
ATOM 2921 O O . VAL B 1 103 ? 6.414 -26.609 -8.344 1 98.75 103 VAL B O 1
ATOM 2924 N N . ARG B 1 104 ? 4.602 -27.812 -7.906 1 98.62 104 ARG B N 1
ATOM 2925 C CA . ARG B 1 104 ? 4.059 -26.891 -6.914 1 98.62 104 ARG B CA 1
ATOM 2926 C C . ARG B 1 104 ? 3.543 -27.641 -5.691 1 98.62 104 ARG B C 1
ATOM 2928 O O . ARG B 1 104 ? 2.49 -28.281 -5.75 1 98.62 104 ARG B O 1
ATOM 2935 N N . PRO B 1 105 ? 4.352 -27.656 -4.613 1 96.19 105 PRO B N 1
ATOM 2936 C CA . PRO B 1 105 ? 3.766 -28.109 -3.348 1 96.19 105 PRO B CA 1
ATOM 2937 C C . PRO B 1 105 ? 2.752 -27.109 -2.787 1 96.19 105 PRO B C 1
ATOM 2939 O O . PRO B 1 105 ? 2.934 -25.891 -2.914 1 96.19 105 PRO B O 1
ATOM 2942 N N . MET B 1 106 ? 1.695 -27.562 -2.207 1 94.25 106 MET B N 1
ATOM 2943 C CA . MET B 1 106 ? 0.652 -26.703 -1.643 1 94.25 106 MET B CA 1
ATOM 2944 C C . MET B 1 106 ? 0.985 -26.312 -0.207 1 94.25 106 MET B C 1
ATOM 2946 O O . MET B 1 106 ? 0.37 -26.828 0.736 1 94.25 106 MET B O 1
ATOM 2950 N N . LEU B 1 107 ? 1.819 -25.359 -0.049 1 94.31 107 LEU B N 1
ATOM 2951 C CA . LEU B 1 107 ? 2.338 -24.969 1.259 1 94.31 107 LEU B CA 1
ATOM 2952 C C . LEU B 1 107 ? 1.301 -24.172 2.039 1 94.31 107 LEU B C 1
ATOM 2954 O O . LEU B 1 107 ? 1.3 -24.188 3.273 1 94.31 107 LEU B O 1
ATOM 2958 N N . GLN B 1 108 ? 0.426 -23.562 1.3 1 92.12 108 GLN B N 1
ATOM 2959 C CA . GLN B 1 108 ? -0.562 -22.703 1.948 1 92.12 108 GLN B CA 1
ATOM 2960 C C . GLN B 1 108 ? -1.431 -23.5 2.916 1 92.12 108 GLN B C 1
ATOM 2962 O O . GLN B 1 108 ? -2.027 -24.516 2.535 1 92.12 108 GLN B O 1
ATOM 2967 N N . GLY B 1 109 ? -1.463 -23.109 4.117 1 84.19 109 GLY B N 1
ATOM 2968 C CA . GLY B 1 109 ? -2.395 -23.688 5.07 1 84.19 109 GLY B CA 1
ATOM 2969 C C . GLY B 1 109 ? -1.855 -24.922 5.758 1 84.19 109 GLY B C 1
ATOM 2970 O O . GLY B 1 109 ? -2.541 -25.531 6.582 1 84.19 109 GLY B O 1
ATOM 2971 N N . MET B 1 110 ? -0.655 -25.344 5.367 1 90.31 110 MET B N 1
ATOM 2972 C CA . MET B 1 110 ? -0.054 -26.484 6.039 1 90.31 110 MET B CA 1
ATOM 2973 C C . MET B 1 110 ? 0.155 -26.203 7.523 1 90.31 110 MET B C 1
ATOM 2975 O O . MET B 1 110 ? 0.486 -25.078 7.902 1 90.31 110 MET B O 1
ATOM 2979 N N . GLU B 1 111 ? -0.072 -27.188 8.281 1 90.38 111 GLU B N 1
ATOM 2980 C CA . GLU B 1 111 ? 0.174 -27.062 9.719 1 90.38 111 GLU B CA 1
ATOM 2981 C C . GLU B 1 111 ? 1.633 -26.719 10 1 90.38 111 GLU B C 1
ATOM 2983 O O . GLU B 1 111 ? 1.922 -25.844 10.82 1 90.38 111 GLU B O 1
ATOM 2988 N N . ASP B 1 112 ? 2.48 -27.391 9.281 1 93.62 112 ASP B N 1
ATOM 2989 C CA . ASP B 1 112 ? 3.908 -27.109 9.414 1 93.62 112 ASP B CA 1
ATOM 2990 C C . ASP B 1 112 ? 4.336 -25.984 8.477 1 93.62 112 ASP B C 1
ATOM 2992 O O . ASP B 1 112 ? 4.738 -26.234 7.34 1 93.62 112 ASP B O 1
ATOM 2996 N N . VAL B 1 113 ? 4.422 -24.828 8.922 1 93.62 113 VAL B N 1
ATOM 2997 C CA . VAL B 1 113 ? 4.723 -23.641 8.125 1 93.62 113 VAL B CA 1
ATOM 2998 C C . VAL B 1 113 ? 6.156 -23.719 7.609 1 93.62 113 VAL B C 1
ATOM 3000 O O . VAL B 1 113 ? 6.504 -23.047 6.629 1 93.62 113 VAL B O 1
ATOM 3003 N N . ALA B 1 114 ? 6.988 -24.547 8.234 1 94.12 114 ALA B N 1
ATOM 3004 C CA . ALA B 1 114 ? 8.398 -24.656 7.879 1 94.12 114 ALA B CA 1
ATOM 3005 C C . ALA B 1 114 ? 8.641 -25.859 6.973 1 94.12 114 ALA B C 1
ATOM 3007 O O . ALA B 1 114 ? 9.789 -26.25 6.734 1 94.12 114 ALA B O 1
ATOM 3008 N N . TRP B 1 115 ? 7.605 -26.453 6.434 1 96 115 TRP B N 1
ATOM 3009 C CA . TRP B 1 115 ? 7.672 -27.672 5.641 1 96 115 TRP B CA 1
ATOM 3010 C C . TRP B 1 115 ? 8.734 -27.562 4.547 1 96 115 TRP B C 1
ATOM 3012 O O . TRP B 1 115 ? 9.469 -28.516 4.285 1 96 115 TRP B O 1
ATOM 3022 N N . ILE B 1 116 ? 8.914 -26.438 3.975 1 95.62 116 ILE B N 1
ATOM 3023 C CA . ILE B 1 116 ? 9.734 -26.219 2.791 1 95.62 116 ILE B CA 1
ATOM 3024 C C . ILE B 1 116 ? 11.203 -26.062 3.203 1 95.62 116 ILE B C 1
ATOM 3026 O O . ILE B 1 116 ? 12.102 -26.203 2.375 1 95.62 116 ILE B O 1
ATOM 3030 N N . ASP B 1 117 ? 11.406 -25.703 4.438 1 94.75 117 ASP B N 1
ATOM 3031 C CA . ASP B 1 117 ? 12.758 -25.547 4.973 1 94.75 117 ASP B CA 1
ATOM 3032 C C . ASP B 1 117 ? 13.234 -26.828 5.637 1 94.75 117 ASP B C 1
ATOM 3034 O O . ASP B 1 117 ? 13.438 -26.875 6.852 1 94.75 117 ASP B O 1
ATOM 3038 N N . ASP B 1 118 ? 13.383 -27.828 4.867 1 95.5 118 ASP B N 1
ATOM 3039 C CA . ASP B 1 118 ? 13.688 -29.188 5.312 1 95.5 118 ASP B CA 1
ATOM 3040 C C . ASP B 1 118 ? 14.664 -29.875 4.363 1 95.5 118 ASP B C 1
ATOM 3042 O O . ASP B 1 118 ? 14.438 -29.922 3.154 1 95.5 118 ASP B O 1
ATOM 3046 N N . ALA B 1 119 ? 15.719 -30.516 4.855 1 95.69 119 ALA B N 1
ATOM 3047 C CA . ALA B 1 119 ? 16.766 -31.172 4.074 1 95.69 119 ALA B CA 1
ATOM 3048 C C . ALA B 1 119 ? 16.203 -32.375 3.334 1 95.69 119 ALA B C 1
ATOM 3050 O O . ALA B 1 119 ? 16.797 -32.844 2.357 1 95.69 119 ALA B O 1
ATOM 3051 N N . ALA B 1 120 ? 15.055 -32.844 3.713 1 96.62 120 ALA B N 1
ATOM 3052 C CA . ALA B 1 120 ? 14.406 -33.969 3.045 1 96.62 120 ALA B CA 1
ATOM 3053 C C . ALA B 1 120 ? 14.008 -33.594 1.619 1 96.62 120 ALA B C 1
ATOM 3055 O O . ALA B 1 120 ? 13.742 -34.5 0.798 1 96.62 120 ALA B O 1
ATOM 3056 N N . LEU B 1 121 ? 13.992 -32.312 1.308 1 97.75 121 LEU B N 1
ATOM 3057 C CA . LEU B 1 121 ? 13.57 -31.859 -0.011 1 97.75 121 LEU B CA 1
ATOM 3058 C C . LEU B 1 121 ? 14.758 -31.812 -0.972 1 97.75 121 LEU B C 1
ATOM 3060 O O . LEU B 1 121 ? 14.578 -31.625 -2.176 1 97.75 121 LEU B O 1
ATOM 3064 N N . ASN B 1 122 ? 16 -32.031 -0.492 1 97.94 122 ASN B N 1
ATOM 3065 C CA . ASN B 1 122 ? 17.219 -31.828 -1.284 1 97.94 122 ASN B CA 1
ATOM 3066 C C . ASN B 1 122 ? 17.219 -32.719 -2.531 1 97.94 122 ASN B C 1
ATOM 3068 O O . ASN B 1 122 ? 17.562 -32.25 -3.621 1 97.94 122 ASN B O 1
ATOM 3072 N N . ALA B 1 123 ? 16.812 -33.938 -2.398 1 98.19 123 ALA B N 1
ATOM 3073 C CA . ALA B 1 123 ? 16.812 -34.875 -3.535 1 98.19 123 ALA B CA 1
ATOM 3074 C C . ALA B 1 123 ? 15.859 -34.375 -4.625 1 98.19 123 ALA B C 1
ATOM 3076 O O . ALA B 1 123 ? 16.188 -34.438 -5.812 1 98.19 123 ALA B O 1
ATOM 3077 N N . ALA B 1 124 ? 14.688 -34 -4.18 1 98.62 124 ALA B N 1
ATOM 3078 C CA . ALA B 1 124 ? 13.703 -33.469 -5.125 1 98.62 124 ALA B CA 1
ATOM 3079 C C . ALA B 1 124 ? 14.234 -32.25 -5.84 1 98.62 124 ALA B C 1
ATOM 3081 O O . ALA B 1 124 ? 14.094 -32.125 -7.059 1 98.62 124 ALA B O 1
ATOM 3082 N N . VAL B 1 125 ? 14.859 -31.328 -5.109 1 98.69 125 VAL B N 1
ATOM 3083 C CA . VAL B 1 125 ? 15.375 -30.078 -5.66 1 98.69 125 VAL B CA 1
ATOM 3084 C C . VAL B 1 125 ? 16.484 -30.375 -6.668 1 98.69 125 VAL B C 1
ATOM 3086 O O . VAL B 1 125 ? 16.5 -29.797 -7.762 1 98.69 125 VAL B O 1
ATOM 3089 N N . GLU B 1 126 ? 17.359 -31.266 -6.309 1 98.5 126 GLU B N 1
ATOM 3090 C CA . GLU B 1 126 ? 18.438 -31.656 -7.219 1 98.5 126 GLU B CA 1
ATOM 3091 C C . GLU B 1 126 ? 17.875 -32.219 -8.523 1 98.5 126 GLU B C 1
ATOM 3093 O O . GLU B 1 126 ? 18.391 -31.922 -9.602 1 98.5 126 GLU B O 1
ATOM 3098 N N . ALA B 1 127 ? 16.859 -33.062 -8.414 1 98.81 127 ALA B N 1
ATOM 3099 C CA . ALA B 1 127 ? 16.219 -33.625 -9.594 1 98.81 127 ALA B CA 1
ATOM 3100 C C . ALA B 1 127 ? 15.586 -32.562 -10.461 1 98.81 127 ALA B C 1
ATOM 3102 O O . ALA B 1 127 ? 15.688 -32.594 -11.688 1 98.81 127 ALA B O 1
ATOM 3103 N N . LEU B 1 128 ? 14.891 -31.578 -9.859 1 98.88 128 LEU B N 1
ATOM 3104 C CA . LEU B 1 128 ? 14.281 -30.484 -10.602 1 98.88 128 LEU B CA 1
ATOM 3105 C C . LEU B 1 128 ? 15.336 -29.703 -11.375 1 98.88 128 LEU B C 1
ATOM 3107 O O . LEU B 1 128 ? 15.172 -29.453 -12.578 1 98.88 128 LEU B O 1
ATOM 3111 N N . VAL B 1 129 ? 16.438 -29.391 -10.711 1 98.81 129 VAL B N 1
ATOM 3112 C CA . VAL B 1 129 ? 17.516 -28.625 -11.32 1 98.81 129 VAL B CA 1
ATOM 3113 C C . VAL B 1 129 ? 18.125 -29.422 -12.477 1 98.81 129 VAL B C 1
ATOM 3115 O O . VAL B 1 129 ? 18.312 -28.891 -13.57 1 98.81 129 VAL B O 1
ATOM 3118 N N . LYS B 1 130 ? 18.375 -30.656 -12.211 1 98.62 130 LYS B N 1
ATOM 3119 C CA . LYS B 1 130 ? 18.984 -31.531 -13.203 1 98.62 130 LYS B CA 1
ATOM 3120 C C . LYS B 1 130 ? 18.156 -31.562 -14.492 1 98.62 130 LYS B C 1
ATOM 3122 O O . LYS B 1 130 ? 18.719 -31.625 -15.586 1 98.62 130 LYS B O 1
ATOM 3127 N N . HIS B 1 131 ? 16.875 -31.5 -14.375 1 98.62 131 HIS B N 1
ATOM 3128 C CA . HIS B 1 131 ? 16 -31.672 -15.531 1 98.62 131 HIS B CA 1
ATOM 3129 C C . HIS B 1 131 ? 15.461 -30.328 -16.031 1 98.62 131 HIS B C 1
ATOM 3131 O O . HIS B 1 131 ? 14.555 -30.297 -16.859 1 98.62 131 HIS B O 1
ATOM 3137 N N . GLY B 1 132 ? 15.961 -29.219 -15.5 1 98.25 132 GLY B N 1
ATOM 3138 C CA . GLY B 1 132 ? 15.578 -27.891 -15.961 1 98.25 132 GLY B CA 1
ATOM 3139 C C . GLY B 1 132 ? 14.148 -27.516 -15.602 1 98.25 132 GLY B C 1
ATOM 3140 O O . GLY B 1 132 ? 13.469 -26.844 -16.375 1 98.25 132 GLY B O 1
ATOM 3141 N N . LEU B 1 133 ? 13.633 -28.047 -14.477 1 98.81 133 LEU B N 1
ATOM 3142 C CA . LEU B 1 133 ? 12.273 -27.812 -14.016 1 98.81 133 LEU B CA 1
ATOM 3143 C C . LEU B 1 133 ? 12.242 -26.703 -12.961 1 98.81 133 LEU B C 1
ATOM 3145 O O . LEU B 1 133 ? 13.273 -26.391 -12.359 1 98.81 133 LEU B O 1
ATOM 3149 N N . VAL B 1 134 ? 11.047 -26.141 -12.805 1 98.88 134 VAL B N 1
ATOM 3150 C CA . VAL B 1 134 ? 10.938 -24.969 -11.922 1 98.88 134 VAL B CA 1
ATOM 3151 C C . VAL B 1 134 ? 10.078 -25.328 -10.711 1 98.88 134 VAL B C 1
ATOM 3153 O O . VAL B 1 134 ? 9.477 -26.406 -10.656 1 98.88 134 VAL B O 1
ATOM 3156 N N . PHE B 1 135 ? 10.133 -24.422 -9.727 1 98.81 135 PHE B N 1
ATOM 3157 C CA . PHE B 1 135 ? 9.398 -24.562 -8.477 1 98.81 135 PHE B CA 1
ATOM 3158 C C . PHE B 1 135 ? 8.398 -23.438 -8.312 1 98.81 135 PHE B C 1
ATOM 3160 O O . PHE B 1 135 ? 8.781 -22.266 -8.234 1 98.81 135 PHE B O 1
ATOM 3167 N N . ASP B 1 136 ? 7.102 -23.734 -8.32 1 98.88 136 ASP B N 1
ATOM 3168 C CA . ASP B 1 136 ? 6.047 -22.781 -7.996 1 98.88 136 ASP B CA 1
ATOM 3169 C C . ASP B 1 136 ? 5.734 -22.797 -6.5 1 98.88 136 ASP B C 1
ATOM 3171 O O . ASP B 1 136 ? 5.312 -23.828 -5.961 1 98.88 136 ASP B O 1
ATOM 3175 N N . ALA B 1 137 ? 5.898 -21.656 -5.871 1 98.69 137 ALA B N 1
ATOM 3176 C CA . ALA B 1 137 ? 5.723 -21.562 -4.426 1 98.69 137 ALA B CA 1
ATOM 3177 C C . ALA B 1 137 ? 4.34 -21.016 -4.074 1 98.69 137 ALA B C 1
ATOM 3179 O O . ALA B 1 137 ? 4.121 -19.812 -4.102 1 98.69 137 ALA B O 1
ATOM 3180 N N . LEU B 1 138 ? 3.459 -21.938 -3.775 1 98.5 138 LEU B N 1
ATOM 3181 C CA . LEU B 1 138 ? 2.162 -21.531 -3.242 1 98.5 138 LEU B CA 1
ATOM 3182 C C . LEU B 1 138 ? 2.23 -21.328 -1.732 1 98.5 138 LEU B C 1
ATOM 3184 O O . LEU B 1 138 ? 2.131 -22.297 -0.968 1 98.5 138 LEU B O 1
ATOM 3188 N N . VAL B 1 139 ? 2.342 -20.078 -1.33 1 98.19 139 VAL B N 1
ATOM 3189 C CA . VAL B 1 139 ? 2.639 -19.766 0.064 1 98.19 139 VAL B CA 1
ATOM 3190 C C . VAL B 1 139 ? 1.71 -18.656 0.556 1 98.19 139 VAL B C 1
ATOM 3192 O O . VAL B 1 139 ? 1.046 -18 -0.245 1 98.19 139 VAL B O 1
ATOM 3195 N N . LEU B 1 140 ? 1.59 -18.562 1.856 1 97.81 140 LEU B N 1
ATOM 3196 C CA . LEU B 1 140 ? 1.03 -17.422 2.582 1 97.81 140 LEU B CA 1
ATOM 3197 C C . LEU B 1 140 ? 2.127 -16.641 3.295 1 97.81 140 LEU B C 1
ATOM 3199 O O . LEU B 1 140 ? 3.264 -17.109 3.395 1 97.81 140 LEU B O 1
ATOM 3203 N N . PRO B 1 141 ? 1.776 -15.5 3.758 1 97.25 141 PRO B N 1
ATOM 3204 C CA . PRO B 1 141 ? 2.797 -14.648 4.375 1 97.25 141 PRO B CA 1
ATOM 3205 C C . PRO B 1 141 ? 3.576 -15.367 5.477 1 97.25 141 PRO B C 1
ATOM 3207 O O . PRO B 1 141 ? 4.801 -15.25 5.543 1 97.25 141 PRO B O 1
ATOM 3210 N N . PRO B 1 142 ? 3.041 -16.25 6.277 1 96.25 142 PRO B N 1
ATOM 3211 C CA . PRO B 1 142 ? 3.82 -16.922 7.324 1 96.25 142 PRO B CA 1
ATOM 3212 C C . PRO B 1 142 ? 4.879 -17.859 6.758 1 96.25 142 PRO B C 1
ATOM 3214 O O . PRO B 1 142 ? 5.816 -18.234 7.469 1 96.25 142 PRO B O 1
ATOM 3217 N N . ASN B 1 143 ? 4.742 -18.266 5.512 1 97.88 143 ASN B N 1
ATOM 3218 C CA . ASN B 1 143 ? 5.684 -19.203 4.895 1 97.88 143 ASN B CA 1
ATOM 3219 C C . ASN B 1 143 ? 6.93 -18.469 4.387 1 97.88 143 ASN B C 1
ATOM 3221 O O . ASN B 1 143 ? 7.938 -19.109 4.078 1 97.88 143 ASN B O 1
ATOM 3225 N N . LEU B 1 144 ? 6.887 -17.156 4.262 1 98.25 144 LEU B N 1
ATOM 3226 C CA . LEU B 1 144 ? 7.852 -16.406 3.465 1 98.25 144 LEU B CA 1
ATOM 3227 C C . LEU B 1 144 ? 9.25 -16.516 4.055 1 98.25 144 LEU B C 1
ATOM 3229 O O . LEU B 1 144 ? 10.227 -16.703 3.322 1 98.25 144 LEU B O 1
ATOM 3233 N N . PRO B 1 145 ? 9.477 -16.438 5.406 1 97.94 145 PRO B N 1
ATOM 3234 C CA . PRO B 1 145 ? 10.828 -16.625 5.93 1 97.94 145 PRO B CA 1
ATOM 3235 C C . PRO B 1 145 ? 11.406 -18 5.598 1 97.94 145 PRO B C 1
ATOM 3237 O O . PRO B 1 145 ? 12.602 -18.125 5.328 1 97.94 145 PRO B O 1
ATOM 3240 N N . HIS B 1 146 ? 10.578 -18.984 5.598 1 98.19 146 HIS B N 1
ATOM 3241 C CA . HIS B 1 146 ? 11.016 -20.344 5.281 1 98.19 146 HIS B CA 1
ATOM 3242 C C . HIS B 1 146 ? 11.305 -20.484 3.791 1 98.19 146 HIS B C 1
ATOM 3244 O O . HIS B 1 146 ? 12.227 -21.203 3.4 1 98.19 146 HIS B O 1
ATOM 3250 N N . LEU B 1 147 ? 10.477 -19.844 2.982 1 98.44 147 LEU B N 1
ATOM 3251 C CA . LEU B 1 147 ? 10.758 -19.828 1.55 1 98.44 147 LEU B CA 1
ATOM 3252 C C . LEU B 1 147 ? 12.102 -19.156 1.267 1 98.44 147 LEU B C 1
ATOM 3254 O O . LEU B 1 147 ? 12.836 -19.594 0.379 1 98.44 147 LEU B O 1
ATOM 3258 N N . LEU B 1 148 ? 12.391 -18.047 2.014 1 98.75 148 LEU B N 1
ATOM 3259 C CA . LEU B 1 148 ? 13.672 -17.359 1.858 1 98.75 148 LEU B CA 1
ATOM 3260 C C . LEU B 1 148 ? 14.828 -18.312 2.15 1 98.75 148 LEU B C 1
ATOM 3262 O O . LEU B 1 148 ? 15.797 -18.375 1.396 1 98.75 148 LEU B O 1
ATOM 3266 N N . SER B 1 149 ? 14.695 -19.031 3.25 1 98.44 149 SER B N 1
ATOM 3267 C CA . SER B 1 149 ? 15.711 -20.016 3.598 1 98.44 149 SER B CA 1
ATOM 3268 C C . SER B 1 149 ? 15.883 -21.047 2.486 1 98.44 149 SER B C 1
ATOM 3270 O O . SER B 1 149 ? 17.016 -21.344 2.078 1 98.44 149 SER B O 1
ATOM 3272 N N . PHE B 1 150 ? 14.812 -21.547 1.982 1 98.25 150 PHE B N 1
ATOM 3273 C CA . PHE B 1 150 ? 14.789 -22.547 0.921 1 98.25 150 PHE B CA 1
ATOM 3274 C C . PHE B 1 150 ? 15.453 -22.016 -0.343 1 98.25 150 PHE B C 1
ATOM 3276 O O . PHE B 1 150 ? 16.344 -22.656 -0.906 1 98.25 150 PHE B O 1
ATOM 3283 N N . ALA B 1 151 ? 15.023 -20.828 -0.798 1 98.38 151 ALA B N 1
ATOM 3284 C CA . ALA B 1 151 ? 15.531 -20.234 -2.027 1 98.38 151 ALA B CA 1
ATOM 3285 C C . ALA B 1 151 ? 17.016 -19.922 -1.91 1 98.38 151 ALA B C 1
ATOM 3287 O O . ALA B 1 151 ? 17.75 -19.984 -2.898 1 98.38 151 ALA B O 1
ATOM 3288 N N . SER B 1 152 ? 17.469 -19.562 -0.702 1 98.19 152 SER B N 1
ATOM 3289 C CA . SER B 1 152 ? 18.875 -19.266 -0.454 1 98.19 152 SER B CA 1
ATOM 3290 C C . SER B 1 152 ? 19.734 -20.516 -0.498 1 98.19 152 SER B C 1
ATOM 3292 O O . SER B 1 152 ? 20.875 -20.484 -0.981 1 98.19 152 SER B O 1
ATOM 3294 N N . LYS B 1 153 ? 19.203 -21.547 -0.027 1 97.88 153 LYS B N 1
ATOM 3295 C CA . LYS B 1 153 ? 19.906 -22.828 0.013 1 97.88 153 LYS B CA 1
ATOM 3296 C C . LYS B 1 153 ? 20.016 -23.438 -1.381 1 97.88 153 LYS B C 1
ATOM 3298 O O . LYS B 1 153 ? 20.922 -24.219 -1.653 1 97.88 153 LYS B O 1
ATOM 3303 N N . HIS B 1 154 ? 19.109 -23.141 -2.238 1 98.38 154 HIS B N 1
ATOM 3304 C CA . HIS B 1 154 ? 19.047 -23.75 -3.564 1 98.38 154 HIS B CA 1
ATOM 3305 C C . HIS B 1 154 ? 19.047 -22.672 -4.656 1 98.38 154 HIS B C 1
ATOM 3307 O O . HIS B 1 154 ? 18.094 -22.578 -5.434 1 98.38 154 HIS B O 1
ATOM 3313 N N . PRO B 1 155 ? 20.156 -21.984 -4.816 1 98.19 155 PRO B N 1
ATOM 3314 C CA . PRO B 1 155 ? 20.203 -20.844 -5.738 1 98.19 155 PRO B CA 1
ATOM 3315 C C . PRO B 1 155 ? 20.094 -21.266 -7.203 1 98.19 155 PRO B C 1
ATOM 3317 O O . PRO B 1 155 ? 19.828 -20.438 -8.07 1 98.19 155 PRO B O 1
ATOM 3320 N N . GLU B 1 156 ? 20.25 -22.5 -7.453 1 98.38 156 GLU B N 1
ATOM 3321 C CA . GLU B 1 156 ? 20.188 -22.969 -8.836 1 98.38 156 GLU B CA 1
ATOM 3322 C C . GLU B 1 156 ? 18.75 -23.297 -9.25 1 98.38 156 GLU B C 1
ATOM 3324 O O . GLU B 1 156 ? 18.484 -23.484 -10.438 1 98.38 156 GLU B O 1
ATOM 3329 N N . LEU B 1 157 ? 17.844 -23.422 -8.336 1 98.81 157 LEU B N 1
ATOM 3330 C CA . LEU B 1 157 ? 16.453 -23.75 -8.625 1 98.81 157 LEU B CA 1
ATOM 3331 C C . LEU B 1 157 ? 15.648 -22.469 -8.922 1 98.81 157 LEU B C 1
ATOM 3333 O O . LEU B 1 157 ? 15.531 -21.594 -8.062 1 98.81 157 LEU B O 1
ATOM 3337 N N . PRO B 1 158 ? 15.109 -22.344 -10.141 1 98.88 158 PRO B N 1
ATOM 3338 C CA . PRO B 1 158 ? 14.188 -21.219 -10.367 1 98.88 158 PRO B CA 1
ATOM 3339 C C . PRO B 1 158 ? 12.906 -21.344 -9.547 1 98.88 158 PRO B C 1
ATOM 3341 O O . PRO B 1 158 ? 12.258 -22.391 -9.555 1 98.88 158 PRO B O 1
ATOM 3344 N N . VAL B 1 159 ? 12.586 -20.312 -8.812 1 98.94 159 VAL B N 1
ATOM 3345 C CA . VAL B 1 159 ? 11.414 -20.266 -7.941 1 98.94 159 VAL B CA 1
ATOM 3346 C C . VAL B 1 159 ? 10.5 -19.109 -8.359 1 98.94 159 VAL B C 1
ATOM 3348 O O . VAL B 1 159 ? 10.977 -18.016 -8.656 1 98.94 159 VAL B O 1
ATOM 3351 N N . VAL B 1 160 ? 9.234 -19.375 -8.453 1 98.94 160 VAL B N 1
ATOM 3352 C CA . VAL B 1 160 ? 8.281 -18.281 -8.648 1 98.94 160 VAL B CA 1
ATOM 3353 C C . VAL B 1 160 ? 7.242 -18.297 -7.535 1 98.94 160 VAL B C 1
ATOM 3355 O O . VAL B 1 160 ? 6.672 -19.344 -7.219 1 98.94 160 VAL B O 1
ATOM 3358 N N . ILE B 1 161 ? 7.105 -17.188 -6.844 1 98.94 161 ILE B N 1
ATOM 3359 C CA . ILE B 1 161 ? 6.082 -17.016 -5.816 1 98.94 161 ILE B CA 1
ATOM 3360 C C . ILE B 1 161 ? 4.711 -16.875 -6.473 1 98.94 161 ILE B C 1
ATOM 3362 O O . ILE B 1 161 ? 4.508 -15.969 -7.293 1 98.94 161 ILE B O 1
ATOM 3366 N N . ASP B 1 162 ? 3.812 -17.75 -6.129 1 98.88 162 ASP B N 1
ATOM 3367 C CA . ASP B 1 162 ? 2.459 -17.656 -6.668 1 98.88 162 ASP B CA 1
ATOM 3368 C C . ASP B 1 162 ? 1.659 -16.562 -5.973 1 98.88 162 ASP B C 1
ATOM 3370 O O . ASP B 1 162 ? 1.72 -16.422 -4.75 1 98.88 162 ASP B O 1
ATOM 3374 N N . HIS B 1 163 ? 0.934 -15.727 -6.742 1 98.81 163 HIS B N 1
ATOM 3375 C CA . HIS B 1 163 ? -0.094 -14.797 -6.281 1 98.81 163 HIS B CA 1
ATOM 3376 C C . HIS B 1 163 ? 0.482 -13.766 -5.316 1 98.81 163 HIS B C 1
ATOM 3378 O O . HIS B 1 163 ? -0.175 -13.391 -4.344 1 98.81 163 HIS B O 1
ATOM 3384 N N . GLY B 1 164 ? 1.763 -13.477 -5.492 1 98.69 164 GLY B N 1
ATOM 3385 C CA . GLY B 1 164 ? 2.383 -12.523 -4.594 1 98.69 164 GLY B CA 1
ATOM 3386 C C . GLY B 1 164 ? 2.406 -12.992 -3.15 1 98.69 164 GLY B C 1
ATOM 3387 O O . GLY B 1 164 ? 2.357 -12.172 -2.227 1 98.69 164 GLY B O 1
ATOM 3388 N N . ALA B 1 165 ? 2.309 -14.234 -2.953 1 98.69 165 ALA B N 1
ATOM 3389 C CA . ALA B 1 165 ? 2.264 -14.859 -1.632 1 98.69 165 ALA B CA 1
ATOM 3390 C C . ALA B 1 165 ? 0.989 -14.469 -0.888 1 98.69 165 ALA B C 1
ATOM 3392 O O . ALA B 1 165 ? 0.979 -14.391 0.343 1 98.69 165 ALA B O 1
ATOM 3393 N N . LYS B 1 166 ? -0.016 -13.992 -1.591 1 98.5 166 LYS B N 1
ATOM 3394 C CA . LYS B 1 166 ? -1.365 -13.75 -1.087 1 98.5 166 LYS B CA 1
ATOM 3395 C C . LYS B 1 166 ? -1.348 -12.766 0.077 1 98.5 166 LYS B C 1
ATOM 3397 O O . LYS B 1 166 ? -1.793 -13.086 1.18 1 98.5 166 LYS B O 1
ATOM 3402 N N . PRO B 1 167 ? -0.906 -11.57 -0.172 1 98.69 167 PRO B N 1
ATOM 3403 C CA . PRO B 1 167 ? -0.918 -10.578 0.905 1 98.69 167 PRO B CA 1
ATOM 3404 C C . PRO B 1 167 ? -2.314 -10.352 1.48 1 98.69 167 PRO B C 1
ATOM 3406 O O . PRO B 1 167 ? -3.312 -10.594 0.799 1 98.69 167 PRO B O 1
ATOM 3409 N N . LEU B 1 168 ? -2.408 -9.836 2.705 1 98.5 168 LEU B N 1
ATOM 3410 C CA . LEU B 1 168 ? -3.662 -9.578 3.402 1 98.5 168 LEU B CA 1
ATOM 3411 C C . LEU B 1 168 ? -4.277 -8.258 2.936 1 98.5 168 LEU B C 1
ATOM 3413 O O . LEU B 1 168 ? -4.461 -7.336 3.732 1 98.5 168 LEU B O 1
ATOM 3417 N N . ILE B 1 169 ? -4.695 -8.203 1.689 1 98.75 169 ILE B N 1
ATOM 3418 C CA . ILE B 1 169 ? -5.223 -7.004 1.056 1 98.75 169 ILE B CA 1
ATOM 3419 C C . ILE B 1 169 ? -6.551 -6.617 1.707 1 98.75 169 ILE B C 1
ATOM 3421 O O . ILE B 1 169 ? -6.832 -5.434 1.9 1 98.75 169 ILE B O 1
ATOM 3425 N N . ALA B 1 170 ? -7.355 -7.594 2.119 1 98.5 170 ALA B N 1
ATOM 3426 C CA . ALA B 1 170 ? -8.664 -7.363 2.721 1 98.5 170 ALA B CA 1
ATOM 3427 C C . ALA B 1 170 ? -8.547 -6.508 3.977 1 98.5 170 ALA B C 1
ATOM 3429 O O . ALA B 1 170 ? -9.398 -5.645 4.23 1 98.5 170 ALA B O 1
ATOM 3430 N N . THR B 1 171 ? -7.445 -6.719 4.727 1 98.19 171 THR B N 1
ATOM 3431 C CA . THR B 1 171 ? -7.277 -6.016 5.996 1 98.19 171 THR B CA 1
ATOM 3432 C C . THR B 1 171 ? -6.18 -4.965 5.891 1 98.19 171 THR B C 1
ATOM 3434 O O . THR B 1 171 ? -5.871 -4.281 6.867 1 98.19 171 THR B O 1
ATOM 3437 N N . GLY B 1 172 ? -5.539 -4.906 4.746 1 98.5 172 GLY B N 1
ATOM 3438 C CA . GLY B 1 172 ? -4.613 -3.836 4.414 1 98.5 172 GLY B CA 1
ATOM 3439 C C . GLY B 1 172 ? -3.219 -4.062 4.973 1 98.5 172 GLY B C 1
ATOM 3440 O O . GLY B 1 172 ? -2.332 -3.223 4.801 1 98.5 172 GLY B O 1
ATOM 3441 N N . HIS B 1 173 ? -2.998 -5.184 5.664 1 98.25 173 HIS B N 1
ATOM 3442 C CA . HIS B 1 173 ? -1.668 -5.43 6.211 1 98.25 173 HIS B CA 1
ATOM 3443 C C . HIS B 1 173 ? -0.623 -5.504 5.102 1 98.25 173 HIS B C 1
ATOM 3445 O O . HIS B 1 173 ? -0.769 -6.277 4.152 1 98.25 173 HIS B O 1
ATOM 3451 N N . TYR B 1 174 ? 0.485 -4.684 5.289 1 98.44 174 TYR B N 1
ATOM 3452 C CA . TYR B 1 174 ? 1.375 -4.426 4.16 1 98.44 174 TYR B CA 1
ATOM 3453 C C . TYR B 1 174 ? 2.834 -4.586 4.57 1 98.44 174 TYR B C 1
ATOM 3455 O O . TYR B 1 174 ? 3.617 -5.23 3.867 1 98.44 174 TYR B O 1
ATOM 3463 N N . ARG B 1 175 ? 3.25 -4.094 5.668 1 97.31 175 ARG B N 1
ATOM 3464 C CA . ARG B 1 175 ? 4.637 -3.885 6.074 1 97.31 175 ARG B CA 1
ATOM 3465 C C . ARG B 1 175 ? 5.395 -5.207 6.137 1 97.31 175 ARG B C 1
ATOM 3467 O O . ARG B 1 175 ? 6.457 -5.348 5.531 1 97.31 175 ARG B O 1
ATOM 3474 N N . ASP B 1 176 ? 4.902 -6.16 6.859 1 97.44 176 ASP B N 1
ATOM 3475 C CA . ASP B 1 176 ? 5.602 -7.426 7.039 1 97.44 176 ASP B CA 1
ATOM 3476 C C . ASP B 1 176 ? 5.711 -8.188 5.719 1 97.44 176 ASP B C 1
ATOM 3478 O O . ASP B 1 176 ? 6.754 -8.766 5.414 1 97.44 176 ASP B O 1
ATOM 3482 N N . TRP B 1 177 ? 4.621 -8.188 5.008 1 98.62 177 TRP B N 1
ATOM 3483 C CA . TRP B 1 177 ? 4.625 -8.805 3.684 1 98.62 177 TRP B CA 1
ATOM 3484 C C . TRP B 1 177 ? 5.691 -8.172 2.795 1 98.62 177 TRP B C 1
ATOM 3486 O O . TRP B 1 177 ? 6.508 -8.883 2.199 1 98.62 177 TRP B O 1
ATOM 3496 N N . ARG B 1 178 ? 5.711 -6.867 2.697 1 98.44 178 ARG B N 1
ATOM 3497 C CA . ARG B 1 178 ? 6.676 -6.176 1.846 1 98.44 178 ARG B CA 1
ATOM 3498 C C . ARG B 1 178 ? 8.102 -6.508 2.254 1 98.44 178 ARG B C 1
ATOM 3500 O O . ARG B 1 178 ? 8.961 -6.754 1.398 1 98.44 178 ARG B O 1
ATOM 3507 N N . ARG B 1 179 ? 8.352 -6.465 3.541 1 98 179 ARG B N 1
ATOM 3508 C CA . ARG B 1 179 ? 9.688 -6.758 4.047 1 98 179 ARG B CA 1
ATOM 3509 C C . ARG B 1 179 ? 10.141 -8.148 3.619 1 98 179 ARG B C 1
ATOM 3511 O O . ARG B 1 179 ? 11.258 -8.32 3.119 1 98 179 ARG B O 1
ATOM 3518 N N . ASN B 1 180 ? 9.312 -9.125 3.82 1 98.75 180 ASN B N 1
ATOM 3519 C CA . ASN B 1 180 ? 9.656 -10.492 3.467 1 98.75 180 ASN B CA 1
ATOM 3520 C C . ASN B 1 180 ? 9.797 -10.664 1.958 1 98.75 180 ASN B C 1
ATOM 3522 O O . ASN B 1 180 ? 10.695 -11.367 1.488 1 98.75 180 ASN B O 1
ATOM 3526 N N . MET B 1 181 ? 8.945 -10.047 1.203 1 98.88 181 MET B N 1
ATOM 3527 C CA . MET B 1 181 ? 9.023 -10.102 -0.254 1 98.88 181 MET B CA 1
ATOM 3528 C C . MET B 1 181 ? 10.305 -9.453 -0.756 1 98.88 181 MET B C 1
ATOM 3530 O O . MET B 1 181 ? 10.914 -9.93 -1.722 1 98.88 181 MET B O 1
ATOM 3534 N N . ALA B 1 182 ? 10.68 -8.352 -0.123 1 98.75 182 ALA B N 1
ATOM 3535 C CA . ALA B 1 182 ? 11.93 -7.691 -0.498 1 98.75 182 ALA B CA 1
ATOM 3536 C C . ALA B 1 182 ? 13.117 -8.625 -0.306 1 98.75 182 ALA B C 1
ATOM 3538 O O . ALA B 1 182 ? 14.016 -8.68 -1.156 1 98.75 182 ALA B O 1
ATOM 3539 N N . ALA B 1 183 ? 13.148 -9.305 0.822 1 98.81 183 ALA B N 1
ATOM 3540 C CA . ALA B 1 183 ? 14.227 -10.25 1.091 1 98.81 183 ALA B CA 1
ATOM 3541 C C . ALA B 1 183 ? 14.266 -11.344 0.027 1 98.81 183 ALA B C 1
ATOM 3543 O O . ALA B 1 183 ? 15.344 -11.727 -0.438 1 98.81 183 ALA B O 1
ATOM 3544 N N . LEU B 1 184 ? 13.148 -11.82 -0.365 1 98.88 184 LEU B N 1
ATOM 3545 C CA . LEU B 1 184 ? 13.062 -12.852 -1.389 1 98.88 184 LEU B CA 1
ATOM 3546 C C . LEU B 1 184 ? 13.469 -12.305 -2.752 1 98.88 184 LEU B C 1
ATOM 3548 O O . LEU B 1 184 ? 14.148 -12.992 -3.52 1 98.88 184 LEU B O 1
ATOM 3552 N N . ALA B 1 185 ? 13.055 -11.078 -3.055 1 98.88 185 ALA B N 1
ATOM 3553 C CA . ALA B 1 185 ? 13.359 -10.445 -4.336 1 98.88 185 ALA B CA 1
ATOM 3554 C C . ALA B 1 185 ? 14.859 -10.234 -4.504 1 98.88 185 ALA B C 1
ATOM 3556 O O . ALA B 1 185 ? 15.352 -10.109 -5.629 1 98.88 185 ALA B O 1
ATOM 3557 N N . ALA B 1 186 ? 15.578 -10.188 -3.398 1 98.62 186 ALA B N 1
ATOM 3558 C CA . ALA B 1 186 ? 17.031 -10.031 -3.441 1 98.62 186 ALA B CA 1
ATOM 3559 C C . ALA B 1 186 ? 17.703 -11.297 -3.947 1 98.62 186 ALA B C 1
ATOM 3561 O O . ALA B 1 186 ? 18.891 -11.289 -4.293 1 98.62 186 ALA B O 1
ATOM 3562 N N . ARG B 1 187 ? 17 -12.422 -3.939 1 98.62 187 ARG B N 1
ATOM 3563 C CA . ARG B 1 187 ? 17.516 -13.664 -4.508 1 98.62 187 ARG B CA 1
ATOM 3564 C C . ARG B 1 187 ? 17.297 -13.711 -6.016 1 98.62 187 ARG B C 1
ATOM 3566 O O . ARG B 1 187 ? 16.156 -13.688 -6.48 1 98.62 187 ARG B O 1
ATOM 3573 N N . PRO B 1 188 ? 18.328 -13.844 -6.777 1 98.25 188 PRO B N 1
ATOM 3574 C CA . PRO B 1 188 ? 18.188 -13.75 -8.234 1 98.25 188 PRO B CA 1
ATOM 3575 C C . PRO B 1 188 ? 17.344 -14.875 -8.82 1 98.25 188 PRO B C 1
ATOM 3577 O O . PRO B 1 188 ? 16.797 -14.734 -9.922 1 98.25 188 PRO B O 1
ATOM 3580 N N . ASN B 1 189 ? 17.219 -15.977 -8.133 1 98.62 189 ASN B N 1
ATOM 3581 C CA . ASN B 1 189 ? 16.5 -17.125 -8.672 1 98.62 189 ASN B CA 1
ATOM 3582 C C . ASN B 1 189 ? 15.016 -17.047 -8.336 1 98.62 189 ASN B C 1
ATOM 3584 O O . ASN B 1 189 ? 14.258 -17.969 -8.664 1 98.62 189 ASN B O 1
ATOM 3588 N N . VAL B 1 190 ? 14.57 -15.953 -7.746 1 98.94 190 VAL B N 1
ATOM 3589 C CA . VAL B 1 190 ? 13.18 -15.875 -7.305 1 98.94 190 VAL B CA 1
ATOM 3590 C C . VAL B 1 190 ? 12.406 -14.898 -8.195 1 98.94 190 VAL B C 1
ATOM 3592 O O . VAL B 1 190 ? 12.867 -13.781 -8.438 1 98.94 190 VAL B O 1
ATOM 3595 N N . HIS B 1 191 ? 11.289 -15.328 -8.766 1 98.94 191 HIS B N 1
ATOM 3596 C CA . HIS B 1 191 ? 10.305 -14.57 -9.531 1 98.94 191 HIS B CA 1
ATOM 3597 C C . HIS B 1 191 ? 9 -14.43 -8.766 1 98.94 191 HIS B C 1
ATOM 3599 O O . HIS B 1 191 ? 8.852 -15 -7.676 1 98.94 191 HIS B O 1
ATOM 3605 N N . CYS B 1 192 ? 8.094 -13.656 -9.289 1 98.94 192 CYS B N 1
ATOM 3606 C CA . CYS B 1 192 ? 6.797 -13.5 -8.641 1 98.94 192 CYS B CA 1
ATOM 3607 C C . CYS B 1 192 ? 5.676 -13.391 -9.664 1 98.94 192 CYS B C 1
ATOM 3609 O O . CYS B 1 192 ? 5.82 -12.695 -10.672 1 98.94 192 CYS B O 1
ATOM 3611 N N . LYS B 1 193 ? 4.641 -14.039 -9.414 1 98.81 193 LYS B N 1
ATOM 3612 C CA . LYS B 1 193 ? 3.488 -13.945 -10.312 1 98.81 193 LYS B CA 1
ATOM 3613 C C . LYS B 1 193 ? 2.545 -12.828 -9.875 1 98.81 193 LYS B C 1
ATOM 3615 O O . LYS B 1 193 ? 2.234 -12.695 -8.688 1 98.81 193 LYS B O 1
ATOM 3620 N N . LEU B 1 194 ? 2.195 -12.07 -10.828 1 98.5 194 LEU B N 1
ATOM 3621 C CA . LEU B 1 194 ? 1.068 -11.148 -10.711 1 98.5 194 LEU B CA 1
ATOM 3622 C C . LEU B 1 194 ? -0.249 -11.859 -10.992 1 98.5 194 LEU B C 1
ATOM 3624 O O . LEU B 1 194 ? -0.818 -11.719 -12.078 1 98.5 194 LEU B O 1
ATOM 3628 N N . SER B 1 195 ? -0.769 -12.555 -10.047 1 98.69 195 SER B N 1
ATOM 3629 C CA . SER B 1 195 ? -1.976 -13.375 -10.109 1 98.69 195 SER B CA 1
ATOM 3630 C C . SER B 1 195 ? -2.635 -13.5 -8.742 1 98.69 195 SER B C 1
ATOM 3632 O O . SER B 1 195 ? -1.988 -13.297 -7.715 1 98.69 195 SER B O 1
ATOM 3634 N N . GLY B 1 196 ? -3.869 -13.695 -8.75 1 98.5 196 GLY B N 1
ATOM 3635 C CA . GLY B 1 196 ? -4.59 -14.094 -7.547 1 98.5 196 GLY B CA 1
ATOM 3636 C C . GLY B 1 196 ? -4.75 -12.961 -6.551 1 98.5 196 GLY B C 1
ATOM 3637 O O . GLY B 1 196 ? -5.32 -13.148 -5.473 1 98.5 196 GLY B O 1
ATOM 3638 N N . LEU B 1 197 ? -4.301 -11.758 -6.852 1 98.75 197 LEU B N 1
ATOM 3639 C CA . LEU B 1 197 ? -4.34 -10.633 -5.914 1 98.75 197 LEU B CA 1
ATOM 3640 C C . LEU B 1 197 ? -5.762 -10.117 -5.746 1 98.75 197 LEU B C 1
ATOM 3642 O O . LEU B 1 197 ? -6.168 -9.742 -4.641 1 98.75 197 LEU B O 1
ATOM 3646 N N . LEU B 1 198 ? -6.543 -10.094 -6.836 1 98.31 198 LEU B N 1
ATOM 3647 C CA . LEU B 1 198 ? -7.922 -9.625 -6.781 1 98.31 198 LEU B CA 1
ATOM 3648 C C . LEU B 1 198 ? -8.75 -10.461 -5.816 1 98.31 198 LEU B C 1
ATOM 3650 O O . LEU B 1 198 ? -9.625 -9.938 -5.121 1 98.31 198 LEU B O 1
ATOM 3654 N N . THR B 1 199 ? -8.453 -11.711 -5.793 1 98 199 THR B N 1
ATOM 3655 C CA . THR B 1 199 ? -9.211 -12.633 -4.953 1 98 199 THR B CA 1
ATOM 3656 C C . THR B 1 199 ? -8.906 -12.398 -3.479 1 98 199 THR B C 1
ATOM 3658 O O . THR B 1 199 ? -9.703 -12.75 -2.611 1 98 199 THR B O 1
ATOM 3661 N N . GLU B 1 200 ? -7.793 -11.766 -3.18 1 98.31 200 GLU B N 1
ATOM 3662 C CA . GLU B 1 200 ? -7.355 -11.547 -1.804 1 98.31 200 GLU B CA 1
ATOM 3663 C C . GLU B 1 200 ? -7.938 -10.25 -1.246 1 98.31 200 GLU B C 1
ATOM 3665 O O . GLU B 1 200 ? -7.781 -9.953 -0.059 1 98.31 200 GLU B O 1
ATOM 3670 N N . ARG B 1 201 ? -8.695 -9.469 -1.996 1 98 201 ARG B N 1
ATOM 3671 C CA . ARG B 1 201 ? -9.031 -8.102 -1.602 1 98 201 ARG B CA 1
ATOM 3672 C C . ARG B 1 201 ? -10.234 -8.086 -0.667 1 98 201 ARG B C 1
ATOM 3674 O O . ARG B 1 201 ? -10.555 -7.047 -0.083 1 98 201 ARG B O 1
ATOM 3681 N N . GLY B 1 202 ? -10.953 -9.25 -0.505 1 96.19 202 GLY B N 1
ATOM 3682 C CA . GLY B 1 202 ? -12.164 -9.25 0.3 1 96.19 202 GLY B CA 1
ATOM 3683 C C . GLY B 1 202 ? -13.188 -8.234 -0.161 1 96.19 202 GLY B C 1
ATOM 3684 O O . GLY B 1 202 ? -13.539 -8.195 -1.341 1 96.19 202 GLY B O 1
ATOM 3685 N N . GLU B 1 203 ? -13.562 -7.355 0.723 1 96.38 203 GLU B N 1
ATOM 3686 C CA . GLU B 1 203 ? -14.617 -6.391 0.427 1 96.38 203 GLU B CA 1
ATOM 3687 C C . GLU B 1 203 ? -14.039 -5.098 -0.139 1 96.38 203 GLU B C 1
ATOM 3689 O O . GLU B 1 203 ? -14.789 -4.188 -0.501 1 96.38 203 GLU B O 1
ATOM 3694 N N . GLN B 1 204 ? -12.75 -5 -0.209 1 97.88 204 GLN B N 1
ATOM 3695 C CA . GLN B 1 204 ? -12.133 -3.807 -0.776 1 97.88 204 GLN B CA 1
ATOM 3696 C C . GLN B 1 204 ? -12.461 -3.666 -2.26 1 97.88 204 GLN B C 1
ATOM 3698 O O . GLN B 1 204 ? -12.727 -4.66 -2.939 1 97.88 204 GLN B O 1
ATOM 3703 N N . ARG B 1 205 ? -12.492 -2.479 -2.762 1 97.62 205 ARG B N 1
ATOM 3704 C CA . ARG B 1 205 ? -12.555 -2.252 -4.203 1 97.62 205 ARG B CA 1
ATOM 3705 C C . ARG B 1 205 ? -11.258 -2.674 -4.883 1 97.62 205 ARG B C 1
ATOM 3707 O O . ARG B 1 205 ? -10.211 -2.76 -4.238 1 97.62 205 ARG B O 1
ATOM 3714 N N . PRO B 1 206 ? -11.258 -2.867 -6.156 1 97.44 206 PRO B N 1
ATOM 3715 C CA . PRO B 1 206 ? -10.102 -3.43 -6.859 1 97.44 206 PRO B CA 1
ATOM 3716 C C . PRO B 1 206 ? -8.852 -2.562 -6.727 1 97.44 206 PRO B C 1
ATOM 3718 O O . PRO B 1 206 ? -7.734 -3.086 -6.703 1 97.44 206 PRO B O 1
ATOM 3721 N N . GLU B 1 207 ? -9.055 -1.254 -6.559 1 97.88 207 GLU B N 1
ATOM 3722 C CA . GLU B 1 207 ? -7.922 -0.332 -6.512 1 97.88 207 GLU B CA 1
ATOM 3723 C C . GLU B 1 207 ? -7.035 -0.608 -5.301 1 97.88 207 GLU B C 1
ATOM 3725 O O . GLU B 1 207 ? -5.855 -0.254 -5.297 1 97.88 207 GLU B O 1
ATOM 3730 N N . ALA B 1 208 ? -7.59 -1.315 -4.316 1 98.44 208 ALA B N 1
ATOM 3731 C CA . ALA B 1 208 ? -6.828 -1.638 -3.113 1 98.44 208 ALA B CA 1
ATOM 3732 C C . ALA B 1 208 ? -5.734 -2.658 -3.412 1 98.44 208 ALA B C 1
ATOM 3734 O O . ALA B 1 208 ? -4.832 -2.863 -2.6 1 98.44 208 ALA B O 1
ATOM 3735 N N . VAL B 1 209 ? -5.754 -3.293 -4.562 1 98.69 209 VAL B N 1
ATOM 3736 C CA . VAL B 1 209 ? -4.785 -4.297 -4.988 1 98.69 209 VAL B CA 1
ATOM 3737 C C . VAL B 1 209 ? -3.502 -3.611 -5.453 1 98.69 209 VAL B C 1
ATOM 3739 O O . VAL B 1 209 ? -2.414 -4.18 -5.348 1 98.69 209 VAL B O 1
ATOM 3742 N N . ARG B 1 210 ? -3.58 -2.422 -5.914 1 98.56 210 ARG B N 1
ATOM 3743 C CA . ARG B 1 210 ? -2.539 -1.754 -6.688 1 98.56 210 ARG B CA 1
ATOM 3744 C C . ARG B 1 210 ? -1.28 -1.551 -5.852 1 98.56 210 ARG B C 1
ATOM 3746 O O . ARG B 1 210 ? -0.167 -1.77 -6.336 1 98.56 210 ARG B O 1
ATOM 3753 N N . PRO B 1 211 ? -1.386 -1.12 -4.512 1 98.81 211 PRO B N 1
ATOM 3754 C CA . PRO B 1 211 ? -0.153 -0.973 -3.734 1 98.81 211 PRO B CA 1
ATOM 3755 C C . PRO B 1 211 ? 0.675 -2.256 -3.691 1 98.81 211 PRO B C 1
ATOM 3757 O O . PRO B 1 211 ? 1.905 -2.203 -3.766 1 98.81 211 PRO B O 1
ATOM 3760 N N . TYR B 1 212 ? 0.063 -3.373 -3.691 1 98.88 212 TYR B N 1
ATOM 3761 C CA . TYR B 1 212 ? 0.75 -4.66 -3.627 1 98.88 212 TYR B CA 1
ATOM 3762 C C . TYR B 1 212 ? 1.331 -5.035 -4.984 1 98.88 212 TYR B C 1
ATOM 3764 O O . TYR B 1 212 ? 2.484 -5.461 -5.078 1 98.88 212 TYR B O 1
ATOM 3772 N N . ALA B 1 213 ? 0.542 -4.844 -5.988 1 98.88 213 ALA B N 1
ATOM 3773 C CA . ALA B 1 213 ? 1.01 -5.145 -7.336 1 98.88 213 ALA B CA 1
ATOM 3774 C C . ALA B 1 213 ? 2.189 -4.258 -7.719 1 98.88 213 ALA B C 1
ATOM 3776 O O . ALA B 1 213 ? 3.188 -4.738 -8.266 1 98.88 213 ALA B O 1
ATOM 3777 N N . GLU B 1 214 ? 2.072 -2.947 -7.398 1 98.75 214 GLU B N 1
ATOM 3778 C CA . GLU B 1 214 ? 3.162 -2.023 -7.699 1 98.75 214 GLU B CA 1
ATOM 3779 C C . GLU B 1 214 ? 4.41 -2.359 -6.887 1 98.75 214 GLU B C 1
ATOM 3781 O O . GLU B 1 214 ? 5.531 -2.197 -7.367 1 98.75 214 GLU B O 1
ATOM 3786 N N . THR B 1 215 ? 4.199 -2.822 -5.699 1 98.75 215 THR B N 1
ATOM 3787 C CA . THR B 1 215 ? 5.32 -3.242 -4.867 1 98.75 215 THR B CA 1
ATOM 3788 C C . THR B 1 215 ? 6.027 -4.449 -5.477 1 98.75 215 THR B C 1
ATOM 3790 O O . THR B 1 215 ? 7.258 -4.496 -5.523 1 98.75 215 THR B O 1
ATOM 3793 N N . ILE B 1 216 ? 5.277 -5.391 -5.938 1 98.88 216 ILE B N 1
ATOM 3794 C CA . ILE B 1 216 ? 5.852 -6.562 -6.59 1 98.88 216 ILE B CA 1
ATOM 3795 C C . ILE B 1 216 ? 6.719 -6.129 -7.766 1 98.88 216 ILE B C 1
ATOM 3797 O O . ILE B 1 216 ? 7.855 -6.59 -7.91 1 98.88 216 ILE B O 1
ATOM 3801 N N . LEU B 1 217 ? 6.23 -5.219 -8.57 1 98.75 217 LEU B N 1
ATOM 3802 C CA . LEU B 1 217 ? 6.969 -4.727 -9.727 1 98.75 217 LEU B CA 1
ATOM 3803 C C . LEU B 1 217 ? 8.234 -3.992 -9.289 1 98.75 217 LEU B C 1
ATOM 3805 O O . LEU B 1 217 ? 9.289 -4.141 -9.914 1 98.75 217 LEU B O 1
ATOM 3809 N N . GLU B 1 218 ? 8.07 -3.24 -8.258 1 98.06 218 GLU B N 1
ATOM 3810 C CA . GLU B 1 218 ? 9.211 -2.494 -7.734 1 98.06 218 GLU B CA 1
ATOM 3811 C C . GLU B 1 218 ? 10.312 -3.434 -7.246 1 98.06 218 GLU B C 1
ATOM 3813 O O . GLU B 1 218 ? 11.492 -3.221 -7.531 1 98.06 218 GLU B O 1
ATOM 3818 N N . LEU B 1 219 ? 9.961 -4.461 -6.512 1 98.5 219 LEU B N 1
ATOM 3819 C CA . LEU B 1 219 ? 10.914 -5.34 -5.848 1 98.5 219 LEU B CA 1
ATOM 3820 C C . LEU B 1 219 ? 11.57 -6.289 -6.844 1 98.5 219 LEU B C 1
ATOM 3822 O O . LEU B 1 219 ? 12.789 -6.477 -6.824 1 98.5 219 LEU B O 1
ATOM 3826 N N . PHE B 1 220 ? 10.82 -6.855 -7.754 1 98.81 220 PHE B N 1
ATOM 3827 C CA . PHE B 1 220 ? 11.32 -7.922 -8.609 1 98.81 220 PHE B CA 1
ATOM 3828 C C . PHE B 1 220 ? 11.758 -7.371 -9.961 1 98.81 220 PHE B C 1
ATOM 3830 O O . PHE B 1 220 ? 12.539 -8.008 -10.68 1 98.81 220 PHE B O 1
ATOM 3837 N N . GLY B 1 221 ? 11.203 -6.156 -10.32 1 98.12 221 GLY B N 1
ATOM 3838 C CA . GLY B 1 221 ? 11.492 -5.59 -11.625 1 98.12 221 GLY B CA 1
ATOM 3839 C C . GLY B 1 221 ? 10.703 -6.238 -12.75 1 98.12 221 GLY B C 1
ATOM 3840 O O . GLY B 1 221 ? 10.07 -7.277 -12.547 1 98.12 221 GLY B O 1
ATOM 3841 N N . GLY B 1 222 ? 10.758 -5.672 -13.859 1 98.25 222 GLY B N 1
ATOM 3842 C CA . GLY B 1 222 ? 9.977 -6.105 -15.008 1 98.25 222 GLY B CA 1
ATOM 3843 C C . GLY B 1 222 ? 10.406 -7.453 -15.555 1 98.25 222 GLY B C 1
ATOM 3844 O O . GLY B 1 222 ? 9.641 -8.125 -16.25 1 98.25 222 GLY B O 1
ATOM 3845 N N . ASP B 1 223 ? 11.57 -7.898 -15.18 1 98.5 223 ASP B N 1
ATOM 3846 C CA . ASP B 1 223 ? 12.117 -9.102 -15.797 1 98.5 223 ASP B CA 1
ATOM 3847 C C . ASP B 1 223 ? 11.805 -10.336 -14.961 1 98.5 223 ASP B C 1
ATOM 3849 O O . ASP B 1 223 ? 12.016 -11.469 -15.406 1 98.5 223 ASP B O 1
ATOM 3853 N N . ARG B 1 224 ? 11.273 -10.125 -13.766 1 98.88 224 ARG B N 1
ATOM 3854 C CA . ARG B 1 224 ? 11.039 -11.281 -12.914 1 98.88 224 ARG B CA 1
ATOM 3855 C C . ARG B 1 224 ? 9.602 -11.312 -12.398 1 98.88 224 ARG B C 1
ATOM 3857 O O . ARG B 1 224 ? 9.273 -12.07 -11.492 1 98.88 224 ARG B O 1
ATOM 3864 N N . VAL B 1 225 ? 8.758 -10.438 -12.93 1 98.94 225 VAL B N 1
ATOM 3865 C CA . VAL B 1 225 ? 7.32 -10.492 -12.68 1 98.94 225 VAL B CA 1
ATOM 3866 C C . VAL B 1 225 ? 6.621 -11.195 -13.844 1 98.94 225 VAL B C 1
ATOM 3868 O O . VAL B 1 225 ? 6.93 -1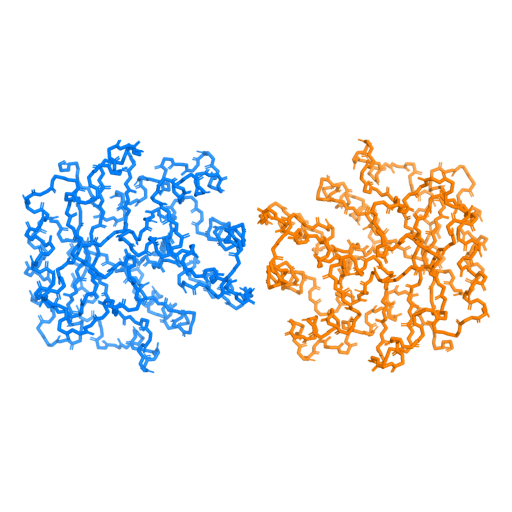0.938 -15.008 1 98.94 225 VAL B O 1
ATOM 3871 N N . ILE B 1 226 ? 5.703 -12.094 -13.5 1 98.94 226 ILE B N 1
ATOM 3872 C CA . ILE B 1 226 ? 5.039 -12.922 -14.508 1 98.94 226 ILE B CA 1
ATOM 3873 C C . ILE B 1 226 ? 3.523 -12.812 -14.344 1 98.94 226 ILE B C 1
ATOM 3875 O O . ILE B 1 226 ? 2.996 -13.008 -13.242 1 98.94 226 ILE B O 1
ATOM 3879 N N . PHE B 1 227 ? 2.857 -12.5 -15.383 1 98.94 227 PHE B N 1
ATOM 3880 C CA . PHE B 1 227 ? 1.404 -12.383 -15.359 1 98.94 227 PHE B CA 1
ATOM 3881 C C . PHE B 1 227 ? 0.752 -13.766 -15.289 1 98.94 227 PHE B C 1
ATOM 3883 O O . PHE B 1 227 ? 1.209 -14.703 -15.945 1 98.94 227 PHE B O 1
ATOM 3890 N N . GLY B 1 228 ? -0.295 -13.844 -14.523 1 98.88 228 GLY B N 1
ATOM 3891 C CA . GLY B 1 228 ? -1.192 -14.984 -14.477 1 98.88 228 GLY B CA 1
ATOM 3892 C C . GLY B 1 228 ? -2.613 -14.617 -14.102 1 98.88 228 GLY B C 1
ATOM 3893 O O . GLY B 1 228 ? -2.83 -13.727 -13.273 1 98.88 228 GLY B O 1
ATOM 3894 N N . SER B 1 229 ? -3.561 -15.359 -14.617 1 98.81 229 SER B N 1
ATOM 3895 C CA . SER B 1 229 ? -4.953 -15 -14.359 1 98.81 229 SER B CA 1
ATOM 3896 C C . SER B 1 229 ? -5.465 -15.648 -13.086 1 98.81 229 SER B C 1
ATOM 3898 O O . SER B 1 229 ? -6.301 -15.078 -12.383 1 98.81 229 SER B O 1
ATOM 3900 N N . ASP B 1 230 ? -5 -16.859 -12.82 1 98.81 230 ASP B N 1
ATOM 3901 C CA . ASP B 1 230 ? -5.547 -17.703 -11.758 1 98.81 230 ASP B CA 1
ATOM 3902 C C . ASP B 1 230 ? -6.996 -18.078 -12.055 1 98.81 230 ASP B C 1
ATOM 3904 O O . ASP B 1 230 ? -7.789 -18.297 -11.141 1 98.81 230 ASP B O 1
ATOM 3908 N N . TRP B 1 231 ? -7.395 -18.141 -13.336 1 98.69 231 TRP B N 1
ATOM 3909 C CA . TRP B 1 231 ? -8.703 -18.594 -13.773 1 98.69 231 TRP B CA 1
ATOM 3910 C C . TRP B 1 231 ? -8.828 -20.109 -13.609 1 98.69 231 TRP B C 1
ATOM 3912 O O . TRP B 1 231 ? -7.871 -20.844 -13.867 1 98.69 231 TRP B O 1
ATOM 3922 N N . PRO B 1 232 ? -9.914 -20.562 -13.078 1 98.62 232 PRO B N 1
ATOM 3923 C CA . PRO B 1 232 ? -11.195 -19.875 -12.883 1 98.62 232 PRO B CA 1
ATOM 3924 C C . PRO B 1 232 ? -11.344 -19.297 -11.484 1 98.62 232 PRO B C 1
ATOM 3926 O O . PRO B 1 232 ? -12.352 -18.656 -11.18 1 98.62 232 PRO B O 1
ATOM 3929 N N . VAL B 1 233 ? -10.352 -19.422 -10.609 1 98.69 233 VAL B N 1
ATOM 3930 C CA . VAL B 1 233 ? -10.445 -18.891 -9.266 1 98.69 233 VAL B CA 1
ATOM 3931 C C . VAL B 1 233 ? -10.719 -17.391 -9.328 1 98.69 233 VAL B C 1
ATOM 3933 O O . VAL B 1 233 ? -11.453 -16.844 -8.5 1 98.69 233 VAL B O 1
ATOM 3936 N N . LEU B 1 234 ? -10.25 -16.719 -10.297 1 98.5 234 LEU B N 1
ATOM 3937 C CA . LEU B 1 234 ? -10.43 -15.297 -10.562 1 98.5 234 LEU B CA 1
ATOM 3938 C C . LEU B 1 234 ? -11.906 -14.93 -10.586 1 98.5 234 LEU B C 1
ATOM 3940 O O . LEU B 1 234 ? -12.281 -13.805 -10.234 1 98.5 234 LEU B O 1
ATOM 3944 N N . ARG B 1 235 ? -12.75 -15.852 -10.945 1 98.31 235 ARG B N 1
ATOM 3945 C CA . ARG B 1 235 ? -14.18 -15.594 -11.094 1 98.31 235 ARG B CA 1
ATOM 3946 C C . ARG B 1 235 ? -14.82 -15.273 -9.75 1 98.31 235 ARG B C 1
ATOM 3948 O O . ARG B 1 235 ? -15.945 -14.766 -9.695 1 98.31 235 ARG B O 1
ATOM 3955 N N . LEU B 1 236 ? -14.156 -15.586 -8.695 1 98.19 236 LEU B N 1
ATOM 3956 C CA . LEU B 1 236 ? -14.641 -15.234 -7.363 1 98.19 236 LEU B CA 1
ATOM 3957 C C . LEU B 1 236 ? -14.57 -13.727 -7.137 1 98.19 236 LEU B C 1
ATOM 3959 O O . LEU B 1 236 ? -15.219 -13.203 -6.227 1 98.19 236 LEU B O 1
ATOM 3963 N N . ALA B 1 237 ? -13.766 -13.016 -7.957 1 98 237 ALA B N 1
ATOM 3964 C CA . ALA B 1 237 ? -13.492 -11.617 -7.645 1 98 237 ALA B CA 1
ATOM 3965 C C . ALA B 1 237 ? -13.594 -10.75 -8.898 1 98 237 ALA B C 1
ATOM 3967 O O . ALA B 1 237 ? -13.625 -9.523 -8.805 1 98 237 ALA B O 1
ATOM 3968 N N . GLY B 1 238 ? -13.594 -11.336 -10.055 1 97.44 238 GLY B N 1
ATOM 3969 C CA . GLY B 1 238 ? -13.617 -10.602 -11.312 1 97.44 238 GLY B CA 1
ATOM 3970 C C . GLY B 1 238 ? -13.609 -11.5 -12.531 1 97.44 238 GLY B C 1
ATOM 3971 O O . GLY B 1 238 ? -13.914 -12.695 -12.43 1 97.44 238 GLY B O 1
ATOM 3972 N N . ASP B 1 239 ? -13.344 -10.93 -13.711 1 97.94 239 ASP B N 1
ATOM 3973 C CA . ASP B 1 239 ? -13.297 -11.703 -14.945 1 97.94 239 ASP B CA 1
ATOM 3974 C C . ASP B 1 239 ? -11.938 -11.578 -15.625 1 97.94 239 ASP B C 1
ATOM 3976 O O . ASP B 1 239 ? -11.094 -10.781 -15.195 1 97.94 239 ASP B O 1
ATOM 3980 N N . PHE B 1 240 ? -11.734 -12.367 -16.594 1 98.5 240 PHE B N 1
ATOM 3981 C CA . PHE B 1 240 ? -10.438 -12.516 -17.219 1 98.5 240 PHE B CA 1
ATOM 3982 C C . PHE B 1 240 ? -9.977 -11.195 -17.828 1 98.5 240 PHE B C 1
ATOM 3984 O O . PHE B 1 240 ? -8.891 -10.703 -17.516 1 98.5 240 PHE B O 1
ATOM 3991 N N . GLN B 1 241 ? -10.789 -10.57 -18.625 1 98.56 241 GLN B N 1
ATOM 3992 C CA . GLN B 1 241 ? -10.398 -9.352 -19.328 1 98.56 241 GLN B CA 1
ATOM 3993 C C . GLN B 1 241 ? -10.172 -8.203 -18.344 1 98.56 241 GLN B C 1
ATOM 3995 O O . GLN B 1 241 ? -9.234 -7.422 -18.5 1 98.56 241 GLN B O 1
ATOM 4000 N N . GLY B 1 242 ? -11.086 -8.102 -17.359 1 98.38 242 GLY B N 1
ATOM 4001 C CA . GLY B 1 242 ? -10.938 -7.066 -16.344 1 98.38 242 GLY B CA 1
ATOM 4002 C C . GLY B 1 242 ? -9.617 -7.141 -15.609 1 98.38 242 GLY B C 1
ATOM 4003 O O . GLY B 1 242 ? -8.961 -6.121 -15.391 1 98.38 242 GLY B O 1
ATOM 4004 N N . TRP B 1 243 ? -9.227 -8.344 -15.211 1 98.56 243 TRP B N 1
ATOM 4005 C CA . TRP B 1 243 ? -7.957 -8.516 -14.516 1 98.56 243 TRP B CA 1
ATOM 4006 C C . TRP B 1 243 ? -6.781 -8.188 -15.422 1 98.56 243 TRP B C 1
ATOM 4008 O O . TRP B 1 243 ? -5.836 -7.516 -15.008 1 98.56 243 TRP B O 1
ATOM 4018 N N . LEU B 1 244 ? -6.809 -8.664 -16.672 1 98.75 244 LEU B N 1
ATOM 4019 C CA . LEU B 1 244 ? -5.762 -8.359 -17.641 1 98.75 244 LEU B CA 1
ATOM 4020 C C . LEU B 1 244 ? -5.605 -6.852 -17.812 1 98.75 244 LEU B C 1
ATOM 4022 O O . LEU B 1 244 ? -4.492 -6.324 -17.75 1 98.75 244 LEU B O 1
ATOM 4026 N N . ASP B 1 245 ? -6.723 -6.145 -17.984 1 98.62 245 ASP B N 1
ATOM 4027 C CA . ASP B 1 245 ? -6.699 -4.695 -18.156 1 98.62 245 ASP B CA 1
ATOM 4028 C C . ASP B 1 245 ? -6.141 -4 -16.922 1 98.62 245 ASP B C 1
ATOM 4030 O O . ASP B 1 245 ? -5.379 -3.035 -17.031 1 98.62 245 ASP B O 1
ATOM 4034 N N . PHE B 1 246 ? -6.559 -4.492 -15.828 1 98.31 246 PHE B N 1
ATOM 4035 C CA . PHE B 1 246 ? -6.094 -3.939 -14.562 1 98.31 246 PHE B CA 1
ATOM 4036 C C . PHE B 1 246 ? -4.578 -4.055 -14.445 1 98.31 246 PHE B C 1
ATOM 4038 O O . PHE B 1 246 ? -3.9 -3.084 -14.102 1 98.31 246 PHE B O 1
ATOM 4045 N N . CYS B 1 247 ? -4.051 -5.223 -14.734 1 98.69 247 CYS B N 1
ATOM 4046 C CA . CYS B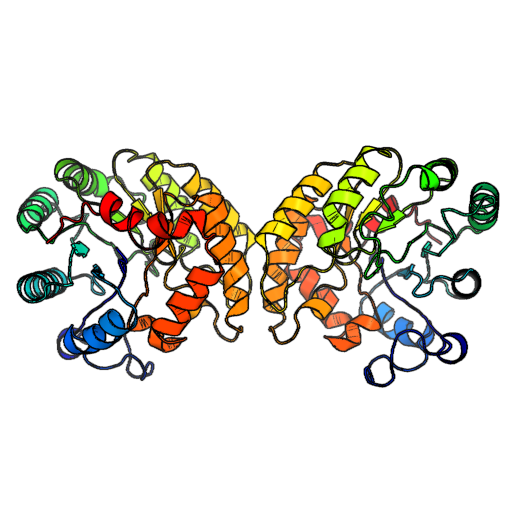 1 247 ? -2.609 -5.449 -14.688 1 98.69 247 CYS B CA 1
ATOM 4047 C C . CYS B 1 247 ? -1.888 -4.594 -15.719 1 98.69 247 CYS B C 1
ATOM 4049 O O . CYS B 1 247 ? -0.815 -4.055 -15.445 1 98.69 247 CYS B O 1
ATOM 4051 N N . ARG B 1 248 ? -2.434 -4.461 -16.891 1 98.56 248 ARG B N 1
ATOM 4052 C CA . ARG B 1 248 ? -1.831 -3.656 -17.953 1 98.56 248 ARG B CA 1
ATOM 4053 C C . ARG B 1 248 ? -1.737 -2.191 -17.547 1 98.56 248 ARG B C 1
ATOM 4055 O O . ARG B 1 248 ? -0.786 -1.497 -17.906 1 98.56 248 ARG B O 1
ATOM 4062 N N . ASP B 1 249 ? -2.705 -1.785 -16.812 1 98.12 249 ASP B N 1
ATOM 4063 C CA . ASP B 1 249 ? -2.703 -0.406 -16.344 1 98.12 249 ASP B CA 1
ATOM 4064 C C . ASP B 1 249 ? -1.609 -0.188 -15.297 1 98.12 249 ASP B C 1
ATOM 4066 O O . ASP B 1 249 ? -1.039 0.901 -15.203 1 98.12 249 ASP B O 1
ATOM 4070 N N . ILE B 1 250 ? -1.295 -1.157 -14.508 1 98.12 250 ILE B N 1
ATOM 4071 C CA . ILE B 1 250 ? -0.354 -1.055 -13.398 1 98.12 250 ILE B CA 1
ATOM 4072 C C . ILE B 1 250 ? 1.073 -1.209 -13.914 1 98.12 250 ILE B C 1
ATOM 4074 O O . ILE B 1 250 ? 1.979 -0.496 -13.477 1 98.12 250 ILE B O 1
ATOM 4078 N N . VAL B 1 251 ? 1.312 -2.16 -14.836 1 98.75 251 VAL B N 1
ATOM 4079 C CA . VAL B 1 251 ? 2.641 -2.473 -15.352 1 98.75 251 VAL B CA 1
ATOM 4080 C C . VAL B 1 251 ? 3.076 -1.395 -16.344 1 98.75 251 VAL B C 1
ATOM 4082 O O . VAL B 1 251 ? 2.352 -1.087 -17.297 1 98.75 251 VAL B O 1
ATOM 4085 N N . PRO B 1 252 ? 4.191 -0.788 -16.109 1 97.81 252 PRO B N 1
ATOM 4086 C CA . PRO B 1 252 ? 4.672 0.186 -17.094 1 97.81 252 PRO B CA 1
ATOM 4087 C C . PRO B 1 252 ? 4.75 -0.39 -18.5 1 97.81 252 PRO B C 1
ATOM 4089 O O . PRO B 1 252 ? 5.129 -1.551 -18.688 1 97.81 252 PRO B O 1
ATOM 4092 N N . ALA B 1 253 ? 4.496 0.392 -19.469 1 98.12 253 ALA B N 1
ATOM 4093 C CA . ALA B 1 253 ? 4.441 -0.034 -20.875 1 98.12 253 ALA B CA 1
ATOM 4094 C C . ALA B 1 253 ? 5.754 -0.693 -21.297 1 98.12 253 ALA B C 1
ATOM 4096 O O . ALA B 1 253 ? 5.746 -1.679 -22.031 1 98.12 253 ALA B O 1
ATOM 4097 N N . LYS B 1 254 ? 6.82 -0.156 -20.797 1 98.19 254 LYS B N 1
ATOM 4098 C CA . LYS B 1 254 ? 8.133 -0.656 -21.188 1 98.19 254 LYS B CA 1
ATOM 4099 C C . LYS B 1 254 ? 8.32 -2.105 -20.75 1 98.19 254 LYS B C 1
ATOM 4101 O O . LYS B 1 254 ? 9.164 -2.82 -21.297 1 98.19 254 LYS B O 1
ATOM 4106 N N . ASP B 1 255 ? 7.551 -2.561 -19.797 1 98.69 255 ASP B N 1
ATOM 4107 C CA . ASP B 1 255 ? 7.715 -3.895 -19.219 1 98.69 255 ASP B CA 1
ATOM 4108 C C . ASP B 1 255 ? 6.641 -4.852 -19.734 1 98.69 255 ASP B C 1
ATOM 4110 O O . ASP B 1 255 ? 6.633 -6.031 -19.391 1 98.69 255 ASP B O 1
ATOM 4114 N N . HIS B 1 256 ? 5.699 -4.469 -20.578 1 98.69 256 HIS B N 1
ATOM 4115 C CA . HIS B 1 256 ? 4.562 -5.277 -21 1 98.69 256 HIS B CA 1
ATOM 4116 C C . HIS B 1 256 ? 5.023 -6.566 -21.672 1 98.69 256 HIS B C 1
ATOM 4118 O O . HIS B 1 256 ? 4.57 -7.656 -21.312 1 98.69 256 HIS B O 1
ATOM 4124 N N . ALA B 1 257 ? 5.941 -6.465 -22.594 1 98.31 257 ALA B N 1
ATOM 4125 C CA . ALA B 1 257 ? 6.383 -7.637 -23.344 1 98.31 257 ALA B CA 1
ATOM 4126 C C . ALA B 1 257 ? 6.977 -8.688 -22.422 1 98.31 257 ALA B C 1
ATOM 4128 O O . ALA B 1 257 ? 6.738 -9.891 -22.594 1 98.31 257 ALA B O 1
ATOM 4129 N N . ALA B 1 258 ? 7.699 -8.234 -21.438 1 98.69 258 ALA B N 1
ATOM 4130 C CA . ALA B 1 258 ? 8.344 -9.148 -20.5 1 98.69 258 ALA B CA 1
ATOM 4131 C C . ALA B 1 258 ? 7.32 -9.734 -19.516 1 98.69 258 ALA B C 1
ATOM 4133 O O . ALA B 1 258 ? 7.191 -10.953 -19.406 1 98.69 258 ALA B O 1
ATOM 4134 N N . VAL B 1 259 ? 6.516 -8.938 -18.906 1 98.94 259 VAL B N 1
ATOM 4135 C CA . VAL B 1 259 ? 5.633 -9.328 -17.812 1 98.94 259 VAL B CA 1
ATOM 4136 C C . VAL B 1 259 ? 4.5 -10.195 -18.359 1 98.94 259 VAL B C 1
ATOM 4138 O O . VAL B 1 259 ? 4.094 -11.172 -17.719 1 98.94 259 VAL B O 1
ATOM 4141 N N . PHE B 1 260 ? 4.023 -9.883 -19.531 1 98.81 260 PHE B N 1
ATOM 4142 C CA . PHE B 1 260 ? 2.826 -10.547 -20.031 1 98.81 260 PHE B CA 1
ATOM 4143 C C . PHE B 1 260 ? 3.193 -11.664 -21 1 98.81 260 PHE B C 1
ATOM 4145 O O . PHE B 1 260 ? 2.316 -12.273 -21.609 1 98.81 260 PHE B O 1
ATOM 4152 N N . GLY B 1 261 ? 4.473 -12.008 -21.141 1 98.12 261 GLY B N 1
ATOM 4153 C CA . GLY B 1 261 ? 4.852 -13.086 -22.047 1 98.12 261 GLY B CA 1
ATOM 4154 C C . GLY B 1 261 ? 6.277 -13.562 -21.844 1 98.12 261 GLY B C 1
ATOM 4155 O O . GLY B 1 261 ? 6.508 -14.656 -21.328 1 98.12 261 GLY B O 1
ATOM 4156 N N . GLY B 1 262 ? 7.215 -12.664 -22.094 1 98.25 262 GLY B N 1
ATOM 4157 C CA . GLY B 1 262 ? 8.633 -13 -22.172 1 98.25 262 GLY B CA 1
ATOM 4158 C C . GLY B 1 262 ? 9.141 -13.688 -20.906 1 98.25 262 GLY B C 1
ATOM 4159 O O . GLY B 1 262 ? 9.883 -14.664 -20.984 1 98.25 262 GLY B O 1
ATOM 4160 N N . ASN B 1 263 ? 8.758 -13.227 -19.797 1 98.75 263 ASN B N 1
ATOM 4161 C CA . ASN B 1 263 ? 9.227 -13.805 -18.547 1 98.75 263 ASN B CA 1
ATOM 4162 C C . ASN B 1 263 ? 8.703 -15.227 -18.359 1 98.75 263 ASN B C 1
ATOM 4164 O O . ASN B 1 263 ? 9.438 -16.109 -17.891 1 98.75 263 ASN B O 1
ATOM 4168 N N . ALA B 1 264 ? 7.453 -15.445 -18.703 1 98.75 264 ALA B N 1
ATOM 4169 C CA . ALA B 1 264 ? 6.895 -16.781 -18.578 1 98.75 264 ALA B CA 1
ATOM 4170 C C . ALA B 1 264 ? 7.609 -17.766 -19.516 1 98.75 264 ALA B C 1
ATOM 4172 O O . ALA B 1 264 ? 7.945 -18.875 -19.109 1 98.75 264 ALA B O 1
ATOM 4173 N N . ILE B 1 265 ? 7.848 -17.344 -20.719 1 98.44 265 ILE B N 1
ATOM 4174 C CA . ILE B 1 265 ? 8.516 -18.172 -21.719 1 98.44 265 ILE B CA 1
ATOM 4175 C C . ILE B 1 265 ? 9.906 -18.562 -21.203 1 98.44 265 ILE B C 1
ATOM 4177 O O . ILE B 1 265 ? 10.273 -19.734 -21.25 1 98.44 265 ILE B O 1
ATOM 4181 N N . ARG B 1 266 ? 10.602 -17.625 -20.719 1 98.19 266 ARG B N 1
ATOM 4182 C CA . ARG B 1 266 ? 11.961 -17.875 -20.234 1 98.19 266 ARG B CA 1
ATOM 4183 C C . ARG B 1 266 ? 11.945 -18.719 -18.953 1 98.19 266 ARG B C 1
ATOM 4185 O O . ARG B 1 266 ? 12.688 -19.688 -18.844 1 98.19 266 ARG B O 1
ATOM 4192 N N . PHE B 1 267 ? 11.133 -18.391 -18.047 1 98.75 267 PHE B N 1
ATOM 4193 C CA . PHE B 1 267 ? 11.109 -19.031 -16.75 1 98.75 267 PHE B CA 1
ATOM 4194 C C . PHE B 1 267 ? 10.727 -20.5 -16.875 1 98.75 267 PHE B C 1
ATOM 4196 O O . PHE B 1 267 ? 11.359 -21.375 -16.266 1 98.75 267 PHE B O 1
ATOM 4203 N N . TYR B 1 268 ? 9.727 -20.781 -17.672 1 98.75 268 TYR B N 1
ATOM 4204 C CA . TYR B 1 268 ? 9.195 -22.125 -17.781 1 98.75 268 TYR B CA 1
ATOM 4205 C C . TYR B 1 268 ? 9.797 -22.844 -18.984 1 98.75 268 TYR B C 1
ATOM 4207 O O . TYR B 1 268 ? 9.445 -24 -19.266 1 98.75 268 TYR B O 1
ATOM 4215 N N . SER B 1 269 ? 10.672 -22.188 -19.75 1 97.81 269 SER B N 1
ATOM 4216 C CA . SER B 1 269 ? 11.25 -22.75 -20.969 1 97.81 269 SER B CA 1
ATOM 4217 C C . SER B 1 269 ? 10.164 -23.234 -21.922 1 97.81 269 SER B C 1
ATOM 4219 O O . SER B 1 269 ? 10.188 -24.375 -22.359 1 97.81 269 SER B O 1
ATOM 4221 N N . LEU B 1 270 ? 9.258 -22.25 -22.156 1 96.94 270 LEU B N 1
ATOM 4222 C CA . LEU B 1 270 ? 8.141 -22.609 -23.016 1 96.94 270 LEU B CA 1
ATOM 4223 C C . LEU B 1 270 ? 8.57 -22.641 -24.484 1 96.94 270 LEU B C 1
ATOM 4225 O O . LEU B 1 270 ? 9.359 -21.797 -24.922 1 96.94 270 LEU B O 1
ATOM 4229 N N . THR B 1 271 ? 8.414 -23.656 -25.078 1 80.31 271 THR B N 1
ATOM 4230 C CA . THR B 1 271 ? 8.75 -23.812 -26.484 1 80.31 271 THR B CA 1
ATOM 4231 C C . THR B 1 271 ? 7.562 -23.438 -27.359 1 80.31 271 THR B C 1
ATOM 4233 O O . THR B 1 271 ? 6.414 -23.5 -26.922 1 80.31 271 THR B O 1
ATOM 4236 N N . ASP B 1 272 ? 7.836 -22.719 -28.438 1 66.38 272 ASP B N 1
ATOM 4237 C CA . ASP B 1 272 ? 6.773 -22.5 -29.422 1 66.38 272 ASP B CA 1
ATOM 4238 C C . ASP B 1 272 ? 6.066 -23.797 -29.766 1 66.38 272 ASP B C 1
ATOM 4240 O O . ASP B 1 272 ? 6.691 -24.734 -30.266 1 66.38 272 ASP B O 1
ATOM 4244 N N . ARG B 1 273 ? 5.297 -24.25 -28.812 1 48.12 273 ARG B N 1
ATOM 4245 C CA . ARG B 1 273 ? 4.594 -25.453 -29.234 1 48.12 273 ARG B CA 1
ATOM 4246 C C . ARG B 1 273 ? 3.549 -25.141 -30.297 1 48.12 273 ARG B C 1
ATOM 4248 O O . ARG B 1 273 ? 2.992 -24.031 -30.328 1 48.12 273 ARG B O 1
#

Sequence (546 aa):
MLIDAHQHFWLMKDRAGQWPPPSLAAIYRDFLPTDLSPLLTAAGVSGTVLVQTMETAADTDFMLELAENTDFIKGVVGWVDMKSAEVTAEIARRAKHPAFKGVRPMLQGMEDVAWIDDAALNAAVEALVKHGLVFDALVLPPNLPHLLSFASKHPELPVVIDHGAKPLIATGHYRDWRRNMAALAARPNVHCKLSGLLTERGEQRPEAVRPYAETILELFGGDRVIFGSDWPVLRLAGDFQGWLDFCRDIVPAKDHAAVFGGNAIRFYSLTDRMLIDAHQHFWLMKDRAGQWPPPSLAAIYRDFLPTDLSPLLTAAGVSGTVLVQTMETAADTDFMLELAENTDFIKGVVGWVDMKSAEVTAEIARRAKHPAFKGVRPMLQGMEDVAWIDDAALNAAVEALVKHGLVFDALVLPPNLPHLLSFASKHPELPVVIDHGAKPLIATGHYRDWRRNMAALAARPNVHCKLSGLLTERGEQRPEAVRPYAETILELFGGDRVIFGSDWPVLRLAGDFQGWLDFCRDIVPAKDHAAVFGGNAIRFYSLTDR